Protein 2EX5 (pdb70)

Nearest PDB structures (foldseek):
  2ex5-assembly1_B  TM=1.005E+00  e=7.552E-39  Chlamydomonas moewusii
  4z20-assembly1_A  TM=9.192E-01  e=1.625E-08  Sordaria macrospora k-hell
  2vbl-assembly1_B  TM=8.463E-01  e=8.235E-08  Chlamydomonas reinhardtii
  2xe0-assembly3_A  TM=8.228E-01  e=8.235E-08  Chlamydomonas reinhardtii
  2vbo-assembly1_A  TM=8.283E-01  e=6.920E-08  Chlamydomonas reinhardtii

Structure (mmCIF, N/CA/C/O backbone):
data_2EX5
#
_entry.id   2EX5
#
_cell.length_a   50.234
_cell.length_b   69.176
_cell.length_c   169.414
_cell.angle_alpha   90.00
_cell.angle_beta   90.00
_cell.angle_gamma   90.00
#
_symmetry.space_group_name_H-M   'P 21 21 21'
#
loop_
_entity.id
_entity.type
_entity.pdbx_description
1 polymer 'I-CeuI DNA target site'
2 polymer 'I-CeuI DNA target site, complementary strand'
3 polymer 'DNA endonuclease I-CeuI'
4 non-polymer 'CALCIUM ION'
5 water water
#
loop_
_atom_site.group_PDB
_atom_site.id
_atom_site.type_symbol
_atom_site.label_atom_id
_atom_site.label_alt_id
_atom_site.label_comp_id
_atom_site.label_asym_id
_atom_site.label_entity_id
_atom_site.label_seq_id
_atom_site.pdbx_PDB_ins_code
_atom_site.Cartn_x
_atom_site.Cartn_y
_atom_site.Cartn_z
_atom_site.occupancy
_atom_site.B_iso_or_equiv
_atom_site.auth_seq_id
_atom_site.auth_comp_id
_atom_site.auth_asym_id
_atom_site.auth_atom_id
_atom_site.pdbx_PDB_model_num
ATOM 1061 N N . ILE C 3 1 ? 21.547 79.163 19.536 1.00 46.41 5 ILE A N 1
ATOM 1062 C CA . ILE C 3 1 ? 22.921 78.858 18.911 1.00 46.71 5 ILE A CA 1
ATOM 1063 C C . ILE C 3 1 ? 23.783 80.110 18.713 1.00 46.54 5 ILE A C 1
ATOM 1064 O O . ILE C 3 1 ? 23.625 80.861 17.757 1.00 47.34 5 ILE A O 1
ATOM 1069 N N . LEU C 3 2 ? 24.711 80.328 19.619 1.00 46.05 6 LEU A N 1
ATOM 1070 C CA . LEU C 3 2 ? 25.692 81.405 19.479 1.00 46.49 6 LEU A CA 1
ATOM 1071 C C . LEU C 3 2 ? 26.797 81.148 18.433 1.00 46.51 6 LEU A C 1
ATOM 1072 O O . LEU C 3 2 ? 27.354 80.028 18.373 1.00 47.14 6 LEU A O 1
ATOM 1077 N N . LYS C 3 3 ? 27.087 82.184 17.613 1.00 46.30 7 LYS A N 1
ATOM 1078 C CA . LYS C 3 3 ? 28.167 82.200 16.617 1.00 45.90 7 LYS A CA 1
ATOM 1079 C C . LYS C 3 3 ? 29.449 82.376 17.348 1.00 45.50 7 LYS A C 1
ATOM 1080 O O . LYS C 3 3 ? 29.444 82.912 18.440 1.00 44.30 7 LYS A O 1
ATOM 1086 N N . PRO C 3 4 ? 30.582 81.979 16.732 1.00 45.24 8 PRO A N 1
ATOM 1087 C CA . PRO C 3 4 ? 31.889 82.305 17.295 1.00 45.53 8 PRO A CA 1
ATOM 1088 C C . PRO C 3 4 ? 32.006 83.778 17.625 1.00 46.50 8 PRO A C 1
ATOM 1089 O O . PRO C 3 4 ? 31.777 84.597 16.759 1.00 47.95 8 PRO A O 1
ATOM 1093 N N . GLY C 3 5 ? 32.339 84.104 18.866 1.00 47.69 9 GLY A N 1
ATOM 1094 C CA . GLY C 3 5 ? 32.656 85.475 19.281 1.00 49.32 9 GLY A CA 1
ATOM 1095 C C . GLY C 3 5 ? 31.511 86.163 19.990 1.00 50.13 9 GLY A C 1
ATOM 1096 O O . GLY C 3 5 ? 31.690 87.227 20.582 1.00 50.97 9 GLY A O 1
ATOM 1097 N N . GLU C 3 6 ? 30.340 85.548 19.910 1.00 50.92 10 GLU A N 1
ATOM 1098 C CA . GLU C 3 6 ? 29.134 85.915 20.668 1.00 52.10 10 GLU A CA 1
ATOM 1099 C C . GLU C 3 6 ? 29.203 85.485 22.144 1.00 52.20 10 GLU A C 1
ATOM 1100 O O . GLU C 3 6 ? 29.245 84.285 22.428 1.00 51.83 10 GLU A O 1
ATOM 1106 N N . LYS C 3 7 ? 29.197 86.449 23.069 1.00 51.82 11 LYS A N 1
ATOM 1107 C CA . LYS C 3 7 ? 29.202 86.151 24.474 1.00 51.81 11 LYS A CA 1
ATOM 1108 C C . LYS C 3 7 ? 27.796 85.623 24.802 1.00 51.39 11 LYS A C 1
ATOM 1109 O O . LYS C 3 7 ? 26.874 85.978 24.130 1.00 51.09 11 LYS A O 1
ATOM 1115 N N . LEU C 3 8 ? 27.677 84.686 25.746 1.00 50.65 12 LEU A N 1
ATOM 1116 C CA . LEU C 3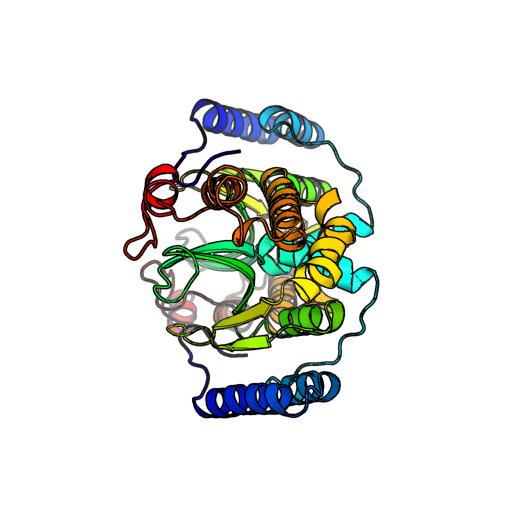 8 ? 26.396 84.271 26.305 1.00 50.11 12 LEU A CA 1
ATOM 1117 C C . LEU C 3 8 ? 25.742 85.519 26.958 1.00 49.77 12 LEU A C 1
ATOM 1118 O O . LEU C 3 8 ? 26.376 86.228 27.719 1.00 48.11 12 LEU A O 1
ATOM 1123 N N . PRO C 3 9 ? 24.482 85.813 26.637 1.00 50.84 13 PRO A N 1
ATOM 1124 C CA . PRO C 3 9 ? 24.039 87.167 27.056 1.00 51.87 13 PRO A CA 1
ATOM 1125 C C . PRO C 3 9 ? 23.834 87.267 28.570 1.00 51.18 13 PRO A C 1
ATOM 1126 O O . PRO C 3 9 ? 23.618 86.256 29.237 1.00 50.49 13 PRO A O 1
ATOM 1130 N N . GLN C 3 10 ? 23.919 88.481 29.084 1.00 51.93 14 GLN A N 1
ATOM 1131 C CA . GLN C 3 10 ? 24.052 88.712 30.519 1.00 53.37 14 GLN A CA 1
ATOM 1132 C C . GLN C 3 10 ? 22.807 88.378 31.285 1.00 52.36 14 GLN A C 1
ATOM 1133 O O . GLN C 3 10 ? 22.871 88.098 32.478 1.00 52.16 14 GLN A O 1
ATOM 1139 N N . ASP C 3 11 ? 21.680 88.337 30.585 1.00 53.18 15 ASP A N 1
ATOM 1140 C CA . ASP C 3 11 ? 20.419 87.919 31.205 1.00 54.45 15 ASP A CA 1
ATOM 1141 C C . ASP C 3 11 ? 20.443 86.434 31.575 1.00 54.01 15 ASP A C 1
ATOM 1142 O O . ASP C 3 11 ? 19.870 86.015 32.603 1.00 54.25 15 ASP A O 1
ATOM 1147 N N . LYS C 3 12 ? 21.091 85.642 30.691 1.00 52.64 16 LYS A N 1
ATOM 1148 C CA . LYS C 3 12 ? 21.293 84.194 30.907 1.00 49.28 16 LYS A CA 1
ATOM 1149 C C . LYS C 3 12 ? 22.304 83.948 32.010 1.00 46.80 16 LYS A C 1
ATOM 1150 O O . LYS C 3 12 ? 22.052 83.146 32.884 1.00 45.92 16 LYS A O 1
ATOM 1156 N N . LEU C 3 13 ? 23.429 84.665 31.983 1.00 45.13 17 LEU A N 1
ATOM 1157 C CA . LEU C 3 13 ? 24.399 84.571 33.066 1.00 44.71 17 LEU A CA 1
ATOM 1158 C C . LEU C 3 13 ? 23.771 84.791 34.432 1.00 45.22 17 LEU A C 1
ATOM 1159 O O . LEU C 3 13 ? 24.012 84.023 35.355 1.00 45.84 17 LEU A O 1
ATOM 1164 N N . GLU C 3 14 ? 22.949 85.849 34.546 1.00 46.24 18 GLU A N 1
ATOM 1165 C CA . GLU C 3 14 ? 22.299 86.217 35.821 1.00 46.23 18 GLU A CA 1
ATOM 1166 C C . GLU C 3 14 ? 21.299 85.229 36.274 1.00 44.46 18 GLU A C 1
ATOM 1167 O O . GLU C 3 14 ? 21.262 84.829 37.443 1.00 43.18 18 GLU A O 1
ATOM 1173 N N . GLU C 3 15 ? 20.530 84.761 35.296 1.00 43.61 19 GLU A N 1
ATOM 1174 C CA . GLU C 3 15 ? 19.574 83.683 35.503 1.00 42.25 19 GLU A CA 1
ATOM 1175 C C . GLU C 3 15 ? 20.206 82.350 35.939 1.00 40.21 19 GLU A C 1
ATOM 1176 O O . GLU C 3 15 ? 19.712 81.726 36.837 1.00 41.07 19 GLU A O 1
ATOM 1182 N N . LEU C 3 16 ? 21.313 81.936 35.328 1.00 38.44 20 LEU A N 1
ATOM 1183 C CA . LEU C 3 16 ? 22.171 80.819 35.849 1.00 35.62 20 LEU A CA 1
ATOM 1184 C C . LEU C 3 16 ? 22.658 81.023 37.289 1.00 35.19 20 LEU A C 1
ATOM 1185 O O . LEU C 3 16 ? 22.649 80.070 38.125 1.00 33.85 20 LEU A O 1
ATOM 1190 N N . LYS C 3 17 ? 23.108 82.248 37.636 1.00 36.64 21 LYS A N 1
ATOM 1191 C CA . LYS C 3 17 ? 23.450 82.461 39.070 1.00 36.67 21 LYS A CA 1
ATOM 1192 C C . LYS C 3 17 ? 22.244 82.292 39.950 1.00 35.04 21 LYS A C 1
ATOM 1193 O O . LYS C 3 17 ? 22.366 81.657 40.963 1.00 35.26 21 LYS A O 1
ATOM 1199 N N . LYS C 3 18 ? 21.090 82.897 39.621 1.00 35.14 22 LYS A N 1
ATOM 1200 C CA . LYS C 3 18 ? 19.911 82.809 40.575 1.00 34.64 22 LYS A CA 1
ATOM 1201 C C . LYS C 3 18 ? 19.621 81.318 40.711 1.00 34.09 22 LYS A C 1
ATOM 1202 O O . LYS C 3 18 ? 19.326 80.803 41.789 1.00 33.41 22 LYS A O 1
ATOM 1208 N N . ILE C 3 19 ? 19.721 80.608 39.576 1.00 33.64 23 ILE A N 1
ATOM 1209 C CA . ILE C 3 19 ? 19.344 79.176 39.554 1.00 32.63 23 ILE A CA 1
ATOM 1210 C C . ILE C 3 19 ? 20.294 78.425 40.472 1.00 31.46 23 ILE A C 1
ATOM 1211 O O . ILE C 3 19 ? 19.805 77.578 41.223 1.00 30.93 23 ILE A O 1
ATOM 1216 N N . ASN C 3 20 ? 21.654 78.663 40.381 1.00 31.32 24 ASN A N 1
ATOM 1217 C CA . ASN C 3 20 ? 22.629 77.998 41.341 1.00 30.84 24 ASN A CA 1
ATOM 1218 C C . ASN C 3 20 ? 22.430 78.425 42.775 1.00 30.63 24 ASN A C 1
ATOM 1219 O O . ASN C 3 20 ? 22.545 77.612 43.729 1.00 29.88 24 ASN A O 1
ATOM 1224 N N . ASP C 3 21 ? 22.132 79.699 42.941 1.00 32.13 25 ASP A N 1
ATOM 1225 C CA . ASP C 3 21 ? 21.785 80.268 44.320 1.00 34.83 25 ASP A CA 1
ATOM 1226 C C . ASP C 3 21 ? 20.541 79.597 44.902 1.00 34.06 25 ASP A C 1
ATOM 1227 O O . ASP C 3 21 ? 20.523 79.212 46.057 1.00 34.99 25 ASP A O 1
ATOM 1232 N N . ALA C 3 22 ? 19.509 79.397 44.068 1.00 33.53 26 ALA A N 1
ATOM 1233 C CA . ALA C 3 22 ? 18.293 78.552 44.492 1.00 34.01 26 ALA A CA 1
ATOM 1234 C C . ALA C 3 22 ? 18.548 77.071 44.931 1.00 34.10 26 ALA A C 1
ATOM 1235 O O . ALA C 3 22 ? 18.086 76.625 46.030 1.00 34.70 26 ALA A O 1
ATOM 1237 N N . VAL C 3 23 ? 19.275 76.255 44.121 1.00 33.73 27 VAL A N 1
ATOM 1238 C CA . VAL C 3 23 ? 19.546 74.854 44.576 1.00 33.02 27 VAL A CA 1
ATOM 1239 C C . VAL C 3 23 ? 20.433 74.684 45.859 1.00 34.78 27 VAL A C 1
ATOM 1240 O O . VAL C 3 23 ? 20.359 73.628 46.652 1.00 35.75 27 VAL A O 1
ATOM 1244 N N . LYS C 3 24 ? 21.303 75.689 46.064 1.00 38.02 28 LYS A N 1
ATOM 1245 C CA . LYS C 3 24 ? 22.171 75.721 47.266 1.00 37.46 28 LYS A CA 1
ATOM 1246 C C . LYS C 3 24 ? 21.243 76.053 48.496 1.00 38.20 28 LYS A C 1
ATOM 1247 O O . LYS C 3 24 ? 21.310 75.457 49.563 1.00 37.54 28 LYS A O 1
ATOM 1253 N N . LYS C 3 25 ? 20.341 76.997 48.334 1.00 40.64 29 LYS A N 1
ATOM 1254 C CA . LYS C 3 25 ? 19.390 77.243 49.457 1.00 41.95 29 LYS A CA 1
ATOM 1255 C C . LYS C 3 25 ? 18.432 76.070 49.718 1.00 42.81 29 LYS A C 1
ATOM 1256 O O . LYS C 3 25 ? 18.367 75.556 50.803 1.00 43.86 29 LYS A O 1
ATOM 1262 N N . THR C 3 26 ? 17.757 75.550 48.690 1.00 44.36 30 THR A N 1
ATOM 1263 C CA . THR C 3 26 ? 16.748 74.411 48.894 1.00 42.42 30 THR A CA 1
ATOM 1264 C C . THR C 3 26 ? 17.253 72.982 48.878 1.00 41.31 30 THR A C 1
ATOM 1265 O O . THR C 3 26 ? 16.712 72.155 49.617 1.00 40.63 30 THR A O 1
ATOM 1269 N N . LYS C 3 27 ? 18.251 72.669 48.019 1.00 41.58 31 LYS A N 1
ATOM 1270 C CA . LYS C 3 27 ? 18.759 71.268 47.905 1.00 39.85 31 LYS A CA 1
ATOM 1271 C C . LYS C 3 27 ? 17.828 70.389 47.074 1.00 37.18 31 LYS A C 1
ATOM 1272 O O . LYS C 3 27 ? 17.824 69.149 47.165 1.00 37.31 31 LYS A O 1
ATOM 1278 N N . ASN C 3 28 ? 17.079 71.076 46.224 1.00 35.17 32 ASN A N 1
ATOM 1279 C CA . ASN C 3 28 ? 16.042 70.495 45.355 1.00 33.19 32 ASN A CA 1
ATOM 1280 C C . ASN C 3 28 ? 16.623 70.343 43.990 1.00 31.53 32 ASN A C 1
ATOM 1281 O O . ASN C 3 28 ? 16.625 71.260 43.139 1.00 31.34 32 ASN A O 1
ATOM 1286 N N . PHE C 3 29 ? 17.205 69.174 43.780 1.00 32.08 33 PHE A N 1
ATOM 1287 C CA . PHE C 3 29 ? 18.004 68.923 42.550 1.00 32.14 33 PHE A CA 1
ATOM 1288 C C . PHE C 3 29 ? 17.116 68.765 41.287 1.00 30.86 33 PHE A C 1
ATOM 1289 O O . PHE C 3 29 ? 17.349 69.352 40.226 1.00 30.44 33 PHE A O 1
ATOM 1297 N N . SER C 3 30 ? 16.056 67.988 41.428 1.00 33.03 34 SER A N 1
ATOM 1298 C CA . SER C 3 30 ? 15.004 67.903 40.385 1.00 32.76 34 SER A CA 1
ATOM 1299 C C . SER C 3 30 ? 14.571 69.271 39.919 1.00 31.93 34 SER A C 1
ATOM 1300 O O . SER C 3 30 ? 14.275 69.494 38.742 1.00 31.95 34 SER A O 1
ATOM 1303 N N . LYS C 3 31 ? 14.450 70.198 40.841 1.00 32.47 35 LYS A N 1
ATOM 1304 C CA . LYS C 3 31 ? 14.103 71.540 40.460 1.00 32.57 35 LYS A CA 1
ATOM 1305 C C . LYS C 3 31 ? 15.228 72.325 39.754 1.00 32.20 35 LYS A C 1
ATOM 1306 O O . LYS C 3 31 ? 14.962 73.083 38.845 1.00 31.47 35 LYS A O 1
ATOM 1312 N N . TYR C 3 32 ? 16.499 72.144 40.193 1.00 31.54 36 TYR A N 1
ATOM 1313 C CA . TYR C 3 32 ? 17.707 72.639 39.459 1.00 29.55 36 TYR A CA 1
ATOM 1314 C C . TYR C 3 32 ? 17.610 72.129 38.041 1.00 28.93 36 TYR A C 1
ATOM 1315 O O . TYR C 3 32 ? 17.628 72.860 37.128 1.00 31.87 36 TYR A O 1
ATOM 1324 N N . LEU C 3 33 ? 17.442 70.844 37.822 1.00 27.62 37 LEU A N 1
ATOM 1325 C CA . LEU C 3 33 ? 17.248 70.358 36.462 1.00 26.87 37 LEU A CA 1
ATOM 1326 C C . LEU C 3 33 ? 16.135 71.078 35.612 1.00 27.12 37 LEU A C 1
ATOM 1327 O O . LEU C 3 33 ? 16.331 71.434 34.443 1.00 27.96 37 LEU A O 1
ATOM 1332 N N . ILE C 3 34 ? 14.973 71.308 36.216 1.00 27.20 38 ILE A N 1
ATOM 1333 C CA . ILE C 3 34 ? 13.846 71.987 35.608 1.00 28.19 38 ILE A CA 1
ATOM 1334 C C . ILE C 3 34 ? 14.199 73.385 35.238 1.00 29.45 38 ILE A C 1
ATOM 1335 O O . ILE C 3 34 ? 13.922 73.816 34.155 1.00 28.87 38 ILE A O 1
ATOM 1340 N N . ASP C 3 35 ? 14.845 74.098 36.137 1.00 32.18 39 ASP A N 1
ATOM 1341 C CA . ASP C 3 35 ? 15.313 75.463 35.831 1.00 34.34 39 ASP A CA 1
ATOM 1342 C C . ASP C 3 35 ? 16.322 75.524 34.669 1.00 34.84 39 ASP A C 1
ATOM 1343 O O . ASP C 3 35 ? 16.280 76.399 33.808 1.00 35.27 39 ASP A O 1
ATOM 1348 N N . LEU C 3 36 ? 17.237 74.568 34.639 1.00 35.77 40 LEU A N 1
ATOM 1349 C CA . LEU C 3 36 ? 18.235 74.533 33.542 1.00 35.06 40 LEU A CA 1
ATOM 1350 C C . LEU C 3 36 ? 17.547 74.143 32.269 1.00 35.12 40 LEU A C 1
ATOM 1351 O O . LEU C 3 36 ? 17.808 74.741 31.217 1.00 33.99 40 LEU A O 1
ATOM 1356 N N . ARG C 3 37 ? 16.671 73.131 32.344 1.00 35.61 41 ARG A N 1
ATOM 1357 C CA . ARG C 3 37 ? 15.927 72.777 31.139 1.00 36.33 41 ARG A CA 1
ATOM 1358 C C . ARG C 3 37 ? 15.274 73.998 30.583 1.00 36.36 41 ARG A C 1
ATOM 1359 O O . ARG C 3 37 ? 15.341 74.259 29.393 1.00 38.10 41 ARG A O 1
ATOM 1367 N N . LYS C 3 38 ? 14.606 74.768 31.427 1.00 37.12 42 LYS A N 1
ATOM 1368 C CA . LYS C 3 38 ? 13.852 75.911 30.873 1.00 37.91 42 LYS A CA 1
ATOM 1369 C C . LYS C 3 38 ? 14.786 77.089 30.457 1.00 36.72 42 LYS A C 1
ATOM 1370 O O . LYS C 3 38 ? 14.617 77.644 29.345 1.00 37.09 42 LYS A O 1
ATOM 1376 N N . LEU C 3 39 ? 15.739 77.474 31.322 1.00 36.54 43 LEU A N 1
ATOM 1377 C CA . LEU C 3 39 ? 16.780 78.487 30.915 1.00 37.17 43 LEU A CA 1
ATOM 1378 C C . LEU C 3 39 ? 17.433 78.239 29.514 1.00 37.03 43 LEU A C 1
ATOM 1379 O O . LEU C 3 39 ? 17.568 79.148 28.692 1.00 36.01 43 LEU A O 1
ATOM 1384 N N . PHE C 3 40 ? 17.794 76.982 29.250 1.00 38.57 44 PHE A N 1
ATOM 1385 C CA . PHE C 3 40 ? 18.431 76.616 27.970 1.00 39.56 44 PHE A CA 1
ATOM 1386 C C . PHE C 3 40 ? 17.522 75.931 26.914 1.00 40.98 44 PHE A C 1
ATOM 1387 O O . PHE C 3 40 ? 17.985 75.576 25.816 1.00 41.51 44 PHE A O 1
ATOM 1395 N N . GLN C 3 41 ? 16.234 75.736 27.217 1.00 42.31 45 GLN A N 1
ATOM 1396 C CA . GLN C 3 41 ? 15.312 75.068 26.257 1.00 44.13 45 GLN A CA 1
ATOM 1397 C C . GLN C 3 41 ? 15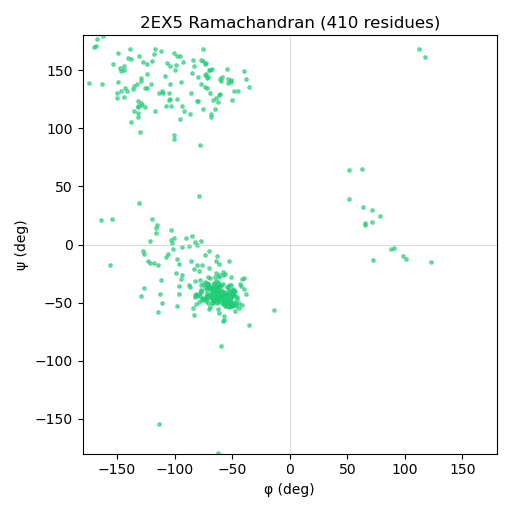.847 73.723 25.740 1.00 43.86 45 GLN A C 1
ATOM 1398 O O . GLN C 3 41 ? 16.057 73.527 24.536 1.00 42.57 45 GLN A O 1
ATOM 1404 N N . ILE C 3 42 ? 15.984 72.788 26.667 1.00 44.62 46 ILE A N 1
ATOM 1405 C CA . ILE C 3 42 ? 16.700 71.552 26.513 1.00 45.38 46 ILE A CA 1
ATOM 1406 C C . ILE C 3 42 ? 15.642 70.483 26.503 1.00 47.22 46 ILE A C 1
ATOM 1407 O O . ILE C 3 42 ? 14.849 70.473 27.390 1.00 46.42 46 ILE A O 1
ATOM 1412 N N . ASP C 3 43 ? 15.663 69.570 25.520 1.00 50.98 47 ASP A N 1
ATOM 1413 C CA . ASP C 3 43 ? 14.746 68.432 25.541 1.00 54.61 47 ASP A CA 1
ATOM 1414 C C . ASP C 3 43 ? 15.024 67.380 26.675 1.00 56.31 47 ASP A C 1
ATOM 1415 O O . ASP C 3 43 ? 16.059 66.669 26.653 1.00 56.36 47 ASP A O 1
ATOM 1420 N N . GLU C 3 44 ? 14.083 67.319 27.630 1.00 57.65 48 GLU A N 1
ATOM 1421 C CA . GLU C 3 44 ? 14.106 66.456 28.823 1.00 59.65 48 GLU A CA 1
ATOM 1422 C C . GLU C 3 44 ? 14.369 64.992 28.490 1.00 60.15 48 GLU A C 1
ATOM 1423 O O . GLU C 3 44 ? 13.889 64.507 27.464 1.00 61.73 48 GLU A O 1
ATOM 1429 N N . VAL C 3 45 ? 15.151 64.277 29.307 1.00 59.86 49 VAL A N 1
ATOM 1430 C CA . VAL C 3 45 ? 15.741 63.019 28.795 1.00 58.87 49 VAL A CA 1
ATOM 1431 C C . VAL C 3 45 ? 15.551 61.764 29.658 1.00 58.78 49 VAL A C 1
ATOM 1432 O O . VAL C 3 45 ? 15.586 61.822 30.897 1.00 58.71 49 VAL A O 1
ATOM 1436 N N . GLN C 3 46 ? 15.296 60.651 28.951 1.00 58.18 50 GLN A N 1
ATOM 1437 C CA . GLN C 3 46 ? 15.645 59.283 29.346 1.00 56.67 50 GLN A CA 1
ATOM 1438 C C . GLN C 3 46 ? 17.169 59.085 29.475 1.00 54.17 50 GLN A C 1
ATOM 1439 O O . GLN C 3 46 ? 17.976 59.285 28.514 1.00 54.01 50 GLN A O 1
ATOM 1445 N N . VAL C 3 47 ? 17.546 58.659 30.666 1.00 50.07 51 VAL A N 1
ATOM 1446 C CA . VAL C 3 47 ? 18.842 58.106 30.852 1.00 46.89 51 VAL A CA 1
ATOM 1447 C C . VAL C 3 47 ? 18.659 56.627 30.495 1.00 45.79 51 VAL A C 1
ATOM 1448 O O . VAL C 3 47 ? 17.941 55.882 31.222 1.00 45.41 51 VAL A O 1
ATOM 1452 N N . THR C 3 48 ? 19.282 56.201 29.380 1.00 44.11 52 THR A N 1
ATOM 1453 C CA . THR C 3 48 ? 19.290 54.781 28.984 1.00 42.37 52 THR A CA 1
ATOM 1454 C C . THR C 3 48 ? 20.691 54.296 28.989 1.00 42.19 52 THR A C 1
ATOM 1455 O O . THR C 3 48 ? 21.639 55.106 29.147 1.00 40.66 52 THR A O 1
ATOM 1459 N N . SER C 3 49 ? 20.807 52.962 28.890 1.00 40.92 53 SER A N 1
ATOM 1460 C CA . SER C 3 49 ? 22.071 52.263 28.762 1.00 40.73 53 SER A CA 1
ATOM 1461 C C . SER C 3 49 ? 22.867 52.904 27.611 1.00 39.37 53 SER A C 1
ATOM 1462 O O . SER C 3 49 ? 24.085 53.038 27.675 1.00 41.25 53 SER A O 1
ATOM 1465 N N . GLU C 3 50 ? 22.144 53.171 26.550 1.00 36.79 54 GLU A N 1
ATOM 1466 C CA . GLU C 3 50 ? 22.580 53.822 25.309 1.00 36.40 54 GLU A CA 1
ATOM 1467 C C . GLU C 3 50 ? 23.141 55.284 25.500 1.00 34.49 54 GLU A C 1
ATOM 1468 O O . GLU C 3 50 ? 24.188 55.635 24.909 1.00 32.02 54 GLU A O 1
ATOM 1474 N N . SER C 3 51 ? 22.425 56.095 26.283 1.00 30.18 55 SER A N 1
ATOM 1475 C CA . SER C 3 51 ? 22.800 57.468 26.429 1.00 28.96 55 SER A CA 1
ATOM 1476 C C . SER C 3 51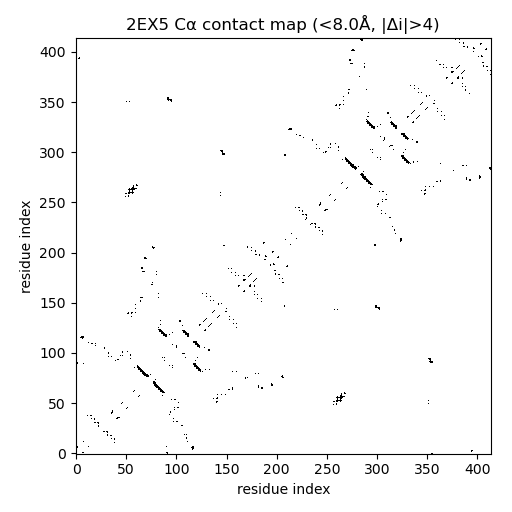 ? 23.987 57.646 27.406 1.00 28.15 55 SER A C 1
ATOM 1477 O O . SER C 3 51 ? 24.718 58.605 27.293 1.00 28.82 55 SER A O 1
ATOM 1480 N N . LYS C 3 52 ? 24.178 56.670 28.298 1.00 28.11 56 LYS A N 1
ATOM 1481 C CA . LYS C 3 52 ? 25.316 56.471 29.131 1.00 29.46 56 LYS A CA 1
ATOM 1482 C C . LYS C 3 52 ? 26.631 56.101 28.427 1.00 30.56 56 LYS A C 1
ATOM 1483 O O . LYS C 3 52 ? 27.754 56.582 28.817 1.00 29.37 56 LYS A O 1
ATOM 1489 N N . LEU C 3 53 ? 26.511 55.240 27.417 1.00 30.51 57 LEU A N 1
ATOM 1490 C CA . LEU C 3 53 ? 27.659 54.864 26.617 1.00 28.69 57 LEU A CA 1
ATOM 1491 C C . LEU C 3 53 ? 28.102 56.062 25.800 1.00 27.27 57 LEU A C 1
ATOM 1492 O O . LEU C 3 53 ? 29.243 56.175 25.541 1.00 26.21 57 LEU A O 1
ATOM 1497 N N . PHE C 3 54 ? 27.156 56.850 25.290 1.00 26.07 58 PHE A N 1
ATOM 1498 C CA . PHE C 3 54 ? 27.401 58.082 24.537 1.00 24.83 58 PHE A CA 1
ATOM 1499 C C . PHE C 3 54 ? 28.074 59.107 25.518 1.00 24.19 58 PHE A C 1
ATOM 1500 O O . PHE C 3 54 ? 29.052 59.723 25.171 1.00 26.78 58 PHE A O 1
ATOM 1508 N N . LEU C 3 55 ? 27.611 59.219 26.761 1.00 22.90 59 LEU A N 1
ATOM 1509 C CA . LEU C 3 55 ? 28.230 60.125 27.638 1.00 22.77 59 LEU A CA 1
ATOM 1510 C C . LEU C 3 55 ? 29.660 59.627 27.947 1.00 23.04 59 LEU A C 1
ATOM 1511 O O . LEU C 3 55 ? 30.537 60.450 28.084 1.00 20.58 59 LEU A O 1
ATOM 1516 N N . ALA C 3 56 ? 29.894 58.306 28.062 1.00 22.01 60 ALA A N 1
ATOM 1517 C CA . ALA C 3 56 ? 31.230 57.759 28.305 1.00 22.43 60 ALA A CA 1
ATOM 1518 C C . ALA C 3 56 ? 32.200 58.270 27.256 1.00 23.55 60 ALA A C 1
ATOM 1519 O O . ALA C 3 56 ? 33.242 58.788 27.617 1.00 25.86 60 ALA A O 1
ATOM 1521 N N . GLY C 3 57 ? 31.840 58.242 25.995 1.00 23.96 61 GLY A N 1
ATOM 1522 C CA . GLY C 3 57 ? 32.719 58.702 24.903 1.00 24.08 61 GLY A CA 1
ATOM 1523 C C . GLY C 3 57 ? 32.922 60.188 25.015 1.00 25.24 61 GLY A C 1
ATOM 1524 O O . GLY C 3 57 ? 34.019 60.749 24.807 1.00 25.31 61 GLY A O 1
ATOM 1525 N N . PHE C 3 58 ? 31.875 60.885 25.402 1.00 26.18 62 PHE A N 1
ATOM 1526 C CA . PHE C 3 58 ? 31.988 62.345 25.496 1.00 25.80 62 PHE A CA 1
ATOM 1527 C C . PHE C 3 58 ? 33.024 62.765 26.586 1.00 25.83 62 PHE A C 1
ATOM 1528 O O . PHE C 3 58 ? 33.730 63.726 26.422 1.00 24.60 62 PHE A O 1
ATOM 1536 N N . LEU C 3 59 ? 32.990 62.065 27.726 1.00 24.24 63 LEU A N 1
ATOM 1537 C CA . LEU C 3 59 ? 33.792 62.351 28.858 1.00 26.18 63 LEU A CA 1
ATOM 1538 C C . LEU C 3 59 ? 35.263 61.986 28.622 1.00 26.59 63 LEU A C 1
ATOM 1539 O O . LEU C 3 59 ? 36.169 62.670 29.180 1.00 25.06 63 LEU A O 1
ATOM 1544 N N . GLU C 3 60 ? 35.494 60.903 27.872 1.00 26.89 64 GLU A N 1
ATOM 1545 C CA . GLU C 3 60 ? 36.832 60.572 27.382 1.00 29.38 64 GLU A CA 1
ATOM 1546 C C . GLU C 3 60 ? 37.411 61.765 26.618 1.00 30.81 64 GLU A C 1
ATOM 1547 O O . GLU C 3 60 ? 38.559 62.039 26.730 1.00 30.16 64 GLU A O 1
ATOM 1553 N N . GLY C 3 61 ? 36.529 62.465 25.895 1.00 32.38 65 GLY A N 1
ATOM 1554 C CA . GLY C 3 61 ? 36.805 63.664 25.163 1.00 33.49 65 GLY A CA 1
ATOM 1555 C C . GLY C 3 61 ? 36.961 64.947 25.950 1.00 33.35 65 GLY A C 1
ATOM 1556 O O . GLY C 3 61 ? 37.881 65.670 25.645 1.00 35.56 65 GLY A O 1
ATOM 1557 N N . GLU C 3 62 ? 36.069 65.261 26.903 1.00 31.06 66 GLU A N 1
ATOM 1558 C CA . GLU C 3 62 ? 35.861 66.633 27.349 1.00 29.22 66 GLU A CA 1
ATOM 1559 C C . GLU C 3 62 ? 35.983 66.800 28.891 1.00 27.49 66 GLU A C 1
ATOM 1560 O O . GLU C 3 62 ? 35.860 67.908 29.420 1.00 28.76 66 GLU A O 1
ATOM 1566 N N . ALA C 3 63 ? 36.087 65.677 29.599 1.00 24.73 67 ALA A N 1
ATOM 1567 C CA . ALA C 3 63 ? 36.050 65.635 31.076 1.00 23.28 67 ALA A CA 1
ATOM 1568 C C . ALA C 3 63 ? 37.490 65.522 31.580 1.00 22.85 67 ALA A C 1
ATOM 1569 O O . ALA C 3 63 ? 38.408 65.187 30.834 1.00 22.51 67 ALA A O 1
ATOM 1571 N N . SER C 3 64 ? 37.686 65.785 32.862 1.00 23.28 68 SER A N 1
ATOM 1572 C CA . SER C 3 64 ? 38.980 65.856 33.400 1.00 22.46 68 SER A CA 1
ATOM 1573 C C . SER C 3 64 ? 38.795 65.428 34.788 1.00 22.20 68 SER A C 1
ATOM 1574 O O . SER C 3 64 ? 37.913 65.911 35.453 1.00 20.56 68 SER A O 1
ATOM 1577 N N . LEU C 3 65 ? 39.620 64.484 35.226 1.00 21.26 69 LEU A N 1
ATOM 1578 C CA . LEU C 3 65 ? 39.740 64.148 36.604 1.00 21.69 69 LEU A CA 1
ATOM 1579 C C . LEU C 3 65 ? 41.079 64.694 37.064 1.00 23.27 69 LEU A C 1
ATOM 1580 O O . LEU C 3 65 ? 42.167 64.246 36.562 1.00 21.07 69 LEU A O 1
ATOM 1585 N N . ASN C 3 66 ? 41.080 65.607 38.047 1.00 21.52 70 ASN A N 1
ATOM 1586 C CA . ASN C 3 66 ? 42.369 66.251 38.305 1.00 21.26 70 ASN A CA 1
ATOM 1587 C C . ASN C 3 66 ? 42.631 66.457 39.774 1.00 22.13 70 ASN A C 1
ATOM 1588 O O . ASN C 3 66 ? 41.710 66.351 40.596 1.00 23.89 70 ASN A O 1
ATOM 1593 N N . ILE C 3 67 ? 43.882 66.660 40.139 1.00 21.52 71 ILE A N 1
ATOM 1594 C CA . ILE C 3 67 ? 44.246 66.789 41.516 1.00 23.87 71 ILE A CA 1
ATOM 1595 C C . ILE C 3 67 ? 45.110 67.979 41.619 1.00 26.42 71 ILE A C 1
ATOM 1596 O O . ILE C 3 67 ? 46.203 68.085 40.968 1.00 26.61 71 ILE A O 1
ATOM 1601 N N . SER C 3 68 ? 44.690 68.887 42.470 1.00 27.99 72 SER A N 1
ATOM 1602 C CA . SER C 3 68 ? 45.444 70.073 42.710 1.00 28.95 72 SER A CA 1
ATOM 1603 C C . SER C 3 68 ? 46.135 70.108 44.092 1.00 29.21 72 SER A C 1
ATOM 1604 O O . SER C 3 68 ? 45.604 69.564 45.074 1.00 27.94 72 SER A O 1
ATOM 1607 N N . THR C 3 69 ? 47.346 70.703 44.180 1.00 30.31 73 THR A N 1
ATOM 1608 C CA . THR C 3 69 ? 48.046 70.756 45.431 1.00 32.65 73 THR A CA 1
ATOM 1609 C C . THR C 3 69 ? 48.438 72.168 45.684 1.00 35.49 73 THR A C 1
ATOM 1610 O O . THR C 3 69 ? 49.193 72.747 44.915 1.00 35.10 73 THR A O 1
ATOM 1614 N N . LYS C 3 70 ? 47.946 72.718 46.800 1.00 37.07 74 LYS A N 1
ATOM 1615 C CA . LYS C 3 70 ? 47.936 74.174 46.979 1.00 38.28 74 LYS A CA 1
ATOM 1616 C C . LYS C 3 70 ? 48.112 74.565 48.425 1.00 38.82 74 LYS A C 1
ATOM 1617 O O . LYS C 3 70 ? 47.776 73.827 49.335 1.00 38.26 74 LYS A O 1
ATOM 1623 N N . LYS C 3 71 ? 48.679 75.744 48.638 1.00 41.44 75 LYS A N 1
ATOM 1624 C CA . LYS C 3 71 ? 48.935 76.176 50.005 1.00 44.30 75 LYS A CA 1
ATOM 1625 C C . LYS C 3 71 ? 47.593 76.516 50.651 1.00 45.95 75 LYS A C 1
ATOM 1626 O O . LYS C 3 71 ? 46.755 77.219 50.033 1.00 45.15 75 LYS A O 1
ATOM 1632 N N . LEU C 3 72 ? 47.421 76.034 51.881 1.00 46.89 76 LEU A N 1
ATOM 1633 C CA . LEU C 3 72 ? 46.375 76.472 52.735 1.00 49.56 76 LEU A CA 1
ATOM 1634 C C . LEU C 3 72 ? 46.959 76.642 54.134 1.00 50.98 76 LEU A C 1
ATOM 1635 O O . LEU C 3 72 ? 47.167 75.642 54.822 1.00 50.89 76 LEU A O 1
ATOM 1640 N N . ALA C 3 73 ? 47.172 77.903 54.556 1.00 52.19 77 ALA A N 1
ATOM 1641 C CA . ALA C 3 73 ? 47.820 78.280 55.852 1.00 52.64 77 ALA A CA 1
ATOM 1642 C C . ALA C 3 73 ? 47.291 77.597 57.113 1.00 52.63 77 ALA A C 1
ATOM 1643 O O . ALA C 3 73 ? 48.079 77.207 58.005 1.00 53.64 77 ALA A O 1
ATOM 1645 N N . THR C 3 74 ? 45.974 77.431 57.154 1.00 52.68 78 THR A N 1
ATOM 1646 C CA . THR C 3 74 ? 45.256 76.857 58.267 1.00 52.64 78 THR A CA 1
ATOM 1647 C C . THR C 3 74 ? 45.212 75.290 58.348 1.00 53.78 78 THR A C 1
ATOM 1648 O O . THR C 3 74 ? 44.542 74.710 59.253 1.00 54.55 78 THR A O 1
ATOM 1652 N N . SER C 3 75 ? 45.874 74.590 57.415 1.00 52.65 79 SER A N 1
ATOM 1653 C CA . SER C 3 75 ? 45.691 73.156 57.359 1.00 52.42 79 SER A CA 1
ATOM 1654 C C . SER C 3 75 ? 46.762 72.499 58.194 1.00 51.60 79 SER A C 1
ATOM 1655 O O . SER C 3 75 ? 47.855 73.082 58.451 1.00 52.67 79 SER A O 1
ATOM 1658 N N . LYS C 3 76 ? 46.483 71.288 58.636 1.00 50.08 80 LYS A N 1
ATOM 1659 C CA . LYS C 3 76 ? 47.500 70.539 59.389 1.00 49.05 80 LYS A CA 1
ATOM 1660 C C . LYS C 3 76 ? 48.966 70.650 58.882 1.00 48.60 80 LYS A C 1
ATOM 1661 O O . LYS C 3 76 ? 49.913 70.652 59.718 1.00 48.64 80 LYS A O 1
ATOM 1667 N N . PHE C 3 77 ? 49.157 70.668 57.546 1.00 47.06 81 PHE A N 1
ATOM 1668 C CA . PHE C 3 77 ? 50.497 70.746 56.923 1.00 44.95 81 PHE A CA 1
ATOM 1669 C C . PHE C 3 77 ? 50.741 71.931 56.009 1.00 44.49 81 PHE A C 1
ATOM 1670 O O . PHE C 3 77 ? 51.841 72.049 55.420 1.00 46.02 81 PHE A O 1
ATOM 1678 N N . GLY C 3 78 ? 49.753 72.830 55.885 1.00 42.83 82 GLY A N 1
ATOM 1679 C CA . GLY C 3 78 ? 49.993 74.093 55.145 1.00 40.21 82 GLY A CA 1
ATOM 1680 C C . GLY C 3 78 ? 49.663 73.970 53.689 1.00 38.77 82 GLY A C 1
ATOM 1681 O O . GLY C 3 78 ? 49.715 74.924 52.938 1.00 37.64 82 GLY A O 1
ATOM 1682 N N . LEU C 3 79 ? 49.277 72.766 53.301 1.00 37.30 83 LEU A N 1
ATOM 1683 C CA . LEU C 3 79 ? 48.918 72.510 51.934 1.00 36.05 83 LEU A CA 1
ATOM 1684 C C . LEU C 3 79 ? 47.755 71.510 51.846 1.00 33.65 83 LEU A C 1
ATOM 1685 O O . LEU C 3 79 ? 47.540 70.714 52.733 1.00 34.22 83 LEU A O 1
ATOM 1690 N N . VAL C 3 80 ? 46.987 71.574 50.787 1.00 32.06 84 VAL A N 1
ATOM 1691 C CA . VAL C 3 80 ? 45.842 70.607 50.660 1.00 31.71 84 VAL A CA 1
ATOM 1692 C C . VAL C 3 80 ? 45.964 69.978 49.274 1.00 29.22 84 VAL A C 1
ATOM 1693 O O . VAL C 3 80 ? 46.381 70.656 48.352 1.00 28.24 84 VAL A O 1
ATOM 1697 N N . VAL C 3 81 ? 45.649 68.705 49.178 1.00 27.25 85 VAL A N 1
ATOM 1698 C CA . VAL C 3 81 ? 45.604 67.979 47.927 1.00 26.57 85 VAL A CA 1
ATOM 1699 C C . VAL C 3 81 ? 44.119 67.791 47.541 1.00 27.47 85 VAL A C 1
ATOM 1700 O O . VAL C 3 81 ? 43.300 67.274 48.282 1.00 29.02 85 VAL A O 1
ATOM 1704 N N . ASP C 3 82 ? 43.753 68.209 46.358 1.00 29.71 86 ASP A N 1
ATOM 1705 C CA . ASP C 3 82 ? 42.340 68.355 46.142 1.00 29.13 86 ASP A CA 1
ATOM 1706 C C . ASP C 3 82 ? 41.891 67.806 44.831 1.00 28.05 86 ASP A C 1
ATOM 1707 O O . ASP C 3 82 ? 42.186 68.429 43.844 1.00 28.65 86 ASP A O 1
ATOM 1712 N N . PRO C 3 83 ? 41.049 66.719 44.848 1.00 26.70 87 PRO A N 1
ATOM 1713 C CA . PRO C 3 83 ? 40.460 66.085 43.658 1.00 25.97 87 PRO A CA 1
ATOM 1714 C C . PRO C 3 83 ? 39.226 66.863 43.125 1.00 24.04 87 PRO A C 1
ATOM 1715 O O . PRO C 3 83 ? 38.379 67.402 43.915 1.00 24.35 87 PRO A O 1
ATOM 1719 N N . GLU C 3 84 ? 39.087 66.872 41.827 1.00 22.78 88 GLU A N 1
ATOM 1720 C CA . GLU C 3 84 ? 37.956 67.528 41.182 1.00 23.15 88 GLU A CA 1
ATOM 1721 C C . GLU C 3 84 ? 37.684 66.731 39.911 1.00 21.92 88 GLU A C 1
ATOM 1722 O O . GLU C 3 84 ? 38.599 66.325 39.251 1.00 23.21 88 GLU A O 1
ATOM 1728 N N . PHE C 3 85 ? 36.411 66.515 39.576 1.00 21.17 89 PHE A N 1
ATOM 1729 C CA . PHE C 3 85 ? 35.981 66.127 38.217 1.00 19.11 89 PHE A CA 1
ATOM 1730 C C . PHE C 3 85 ? 35.353 67.311 37.499 1.00 19.22 89 PHE A C 1
ATOM 1731 O O . PHE C 3 85 ? 34.556 67.967 38.101 1.00 19.75 89 PHE A O 1
ATOM 1739 N N . ASN C 3 86 ? 35.596 67.578 36.212 1.00 20.52 90 ASN A N 1
ATOM 1740 C CA . ASN C 3 86 ? 34.821 68.656 35.576 1.00 22.19 90 ASN A CA 1
ATOM 1741 C C . ASN C 3 86 ? 34.677 68.305 34.173 1.00 23.38 90 ASN A C 1
ATOM 1742 O O . ASN C 3 86 ? 35.467 67.479 33.690 1.00 23.68 90 ASN A O 1
ATOM 1747 N N . VAL C 3 87 ? 33.734 68.996 33.509 1.00 22.83 91 VAL A N 1
ATOM 1748 C CA . VAL C 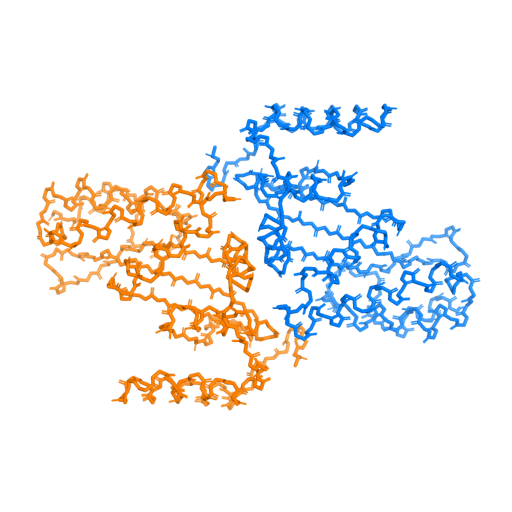3 87 ? 33.450 68.841 32.062 1.00 22.38 91 VAL A CA 1
ATOM 1749 C C . VAL C 3 87 ? 33.032 70.172 31.527 1.00 23.53 91 VAL A C 1
ATOM 1750 O O . VAL C 3 87 ? 32.062 70.720 31.999 1.00 24.41 91 VAL A O 1
ATOM 1754 N N . THR C 3 88 ? 33.622 70.556 30.403 1.00 23.03 92 THR A N 1
ATOM 1755 C CA . THR C 3 88 ? 33.593 71.857 29.829 1.00 23.98 92 THR A CA 1
ATOM 1756 C C . THR C 3 88 ? 32.994 71.721 28.462 1.00 25.43 92 THR A C 1
ATOM 1757 O O . THR C 3 88 ? 33.174 70.740 27.757 1.00 23.43 92 THR A O 1
ATOM 1761 N N . ARG C 3 89 ? 32.136 72.680 28.145 1.00 24.67 93 ARG A N 1
ATOM 1762 C CA . ARG C 3 89 ? 31.511 72.681 26.820 1.00 26.63 93 ARG A CA 1
ATOM 1763 C C . ARG C 3 89 ? 30.946 74.062 26.583 1.00 26.21 93 ARG A C 1
ATOM 1764 O O . ARG C 3 89 ? 30.371 74.636 27.456 1.00 25.28 93 ARG A O 1
ATOM 1772 N N . HIS C 3 90 ? 31.108 74.577 25.388 1.00 28.10 94 HIS A N 1
ATOM 1773 C CA . HIS C 3 90 ? 30.373 75.744 24.960 1.00 28.38 94 HIS A CA 1
ATOM 1774 C C . HIS C 3 90 ? 28.878 75.552 25.204 1.00 27.43 94 HIS A C 1
ATOM 1775 O O . HIS C 3 90 ? 28.316 74.443 24.996 1.00 26.06 94 HIS A O 1
ATOM 1782 N N . VAL C 3 91 ? 28.235 76.618 25.663 1.00 27.64 95 VAL A N 1
ATOM 1783 C CA . VAL C 3 91 ? 26.772 76.637 25.799 1.00 28.16 95 VAL A CA 1
ATOM 1784 C C . VAL C 3 91 ? 25.924 75.917 24.679 1.00 27.90 95 VAL A C 1
ATOM 1785 O O . VAL C 3 91 ? 24.996 75.202 24.994 1.00 27.46 95 VAL A O 1
ATOM 1789 N N . ASN C 3 92 ? 26.240 76.062 23.395 1.00 28.87 96 ASN A N 1
ATOM 1790 C CA . ASN C 3 92 ? 25.535 75.266 22.340 1.00 29.88 96 ASN A CA 1
ATOM 1791 C C . ASN C 3 92 ? 25.508 73.725 22.557 1.00 29.34 96 ASN A C 1
ATOM 1792 O O . ASN C 3 92 ? 24.710 73.009 21.929 1.00 30.66 96 ASN A O 1
ATOM 1797 N N . GLY C 3 93 ? 26.323 73.212 23.461 1.00 29.01 97 GLY A N 1
ATOM 1798 C CA . GLY C 3 93 ? 26.282 71.803 23.811 1.00 29.20 97 GLY A CA 1
ATOM 1799 C C . GLY C 3 93 ? 25.899 71.433 25.223 1.00 28.87 97 GLY A C 1
ATOM 1800 O O . GLY C 3 93 ? 26.108 70.276 25.641 1.00 29.79 97 GLY A O 1
ATOM 1801 N N . VAL C 3 94 ? 25.341 72.388 25.972 1.00 28.24 98 VAL A N 1
ATOM 1802 C CA . VAL C 3 94 ? 24.739 72.187 27.270 1.00 25.46 98 VAL A CA 1
ATOM 1803 C C . VAL C 3 94 ? 23.885 70.928 27.427 1.00 27.75 98 VAL A C 1
ATOM 1804 O O . VAL C 3 94 ? 23.830 70.254 28.500 1.00 29.30 98 VAL A O 1
ATOM 1808 N N . LYS C 3 95 ? 23.287 70.511 26.342 1.00 28.94 99 LYS A N 1
ATOM 1809 C CA . LYS C 3 95 ? 22.416 69.355 26.338 1.00 28.70 99 LYS A CA 1
ATOM 1810 C C . LYS C 3 95 ? 23.086 68.091 26.824 1.00 27.96 99 LYS A C 1
ATOM 1811 O O . LYS C 3 95 ? 22.566 67.395 27.685 1.00 27.50 99 LYS A O 1
ATOM 1817 N N . VAL C 3 96 ? 24.277 67.790 26.306 1.00 27.61 100 VAL A N 1
ATOM 1818 C CA . VAL C 3 96 ? 25.139 66.714 26.898 1.00 26.71 100 VAL A CA 1
ATOM 1819 C C . VAL C 3 96 ? 25.638 66.974 28.338 1.00 24.38 100 VAL A C 1
ATOM 1820 O O . VAL C 3 96 ? 25.786 66.051 29.122 1.00 26.54 100 VAL A O 1
ATOM 1824 N N . LEU C 3 97 ? 25.936 68.227 28.695 1.00 24.91 101 LEU A N 1
ATOM 1825 C CA . LEU C 3 97 ? 26.212 68.623 30.122 1.00 24.73 101 LEU A CA 1
ATOM 1826 C C . LEU C 3 97 ? 24.992 68.285 31.067 1.00 25.51 101 LEU A C 1
ATOM 1827 O O . LEU C 3 97 ? 25.121 67.767 32.191 1.00 23.14 101 LEU A O 1
ATOM 1832 N N . TYR C 3 98 ? 23.794 68.573 30.536 1.00 26.18 102 TYR A N 1
ATOM 1833 C CA . TYR C 3 98 ? 22.514 68.230 31.205 1.00 27.29 102 TYR A CA 1
ATOM 1834 C C . TYR C 3 98 ? 22.367 66.703 31.349 1.00 25.81 102 TYR A C 1
ATOM 1835 O O . TYR C 3 98 ? 22.111 66.166 32.431 1.00 26.01 102 TYR A O 1
ATOM 1844 N N . LEU C 3 99 ? 22.671 65.999 30.291 1.00 24.42 103 LEU A N 1
ATOM 1845 C CA . LEU C 3 99 ? 22.758 64.529 30.397 1.00 26.29 103 LEU A CA 1
ATOM 1846 C C . LEU C 3 99 ? 23.693 64.084 31.524 1.00 26.70 103 LEU A C 1
ATOM 1847 O O . LEU C 3 99 ? 23.263 63.296 32.380 1.00 26.60 103 LEU A O 1
ATOM 1852 N N . ALA C 3 100 ? 24.971 64.565 31.582 1.00 27.32 104 ALA A N 1
ATOM 1853 C CA . ALA C 3 100 ? 25.824 64.204 32.759 1.00 24.86 104 ALA A CA 1
ATOM 1854 C C . ALA C 3 100 ? 25.177 64.438 34.135 1.00 24.92 104 ALA A C 1
ATOM 1855 O O . ALA C 3 100 ? 25.213 63.573 35.023 1.00 22.74 104 ALA A O 1
ATOM 1857 N N . LEU C 3 101 ? 24.632 65.644 34.330 1.00 27.35 105 LEU A N 1
ATOM 1858 C CA . LEU C 3 101 ? 23.895 66.042 35.575 1.00 31.00 105 LEU A CA 1
ATOM 1859 C C . LEU C 3 101 ? 22.817 65.016 35.900 1.00 32.48 105 LEU A C 1
ATOM 1860 O O . LEU C 3 101 ? 22.707 64.436 37.006 1.00 34.28 105 LEU A O 1
ATOM 1865 N N . GLU C 3 102 ? 22.059 64.718 34.841 1.00 35.14 106 GLU A N 1
ATOM 1866 C CA . GLU C 3 102 ? 20.977 63.739 34.917 1.00 35.48 106 GLU A CA 1
ATOM 1867 C C . GLU C 3 102 ? 21.529 62.352 35.283 1.00 35.15 106 GLU A C 1
ATOM 1868 O O . GLU C 3 102 ? 20.995 61.740 36.192 1.00 35.58 106 GLU A O 1
ATOM 1874 N N . VAL C 3 103 ? 22.641 61.893 34.673 1.00 33.64 107 VAL A N 1
ATOM 1875 C CA . VAL C 3 103 ? 23.227 60.623 35.120 1.00 32.97 107 VAL A CA 1
ATOM 1876 C C . VAL C 3 103 ? 23.967 60.613 36.437 1.00 34.31 107 VAL A C 1
ATOM 1877 O O . VAL C 3 103 ? 23.913 59.589 37.155 1.00 34.75 107 VAL A O 1
ATOM 1881 N N . PHE C 3 104 ? 24.697 61.690 36.791 1.00 31.79 108 PHE A N 1
ATOM 1882 C CA . PHE C 3 104 ? 25.278 61.606 38.117 1.00 30.74 108 PHE A CA 1
ATOM 1883 C C . PHE C 3 104 ? 24.302 61.944 39.227 1.00 30.29 108 PHE A C 1
ATOM 1884 O O . PHE C 3 104 ? 24.616 61.678 40.350 1.00 30.86 108 PHE A O 1
ATOM 1892 N N . LYS C 3 105 ? 23.185 62.605 38.949 1.00 30.49 109 LYS A N 1
ATOM 1893 C CA . LYS C 3 105 ? 22.288 63.080 40.062 1.00 31.18 109 LYS A CA 1
ATOM 1894 C C . LYS C 3 105 ? 22.853 64.153 41.013 1.00 31.41 109 LYS A C 1
ATOM 1895 O O . LYS C 3 105 ? 22.322 64.340 42.111 1.00 31.91 109 LYS A O 1
ATOM 1901 N N . THR C 3 106 ? 23.924 64.863 40.585 1.00 30.12 110 THR A N 1
ATOM 1902 C CA . THR C 3 106 ? 24.649 65.842 41.407 1.00 29.26 110 THR A CA 1
ATOM 1903 C C . THR C 3 106 ? 25.584 66.596 40.389 1.00 28.65 110 THR A C 1
ATOM 1904 O O . THR C 3 106 ? 25.666 66.201 39.219 1.00 29.84 110 THR A O 1
ATOM 1908 N N . GLY C 3 107 ? 26.224 67.680 40.834 1.00 29.91 111 GLY A N 1
ATOM 1909 C CA . GLY C 3 107 ? 27.023 68.530 39.996 1.00 28.96 111 GLY A CA 1
ATOM 1910 C C . GLY C 3 107 ? 26.301 69.819 39.914 1.00 29.53 111 GLY A C 1
ATOM 1911 O O . GLY C 3 107 ? 25.152 69.962 40.376 1.00 30.70 111 GLY A O 1
ATOM 1912 N N . ARG C 3 108 ? 27.037 70.792 39.368 1.00 29.37 112 ARG A N 1
ATOM 1913 C CA . ARG C 3 108 ? 26.629 72.141 39.192 1.00 29.58 112 ARG A CA 1
ATOM 1914 C C . ARG C 3 108 ? 27.219 72.547 37.880 1.00 29.23 112 ARG A C 1
ATOM 1915 O O . ARG C 3 108 ? 28.370 72.268 37.656 1.00 28.68 112 ARG A O 1
ATOM 1923 N N . ILE C 3 109 ? 26.389 73.209 37.048 1.00 27.93 113 ILE A N 1
ATOM 1924 C CA . ILE C 3 109 ? 26.763 73.907 35.843 1.00 27.65 113 ILE A CA 1
ATOM 1925 C C . ILE C 3 109 ? 26.925 75.414 36.055 1.00 30.57 113 ILE A C 1
ATOM 1926 O O . ILE C 3 109 ? 26.024 76.129 36.555 1.00 29.72 113 ILE A O 1
ATOM 1931 N N . ARG C 3 110 ? 28.098 75.929 35.677 1.00 31.23 114 ARG A N 1
ATOM 1932 C CA . ARG C 3 110 ? 28.347 77.317 35.890 1.00 32.52 114 ARG A CA 1
ATOM 1933 C C . ARG C 3 110 ? 29.043 77.852 34.646 1.00 33.24 114 ARG A C 1
ATOM 1934 O O . ARG C 3 110 ? 29.582 77.068 33.878 1.00 33.74 114 ARG A O 1
ATOM 1942 N N . HIS C 3 111 ? 29.012 79.168 34.426 1.00 32.01 115 HIS A N 1
ATOM 1943 C CA . HIS C 3 111 ? 29.751 79.809 33.380 1.00 32.51 115 HIS A CA 1
ATOM 1944 C C . HIS C 3 111 ? 31.261 79.761 33.705 1.00 33.27 115 HIS A C 1
ATOM 1945 O O . HIS C 3 111 ? 31.695 80.065 34.830 1.00 33.53 115 HIS A O 1
ATOM 1952 N N . LYS C 3 112 ? 32.057 79.334 32.737 1.00 33.31 116 LYS A N 1
ATOM 1953 C CA . LYS C 3 112 ? 33.511 79.493 32.863 1.00 33.16 116 LYS A CA 1
ATOM 1954 C C . LYS C 3 112 ? 33.943 80.939 32.800 1.00 34.16 116 LYS A C 1
ATOM 1955 O O . LYS C 3 112 ? 33.912 81.605 31.723 1.00 32.20 116 LYS A O 1
ATOM 1961 N N . SER C 3 113 ? 34.374 81.415 33.956 1.00 35.32 117 SER A N 1
ATOM 1962 C CA . SER C 3 113 ? 34.895 82.735 34.087 1.00 37.24 117 SER A CA 1
ATOM 1963 C C . SER C 3 113 ? 35.857 83.058 32.950 1.00 37.52 117 SER A C 1
ATOM 1964 O O . SER C 3 113 ? 36.746 82.261 32.632 1.00 38.19 117 SER A O 1
ATOM 1967 N N . GLY C 3 114 ? 35.657 84.223 32.348 1.00 37.56 118 GLY A N 1
ATOM 1968 C CA . GLY C 3 114 ? 36.484 84.774 31.278 1.00 37.16 118 GLY A CA 1
ATOM 1969 C C . GLY C 3 114 ? 36.348 84.088 29.935 1.00 38.34 118 GLY A C 1
ATOM 1970 O O . GLY C 3 114 ? 37.304 84.020 29.136 1.00 37.23 118 GLY A O 1
ATOM 1971 N N . SER C 3 115 ? 35.173 83.535 29.647 1.00 37.37 119 SER A N 1
ATOM 1972 C CA . SER C 3 115 ? 35.039 82.900 28.343 1.00 36.70 119 SER A CA 1
ATOM 1973 C C . SER C 3 115 ? 33.855 83.591 27.722 1.00 35.05 119 SER A C 1
ATOM 1974 O O . SER C 3 115 ? 33.043 84.080 28.461 1.00 36.38 119 SER A O 1
ATOM 1977 N N . ASN C 3 116 ? 33.788 83.604 26.394 1.00 36.26 120 ASN A N 1
ATOM 1978 C CA . ASN C 3 116 ? 32.604 84.038 25.630 1.00 35.95 120 ASN A CA 1
ATOM 1979 C C . ASN C 3 116 ? 31.359 83.398 26.166 1.00 34.84 120 ASN A C 1
ATOM 1980 O O . ASN C 3 116 ? 30.499 84.092 26.643 1.00 33.38 120 ASN A O 1
ATOM 1985 N N . ALA C 3 117 ? 31.325 82.062 26.198 1.00 34.88 121 ALA A N 1
ATOM 1986 C CA . ALA C 3 117 ? 30.029 81.335 26.300 1.00 31.87 121 ALA A CA 1
ATOM 1987 C C . ALA C 3 117 ? 30.224 79.855 26.709 1.00 30.88 121 ALA A C 1
ATOM 1988 O O . ALA C 3 117 ? 29.291 78.968 26.585 1.00 28.34 121 ALA A O 1
ATOM 1990 N N . THR C 3 118 ? 31.398 79.602 27.322 1.00 29.97 122 THR A N 1
ATOM 1991 C CA . THR C 3 118 ? 31.558 78.271 27.872 1.00 30.05 122 THR A CA 1
ATOM 1992 C C . THR C 3 118 ? 31.040 77.928 29.253 1.00 29.05 122 THR A C 1
ATOM 1993 O O . THR C 3 118 ? 31.134 78.680 30.194 1.00 30.92 122 THR A O 1
ATOM 1997 N N . LEU C 3 119 ? 30.623 76.708 29.414 1.00 25.87 123 LEU A N 1
ATOM 1998 C CA . LEU C 3 119 ? 30.039 76.295 30.680 1.00 25.52 123 LEU A CA 1
ATOM 1999 C C . LEU C 3 119 ? 30.884 75.173 31.247 1.00 22.90 123 LEU A C 1
ATOM 2000 O O . LEU C 3 119 ? 31.498 74.531 30.484 1.00 24.31 123 LEU A O 1
ATOM 2005 N N . VAL C 3 120 ? 30.876 74.891 32.553 1.00 21.66 124 VAL A N 1
ATOM 2006 C CA . VAL C 3 120 ? 31.693 73.869 33.151 1.00 22.07 124 VAL A CA 1
ATOM 2007 C C . VAL C 3 120 ? 30.762 73.201 34.074 1.00 23.90 124 VAL A C 1
ATOM 2008 O O . VAL C 3 120 ? 30.054 73.873 34.798 1.00 28.07 124 VAL A O 1
ATOM 2012 N N . LEU C 3 121 ? 30.738 71.871 34.080 1.00 23.04 125 LEU A N 1
ATOM 2013 C CA . LEU C 3 121 ? 30.069 71.135 35.100 1.00 21.54 125 LEU A CA 1
ATOM 2014 C C . LEU C 3 121 ? 31.127 70.546 36.037 1.00 19.94 125 LEU A C 1
ATOM 2015 O O . LEU C 3 121 ? 32.093 69.929 35.587 1.00 20.63 125 LEU A O 1
ATOM 2020 N N . THR C 3 122 ? 30.959 70.741 37.329 1.00 20.96 126 THR A N 1
ATOM 2021 C CA . THR C 3 122 ? 31.940 70.316 38.403 1.00 21.97 126 THR A CA 1
ATOM 2022 C C . THR C 3 122 ? 31.343 69.424 39.453 1.00 22.47 126 THR A C 1
ATOM 2023 O O . THR C 3 122 ? 30.233 69.682 39.945 1.00 22.30 126 THR A O 1
ATOM 2027 N N . ILE C 3 123 ? 32.049 68.372 39.796 1.00 23.14 127 ILE A N 1
ATOM 2028 C CA . ILE C 3 123 ? 31.815 67.646 41.013 1.00 22.78 127 ILE A CA 1
ATOM 2029 C C . ILE C 3 123 ? 33.098 67.548 41.796 1.00 24.71 127 ILE A C 1
ATOM 2030 O O . ILE C 3 123 ? 34.086 66.911 41.319 1.00 24.76 127 ILE A O 1
ATOM 2035 N N . ASP C 3 124 ? 33.093 68.120 43.008 1.00 28.13 128 ASP A N 1
ATOM 2036 C CA . ASP C 3 124 ? 34.224 68.116 43.971 1.00 28.37 128 ASP A CA 1
ATOM 2037 C C . ASP C 3 124 ? 33.936 67.415 45.303 1.00 29.44 128 ASP A C 1
ATOM 2038 O O . ASP C 3 124 ? 34.858 67.060 46.046 1.00 28.52 128 ASP A O 1
ATOM 2043 N N . ASN C 3 125 ? 32.658 67.167 45.614 1.00 29.05 129 ASN A N 1
ATOM 2044 C CA . ASN C 3 125 ? 32.304 66.488 46.838 1.00 29.00 129 ASN A CA 1
ATOM 2045 C C . ASN C 3 125 ? 32.868 65.093 46.755 1.00 27.97 129 ASN A C 1
ATOM 2046 O O . ASN C 3 125 ? 32.660 64.384 45.797 1.00 26.06 129 ASN A O 1
ATOM 2051 N N . ARG C 3 126 ? 33.639 64.701 47.759 1.00 29.64 130 ARG A N 1
ATOM 2052 C CA . ARG C 3 126 ? 34.405 63.477 47.650 1.00 30.56 130 ARG A CA 1
ATOM 2053 C C . ARG C 3 126 ? 33.516 62.255 47.695 1.00 30.69 130 ARG A C 1
ATOM 2054 O O . ARG C 3 126 ? 33.891 61.280 47.055 1.00 31.18 130 ARG A O 1
ATOM 2062 N N . GLN C 3 127 ? 32.332 62.302 48.352 1.00 31.18 131 GLN A N 1
ATOM 2063 C CA . GLN C 3 127 ? 31.446 61.099 48.376 1.00 33.53 131 GLN A CA 1
ATOM 2064 C C . GLN C 3 127 ? 30.877 60.928 46.998 1.00 30.90 131 GLN A C 1
ATOM 2065 O O . GLN C 3 127 ? 30.883 59.834 46.468 1.00 32.38 131 GLN A O 1
ATOM 2071 N N . SER C 3 128 ? 30.321 61.981 46.429 1.00 29.61 132 SER A N 1
ATOM 2072 C CA . SER C 3 128 ? 29.876 61.963 45.016 1.00 29.94 132 SER A CA 1
ATOM 2073 C C . SER C 3 128 ? 30.908 61.385 44.016 1.00 30.62 132 SER A C 1
ATOM 2074 O O . SER C 3 128 ? 30.582 60.707 43.084 1.00 31.31 132 SER A O 1
ATOM 2077 N N . LEU C 3 129 ? 32.150 61.789 44.162 1.00 30.64 133 LEU A N 1
ATOM 2078 C CA . LEU C 3 129 ? 33.235 61.415 43.275 1.00 31.11 133 LEU A CA 1
ATOM 2079 C C . LEU C 3 129 ? 33.436 59.905 43.402 1.00 32.39 133 LEU A C 1
ATOM 2080 O O . LEU C 3 129 ? 33.530 59.158 42.431 1.00 34.32 133 LEU A O 1
ATOM 2085 N N . GLU C 3 130 ? 33.487 59.435 44.630 1.00 33.55 134 GLU A N 1
ATOM 2086 C CA . GLU C 3 130 ? 33.462 58.003 44.913 1.00 35.94 134 GLU A CA 1
ATOM 2087 C C . GLU C 3 130 ? 32.233 57.145 44.605 1.00 35.33 134 GLU A C 1
ATOM 2088 O O . GLU C 3 130 ? 32.341 55.959 44.221 1.00 33.71 134 GLU A O 1
ATOM 2094 N N . GLU C 3 131 ? 31.056 57.700 44.853 1.00 35.87 135 GLU A N 1
ATOM 2095 C CA . GLU C 3 131 ? 29.803 56.880 44.753 1.00 37.44 135 GLU A CA 1
ATOM 2096 C C . GLU C 3 131 ? 29.195 57.008 43.374 1.00 37.42 135 GLU A C 1
ATOM 2097 O O . GLU C 3 131 ? 28.485 56.124 42.847 1.00 39.04 135 GLU A O 1
ATOM 2103 N N . LYS C 3 132 ? 29.492 58.124 42.746 1.00 36.22 136 LYS A N 1
ATOM 2104 C CA . LYS C 3 132 ? 28.876 58.430 41.437 1.00 33.65 136 LYS A CA 1
ATOM 2105 C C . LYS C 3 132 ? 29.870 58.474 40.308 1.00 31.50 136 LYS A C 1
ATOM 2106 O O . LYS C 3 132 ? 29.711 57.746 39.340 1.00 27.75 136 LYS A O 1
ATOM 2112 N N . VAL C 3 133 ? 30.901 59.341 40.404 1.00 28.73 137 VAL A N 1
ATOM 2113 C CA . VAL C 3 133 ? 31.754 59.533 39.251 1.00 27.32 137 VAL A CA 1
ATOM 2114 C C . VAL C 3 133 ? 32.661 58.315 38.891 1.00 26.63 137 VAL A C 1
ATOM 2115 O O . VAL C 3 133 ? 32.680 57.799 37.804 1.00 27.73 137 VAL A O 1
ATOM 2119 N N . ILE C 3 134 ? 33.430 57.826 39.814 1.00 26.37 138 ILE A N 1
ATOM 2120 C CA . ILE C 3 134 ? 34.319 56.708 39.498 1.00 27.80 138 ILE A CA 1
ATOM 2121 C C . ILE C 3 134 ? 33.500 55.440 39.136 1.00 28.79 138 ILE A C 1
ATOM 2122 O O . ILE C 3 134 ? 33.742 54.827 38.126 1.00 30.81 138 ILE A O 1
ATOM 2127 N N . PRO C 3 135 ? 32.511 55.055 39.928 1.00 29.98 139 PRO A N 1
ATOM 2128 C CA . PRO C 3 135 ? 31.719 53.934 39.434 1.00 30.90 139 PRO A CA 1
ATOM 2129 C C . PRO C 3 135 ? 31.236 54.047 37.995 1.00 30.97 139 PRO A C 1
ATOM 2130 O O . PRO C 3 135 ? 31.309 53.061 37.258 1.00 31.81 139 PRO A O 1
ATOM 2134 N N . PHE C 3 136 ? 30.755 55.223 37.581 1.00 30.01 140 PHE A N 1
ATOM 2135 C CA . PHE C 3 136 ? 30.446 55.442 36.177 1.00 28.20 140 PHE A CA 1
ATOM 2136 C C . PHE C 3 136 ? 31.615 55.187 35.227 1.00 28.68 140 PHE A C 1
ATOM 2137 O O . PHE C 3 136 ? 31.427 54.612 34.155 1.00 28.91 140 PHE A O 1
ATOM 2145 N N . TYR C 3 137 ? 32.818 55.662 35.602 1.00 29.06 141 TYR A N 1
ATOM 2146 C CA . TYR C 3 137 ? 33.994 55.514 34.744 1.00 28.05 141 TYR A CA 1
ATOM 2147 C C . TYR C 3 137 ? 34.303 54.043 34.614 1.00 29.12 141 TYR A C 1
ATOM 2148 O O . TYR C 3 137 ? 34.707 53.587 33.539 1.00 30.35 141 TYR A O 1
ATOM 2157 N N . GLU C 3 138 ? 34.136 53.317 35.727 1.00 32.21 142 GLU A N 1
ATOM 2158 C CA . GLU C 3 138 ? 34.382 51.872 35.803 1.00 35.56 142 GLU A CA 1
ATOM 2159 C C . GLU C 3 138 ? 33.368 51.053 34.963 1.00 37.65 142 GLU A C 1
ATOM 2160 O O . GLU C 3 138 ? 33.731 50.123 34.233 1.00 38.38 142 GLU A O 1
ATOM 2166 N N . GLN C 3 139 ? 32.109 51.441 35.003 1.00 40.30 143 GLN A N 1
ATOM 2167 C CA . GLN C 3 139 ? 31.072 50.643 34.360 1.00 41.14 143 GLN A CA 1
ATOM 2168 C C . GLN C 3 139 ? 31.052 50.964 32.878 1.00 40.29 143 GLN A C 1
ATOM 2169 O O . GLN C 3 139 ? 30.907 50.042 32.085 1.00 40.14 143 GLN A O 1
ATOM 2175 N N . TYR C 3 140 ? 31.161 52.262 32.507 1.00 37.47 144 TYR A N 1
ATOM 2176 C CA . TYR C 3 140 ? 31.047 52.661 31.080 1.00 34.20 144 TYR A CA 1
ATOM 2177 C C . TYR C 3 140 ? 32.233 53.173 30.350 1.00 31.84 144 TYR A C 1
ATOM 2178 O O . TYR C 3 140 ? 32.214 53.124 29.167 1.00 29.68 144 TYR A O 1
ATOM 2187 N N . VAL C 3 141 ? 33.172 53.839 31.021 1.00 29.62 145 VAL A N 1
ATOM 2188 C CA . VAL C 3 141 ? 34.331 54.461 30.306 1.00 28.02 145 VAL A CA 1
ATOM 2189 C C . VAL C 3 141 ? 35.474 53.536 30.039 1.00 27.98 145 VAL A C 1
ATOM 2190 O O . VAL C 3 141 ? 35.927 53.450 28.936 1.00 27.66 145 VAL A O 1
ATOM 2194 N N . VAL C 3 142 ? 36.002 52.892 31.079 1.00 29.87 146 VAL A N 1
ATOM 2195 C CA . VAL C 3 142 ? 37.368 52.414 31.041 1.00 30.78 146 VAL A CA 1
ATOM 2196 C C . VAL C 3 142 ? 37.663 51.323 29.978 1.00 33.97 146 VAL A C 1
ATOM 2197 O O . VAL C 3 142 ? 38.827 51.190 29.519 1.00 35.52 146 VAL A O 1
ATOM 2201 N N . ALA C 3 143 ? 36.629 50.580 29.570 1.00 34.60 147 ALA A N 1
ATOM 2202 C CA . ALA C 3 143 ? 36.741 49.507 28.574 1.00 35.76 147 ALA A CA 1
ATOM 2203 C C . ALA C 3 143 ? 37.177 50.055 27.229 1.00 35.58 147 ALA A C 1
ATOM 2204 O O . ALA C 3 143 ? 37.971 49.451 26.486 1.00 37.24 147 ALA A O 1
ATOM 2206 N N . PHE C 3 144 ? 36.696 51.236 26.907 1.00 35.12 148 PHE A N 1
ATOM 2207 C CA . PHE C 3 144 ? 37.060 51.850 25.630 1.00 35.00 148 PHE A CA 1
ATOM 2208 C C . PHE C 3 144 ? 38.110 52.944 25.796 1.00 34.24 148 PHE A C 1
ATOM 2209 O O . PHE C 3 144 ? 38.476 53.620 24.850 1.00 36.62 148 PHE A O 1
ATOM 2217 N N . SER C 3 145 ? 38.606 53.149 26.993 1.00 33.15 149 SER A N 1
ATOM 2218 C CA . SER C 3 145 ? 39.478 54.237 27.241 1.00 33.47 149 SER A CA 1
ATOM 2219 C C . SER C 3 145 ? 40.955 53.948 26.896 1.00 33.30 149 SER A C 1
ATOM 2220 O O . SER C 3 145 ? 41.387 52.801 26.812 1.00 30.77 149 SER A O 1
ATOM 2223 N N . SER C 3 146 ? 41.715 55.019 26.692 1.00 32.43 150 SER A N 1
ATOM 2224 C CA . SER C 3 146 ? 43.185 54.938 26.435 1.00 33.16 150 SER A CA 1
ATOM 2225 C C . SER C 3 146 ? 43.884 54.502 27.692 1.00 32.23 150 SER A C 1
ATOM 2226 O O . SER C 3 146 ? 43.384 54.730 28.784 1.00 33.29 150 SER A O 1
ATOM 2229 N N . PRO C 3 147 ? 45.025 53.793 27.558 1.00 32.88 151 PRO A N 1
ATOM 2230 C CA . PRO C 3 147 ? 45.810 53.515 28.740 1.00 32.83 151 PRO A CA 1
ATOM 2231 C C . PRO C 3 147 ? 46.031 54.641 29.742 1.00 32.18 151 PRO A C 1
ATOM 2232 O O . PRO C 3 147 ? 45.911 54.395 30.927 1.00 34.38 151 PRO A O 1
ATOM 2236 N N . GLU C 3 148 ? 46.467 55.828 29.310 1.00 32.35 152 GLU A N 1
ATOM 2237 C CA . GLU C 3 148 ? 46.624 56.961 30.226 1.00 30.40 152 GLU A CA 1
ATOM 2238 C C . GLU C 3 148 ? 45.378 57.257 31.029 1.00 29.65 152 GLU A C 1
ATOM 2239 O O . GLU C 3 148 ? 45.480 57.566 32.172 1.00 28.73 152 GLU A O 1
ATOM 2245 N N . LYS C 3 149 ? 44.212 57.224 30.405 1.00 29.15 153 LYS A N 1
ATOM 2246 C CA . LYS C 3 149 ? 43.014 57.795 31.079 1.00 31.74 153 LYS A CA 1
ATOM 2247 C C . LYS C 3 149 ? 42.578 56.774 32.103 1.00 30.12 153 LYS A C 1
ATOM 2248 O O . LYS C 3 149 ? 42.234 57.155 33.174 1.00 30.45 153 LYS A O 1
ATOM 2254 N N . VAL C 3 150 ? 42.654 55.478 31.757 1.00 30.51 154 VAL A N 1
ATOM 2255 C CA . VAL C 3 150 ? 42.420 54.322 32.664 1.00 31.70 154 VAL A CA 1
ATOM 2256 C C . VAL C 3 150 ? 43.282 54.424 33.879 1.00 30.80 154 VAL A C 1
ATOM 2257 O O . VAL C 3 150 ? 42.805 54.288 35.001 1.00 31.60 154 VAL A O 1
ATOM 2261 N N . LYS C 3 151 ? 44.554 54.684 33.692 1.00 31.24 155 LYS A N 1
ATOM 2262 C CA . LYS C 3 151 ? 45.435 54.856 34.867 1.00 30.92 155 LYS A CA 1
ATOM 2263 C C . LYS C 3 151 ? 45.063 56.107 35.706 1.00 28.80 155 LYS A C 1
ATOM 2264 O O . LYS C 3 151 ? 45.214 56.094 36.912 1.00 26.80 155 LYS A O 1
ATOM 2270 N N . ARG C 3 152 ? 44.587 57.190 35.083 1.00 28.65 156 ARG A N 1
ATOM 2271 C CA . ARG C 3 152 ? 44.174 58.398 35.880 1.00 28.80 156 ARG A CA 1
ATOM 2272 C C . ARG C 3 152 ? 42.979 58.032 36.731 1.00 27.64 156 ARG A C 1
ATOM 2273 O O . ARG C 3 152 ? 42.884 58.352 37.890 1.00 25.65 156 ARG A O 1
ATOM 2281 N N . VAL C 3 153 ? 42.061 57.288 36.158 1.00 28.46 157 VAL A N 1
ATOM 2282 C CA . VAL C 3 153 ? 40.938 56.743 36.965 1.00 29.09 157 VAL A CA 1
ATOM 2283 C C . VAL C 3 153 ? 41.427 55.921 38.171 1.00 29.50 157 VAL A C 1
ATOM 2284 O O . VAL C 3 153 ? 40.860 56.060 39.304 1.00 30.75 157 VAL A O 1
ATOM 2288 N N . ALA C 3 154 ? 42.459 55.063 37.985 1.00 28.32 158 ALA A N 1
ATOM 2289 C CA . ALA C 3 154 ? 42.815 54.172 39.093 1.00 26.87 158 ALA A CA 1
ATOM 2290 C C . ALA C 3 154 ? 43.474 55.034 40.162 1.00 26.46 158 ALA A C 1
ATOM 2291 O O . ALA C 3 154 ? 43.293 54.897 41.366 1.00 27.69 158 ALA A O 1
ATOM 2293 N N . ASN C 3 155 ? 44.302 55.924 39.716 1.00 26.68 159 ASN A N 1
ATOM 2294 C CA . ASN C 3 155 ? 45.007 56.818 40.657 1.00 28.13 159 ASN A CA 1
ATOM 2295 C C . ASN C 3 155 ? 44.107 57.827 41.384 1.00 28.40 159 ASN A C 1
ATOM 2296 O O . ASN C 3 155 ? 44.332 58.079 42.567 1.00 27.94 159 ASN A O 1
ATOM 2301 N N . PHE C 3 156 ? 43.141 58.436 40.677 1.00 26.28 160 PHE A N 1
ATOM 2302 C CA . PHE C 3 156 ? 42.083 59.197 41.343 1.00 26.58 160 PHE A CA 1
ATOM 2303 C C . PHE C 3 156 ? 41.429 58.411 42.434 1.00 26.59 160 PHE A C 1
ATOM 2304 O O . PHE C 3 156 ? 41.267 58.844 43.610 1.00 27.18 160 PHE A O 1
ATOM 2312 N N . LYS C 3 157 ? 41.004 57.220 42.071 1.00 29.24 161 LYS A N 1
ATOM 2313 C CA . LYS C 3 157 ? 40.325 56.318 43.035 1.00 29.11 161 LYS A CA 1
ATOM 2314 C C . LYS C 3 157 ? 41.246 55.969 44.216 1.00 29.89 161 LYS A C 1
ATOM 2315 O O . LYS C 3 157 ? 40.770 55.845 45.380 1.00 31.94 161 LYS A O 1
ATOM 2321 N N . ALA C 3 158 ? 42.554 55.810 43.945 1.00 29.48 162 ALA A N 1
ATOM 2322 C CA . ALA C 3 158 ? 43.539 55.449 45.033 1.00 28.59 162 ALA A CA 1
ATOM 2323 C C . ALA C 3 158 ? 43.617 56.582 46.027 1.00 29.04 162 ALA A C 1
ATOM 2324 O O . ALA C 3 158 ? 43.643 56.359 47.209 1.00 28.77 162 ALA A O 1
ATOM 2326 N N . LEU C 3 159 ? 43.565 57.809 45.547 1.00 29.75 163 LEU A N 1
ATOM 2327 C CA . LEU C 3 159 ? 43.594 59.027 46.404 1.00 31.86 163 LEU A CA 1
ATOM 2328 C C . LEU C 3 159 ? 42.399 59.149 47.233 1.00 32.15 163 LEU A C 1
ATOM 2329 O O . LEU C 3 159 ? 42.494 59.474 48.388 1.00 34.52 163 LEU A O 1
ATOM 2334 N N . LEU C 3 160 ? 41.248 58.916 46.619 1.00 33.37 164 LEU A N 1
ATOM 2335 C CA . LEU C 3 160 ? 39.982 59.031 47.339 1.00 34.62 164 LEU A CA 1
ATOM 2336 C C . LEU C 3 160 ? 39.983 58.048 48.530 1.00 35.99 164 LEU A C 1
ATOM 2337 O O . LEU C 3 160 ? 39.452 58.391 49.604 1.00 37.24 164 LEU A O 1
ATOM 2342 N N . GLU C 3 161 ? 40.609 56.864 48.370 1.00 36.21 165 GLU A N 1
ATOM 2343 C CA . GLU C 3 161 ? 40.578 55.813 49.442 1.00 37.95 165 GLU A CA 1
ATOM 2344 C C . GLU C 3 161 ? 41.533 56.176 50.518 1.00 36.93 165 GLU A C 1
ATOM 2345 O O . GLU C 3 161 ? 41.234 55.981 51.658 1.00 37.22 165 GLU A O 1
ATOM 2351 N N . LEU C 3 162 ? 42.714 56.681 50.162 1.00 37.80 166 LEU A N 1
ATOM 2352 C CA . LEU C 3 162 ? 43.644 57.319 51.107 1.00 38.85 166 LEU A CA 1
ATOM 2353 C C . LEU C 3 162 ? 42.972 58.399 51.977 1.00 38.61 166 LEU A C 1
ATOM 2354 O O . LEU C 3 162 ? 43.127 58.402 53.179 1.00 39.52 166 LEU A O 1
ATOM 2359 N N . PHE C 3 163 ? 42.238 59.334 51.354 1.00 38.90 167 PHE A N 1
ATOM 2360 C CA . PHE C 3 163 ? 41.558 60.408 52.092 1.00 40.00 167 PHE A CA 1
ATOM 2361 C C . PHE C 3 163 ? 40.537 59.878 53.045 1.00 40.45 167 PHE A C 1
ATOM 2362 O O . PHE C 3 163 ? 40.447 60.384 54.140 1.00 39.01 167 PHE A O 1
ATOM 2370 N N . ASN C 3 164 ? 39.763 58.874 52.608 1.00 40.99 168 ASN A N 1
ATOM 2371 C CA . ASN C 3 164 ? 38.862 58.125 53.485 1.00 43.02 168 ASN A CA 1
ATOM 2372 C C . ASN C 3 164 ? 39.467 57.501 54.746 1.00 44.99 168 ASN A C 1
ATOM 2373 O O . ASN C 3 164 ? 38.830 57.489 55.810 1.00 44.44 168 ASN A O 1
ATOM 2378 N N . ASN C 3 165 ? 40.708 57.014 54.604 1.00 46.69 169 ASN A N 1
ATOM 2379 C CA . ASN C 3 165 ? 41.531 56.518 55.717 1.00 48.59 169 ASN A CA 1
ATOM 2380 C C . ASN C 3 165 ? 42.407 57.571 56.382 1.00 48.78 169 ASN A C 1
ATOM 2381 O O . ASN C 3 165 ? 43.221 57.261 57.262 1.00 49.70 169 ASN A O 1
ATOM 2386 N N . ASP C 3 166 ? 42.236 58.820 55.967 1.00 48.70 170 ASP A N 1
ATOM 2387 C CA . ASP C 3 166 ? 42.929 59.947 56.621 1.00 47.65 170 ASP A CA 1
ATOM 2388 C C . ASP C 3 166 ? 44.472 60.027 56.354 1.00 47.14 170 ASP A C 1
ATOM 2389 O O . ASP C 3 166 ? 45.186 60.725 57.063 1.00 45.91 170 ASP A O 1
ATOM 2394 N N . ALA C 3 167 ? 44.993 59.373 55.308 1.00 46.74 171 ALA A N 1
ATOM 2395 C CA . ALA C 3 167 ? 46.414 59.466 55.034 1.00 46.02 171 ALA A CA 1
ATOM 2396 C C . ALA C 3 167 ? 46.852 60.918 54.995 1.00 46.22 171 ALA A C 1
ATOM 2397 O O . ALA C 3 167 ? 47.994 61.179 55.282 1.00 46.69 171 ALA A O 1
ATOM 2399 N N . HIS C 3 168 ? 45.973 61.872 54.632 1.00 47.26 172 HIS A N 1
ATOM 2400 C CA . HIS C 3 168 ? 46.405 63.300 54.455 1.00 48.14 172 HIS A CA 1
ATOM 2401 C C . HIS C 3 168 ? 46.696 64.073 55.726 1.00 48.59 172 HIS A C 1
ATOM 2402 O O . HIS C 3 168 ? 47.189 65.180 55.665 1.00 48.53 172 HIS A O 1
ATOM 2409 N N . GLN C 3 169 ? 46.373 63.514 56.865 1.00 49.88 173 GLN A N 1
ATOM 2410 C CA . GLN C 3 169 ? 46.653 64.211 58.119 1.00 52.45 173 GLN A CA 1
ATOM 2411 C C . GLN C 3 169 ? 47.720 63.444 59.002 1.00 51.83 173 GLN A C 1
ATOM 2412 O O . GLN C 3 169 ? 47.868 63.650 60.188 1.00 51.91 173 GLN A O 1
ATOM 2418 N N . ASP C 3 170 ? 48.421 62.531 58.328 1.00 51.31 174 ASP A N 1
ATOM 2419 C CA . ASP C 3 170 ? 49.536 61.765 58.768 1.00 50.44 174 ASP A CA 1
ATOM 2420 C C . ASP C 3 170 ? 50.652 62.246 57.830 1.00 49.04 174 ASP A C 1
ATOM 2421 O O . ASP C 3 170 ? 50.618 62.020 56.598 1.00 47.66 174 ASP A O 1
ATOM 2426 N N . LEU C 3 171 ? 51.659 62.903 58.393 1.00 48.22 175 LEU A N 1
ATOM 2427 C CA . LEU C 3 171 ? 52.788 63.448 57.581 1.00 48.30 175 LEU A CA 1
ATOM 2428 C C . LEU C 3 171 ? 53.449 62.432 56.626 1.00 47.83 175 LEU A C 1
ATOM 2429 O O . LEU C 3 171 ? 53.714 62.741 55.473 1.00 47.76 175 LEU A O 1
ATOM 2434 N N . GLU C 3 172 ? 53.645 61.210 57.084 1.00 46.63 176 GLU A N 1
ATOM 2435 C CA . GLU C 3 172 ? 54.368 60.209 56.309 1.00 47.02 176 GLU A CA 1
ATOM 2436 C C . GLU C 3 172 ? 53.646 59.744 55.038 1.00 46.58 176 GLU A C 1
ATOM 2437 O O . GLU C 3 172 ? 54.231 59.669 53.945 1.00 47.21 176 GLU A O 1
ATOM 2443 N N . GLN C 3 173 ? 52.384 59.380 55.194 1.00 45.70 177 GLN A N 1
ATOM 2444 C CA . GLN C 3 173 ? 51.569 58.995 54.080 1.00 44.53 177 GLN A CA 1
ATOM 2445 C C . GLN C 3 173 ? 51.342 60.183 53.163 1.00 43.37 177 GLN A C 1
ATOM 2446 O O . GLN C 3 173 ? 51.315 59.970 51.981 1.00 44.19 177 GLN A O 1
ATOM 2452 N N . LEU C 3 174 ? 51.163 61.401 53.694 1.00 41.86 178 LEU A N 1
ATOM 2453 C CA . LEU C 3 174 ? 51.016 62.571 52.862 1.00 40.90 178 LEU A CA 1
ATOM 2454 C C . LEU C 3 174 ? 52.217 62.688 51.972 1.00 41.85 178 LEU A C 1
ATOM 2455 O O . LEU C 3 174 ? 52.072 62.877 50.737 1.00 41.29 178 LEU A O 1
ATOM 2460 N N . VAL C 3 175 ? 53.405 62.604 52.604 1.00 41.29 179 VAL A N 1
ATOM 2461 C CA . VAL C 3 175 ? 54.686 62.728 51.857 1.00 40.52 179 VAL A CA 1
ATOM 2462 C C . VAL C 3 175 ? 54.884 61.532 50.974 1.00 40.74 179 VAL A C 1
ATOM 2463 O O . VAL C 3 175 ? 55.179 61.668 49.792 1.00 43.29 179 VAL A O 1
ATOM 2467 N N . ASN C 3 176 ? 54.625 60.353 51.480 1.00 41.68 180 ASN A N 1
ATOM 2468 C CA . ASN C 3 176 ? 55.083 59.158 50.751 1.00 42.85 180 ASN A CA 1
ATOM 2469 C C . ASN C 3 176 ? 54.142 58.425 49.811 1.00 42.46 180 ASN A C 1
ATOM 2470 O O . ASN C 3 176 ? 54.629 57.889 48.850 1.00 43.28 180 ASN A O 1
ATOM 2475 N N . LYS C 3 177 ? 52.851 58.341 50.133 1.00 41.49 181 LYS A N 1
ATOM 2476 C CA . LYS C 3 177 ? 51.795 57.851 49.248 1.00 40.23 181 LYS A CA 1
ATOM 2477 C C . LYS C 3 177 ? 50.973 58.984 48.506 1.00 37.59 181 LYS A C 1
ATOM 2478 O O . LYS C 3 177 ? 50.936 58.999 47.300 1.00 37.59 181 LYS A O 1
ATOM 2484 N N . ILE C 3 178 ? 50.408 59.970 49.198 1.00 33.70 182 ILE A N 1
ATOM 2485 C CA . ILE C 3 178 ? 49.570 60.990 48.546 1.00 31.43 182 ILE A CA 1
ATOM 2486 C C . ILE C 3 178 ? 50.238 61.881 47.494 1.00 29.75 182 ILE A C 1
ATOM 2487 O O . ILE C 3 178 ? 49.818 61.917 46.313 1.00 29.54 182 ILE A O 1
ATOM 2492 N N . LEU C 3 179 ? 51.314 62.545 47.894 1.00 27.81 183 LEU A N 1
ATOM 2493 C CA . LEU C 3 179 ? 51.975 63.508 47.029 1.00 28.96 183 LEU A CA 1
ATOM 2494 C C . LEU C 3 179 ? 52.545 62.876 45.752 1.00 29.82 183 LEU A C 1
ATOM 2495 O O . LEU C 3 179 ? 52.424 63.458 44.633 1.00 30.28 183 LEU A O 1
ATOM 2500 N N . PRO C 3 180 ? 53.132 61.660 45.874 1.00 30.80 184 PRO A N 1
ATOM 2501 C CA . PRO C 3 180 ? 53.612 60.990 44.655 1.00 30.88 184 PRO A CA 1
ATOM 2502 C C . PRO C 3 180 ? 52.526 60.654 43.666 1.00 31.51 184 PRO A C 1
ATOM 2503 O O . PRO C 3 180 ? 52.778 60.682 42.506 1.00 32.87 184 PRO A O 1
ATOM 2507 N N . ILE C 3 181 ? 51.332 60.282 44.092 1.00 32.29 185 ILE A N 1
ATOM 2508 C CA . ILE C 3 181 ? 50.236 60.125 43.086 1.00 31.83 185 ILE A CA 1
ATOM 2509 C C . ILE C 3 181 ? 49.881 61.463 42.447 1.00 31.06 185 ILE A C 1
ATOM 2510 O O . ILE C 3 181 ? 49.726 61.539 41.220 1.00 32.72 185 ILE A O 1
ATOM 2515 N N . TRP C 3 182 ? 49.700 62.506 43.261 1.00 28.71 186 TRP A N 1
ATOM 2516 C CA . TRP C 3 182 ? 49.509 63.863 42.696 1.00 27.11 186 TRP A CA 1
ATOM 2517 C C . TRP C 3 182 ? 50.496 64.236 41.617 1.00 26.30 186 TRP A C 1
ATOM 2518 O O . TRP C 3 182 ? 50.143 64.709 40.546 1.00 23.61 186 TRP A O 1
ATOM 2529 N N . ASP C 3 183 ? 51.786 64.044 41.951 1.00 28.77 187 ASP A N 1
ATOM 2530 C CA . ASP C 3 183 ? 52.924 64.358 41.074 1.00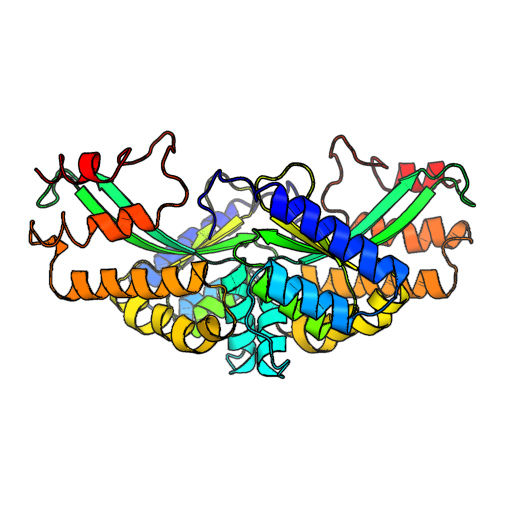 28.12 187 ASP A CA 1
ATOM 2531 C C . ASP C 3 183 ? 52.831 63.608 39.738 1.00 28.19 187 ASP A C 1
ATOM 2532 O O . ASP C 3 183 ? 53.024 64.187 38.713 1.00 28.47 187 ASP A O 1
ATOM 2537 N N . GLN C 3 184 ? 52.574 62.297 39.772 1.00 29.56 188 GLN A N 1
ATOM 2538 C CA . GLN C 3 184 ? 52.430 61.425 38.531 1.00 30.95 188 GLN A CA 1
ATOM 2539 C C . GLN C 3 184 ? 51.220 61.859 37.677 1.00 30.50 188 GLN A C 1
ATOM 2540 O O . GLN C 3 184 ? 51.235 61.775 36.431 1.00 29.48 188 GLN A O 1
ATOM 2546 N N . MET C 3 185 ? 50.167 62.370 38.309 1.00 30.03 189 MET A N 1
ATOM 2547 C CA . MET C 3 185 ? 48.990 62.823 37.492 1.00 31.26 189 MET A CA 1
ATOM 2548 C C . MET C 3 185 ? 49.050 64.243 36.987 1.00 31.14 189 MET A C 1
ATOM 2549 O O . MET C 3 185 ? 48.108 64.709 36.229 1.00 29.56 189 MET A O 1
ATOM 2554 N N . ARG C 3 186 ? 50.139 64.963 37.342 1.00 28.08 190 ARG A N 1
ATOM 2555 C CA . ARG C 3 186 ? 50.203 66.354 36.860 1.00 26.74 190 ARG A CA 1
ATOM 2556 C C . ARG C 3 186 ? 50.209 66.535 35.379 1.00 24.48 190 ARG A C 1
ATOM 2557 O O . ARG C 3 186 ? 50.836 65.796 34.652 1.00 26.02 190 ARG A O 1
ATOM 2565 N N . LYS C 3 187 ? 49.547 67.555 34.873 1.00 23.59 191 LYS A N 1
ATOM 2566 C CA . LYS C 3 187 ? 49.568 67.797 33.426 1.00 24.76 191 LYS A CA 1
ATOM 2567 C C . LYS C 3 187 ? 50.090 69.204 33.120 1.00 25.32 191 LYS A C 1
ATOM 2568 O O . LYS C 3 187 ? 50.431 69.520 31.947 1.00 24.12 191 LYS A O 1
ATOM 2574 N N . GLN C 3 188 ? 50.148 70.045 34.148 1.00 25.77 192 GLN A N 1
ATOM 2575 C CA . GLN C 3 188 ? 50.615 71.475 33.991 1.00 28.74 192 GLN A CA 1
ATOM 2576 C C . GLN C 3 188 ? 51.879 71.855 34.823 1.00 28.69 192 GLN A C 1
ATOM 2577 O O . GLN C 3 188 ? 52.043 73.009 35.153 1.00 27.80 192 GLN A O 1
ATOM 2583 N N . GLN C 3 189 ? 52.697 70.898 35.228 1.00 30.00 193 GLN A N 1
ATOM 2584 C CA . GLN C 3 189 ? 54.013 71.197 35.842 1.00 31.43 193 GLN A CA 1
ATOM 2585 C C . GLN C 3 189 ? 54.793 72.213 35.016 1.00 31.27 193 GLN A C 1
ATOM 2586 O O . GLN C 3 189 ? 54.864 72.087 33.761 1.00 32.00 193 GLN A O 1
ATOM 2592 N N . GLY C 3 190 ? 55.336 73.248 35.695 1.00 32.81 194 GLY A N 1
ATOM 2593 C CA . GLY C 3 190 ? 56.010 74.370 34.983 1.00 32.73 194 GLY A CA 1
ATOM 2594 C C . GLY C 3 190 ? 55.138 75.543 34.524 1.00 34.90 194 GLY A C 1
ATOM 2595 O O . GLY C 3 190 ? 55.650 76.581 34.005 1.00 32.76 194 GLY A O 1
ATOM 2596 N N . GLN C 3 191 ? 53.807 75.436 34.720 1.00 36.86 195 GLN A N 1
ATOM 2597 C CA . GLN C 3 191 ? 52.906 76.575 34.439 1.00 36.38 195 GLN A CA 1
ATOM 2598 C C . GLN C 3 191 ? 53.189 77.612 35.492 1.00 35.09 195 GLN A C 1
ATOM 2599 O O . GLN C 3 191 ? 53.512 77.299 36.587 1.00 33.05 195 GLN A O 1
ATOM 2605 N N . SER C 3 192 ? 52.993 78.864 35.139 1.00 36.35 196 SER A N 1
ATOM 2606 C CA . SER C 3 192 ? 53.379 79.998 35.952 1.00 36.04 196 SER A CA 1
ATOM 2607 C C . SER C 3 192 ? 52.608 80.073 37.221 1.00 36.43 196 SER A C 1
ATOM 2608 O O . SER C 3 192 ? 53.154 80.494 38.257 1.00 34.29 196 SER A O 1
ATOM 2611 N N . ASN C 3 193 ? 51.332 79.642 37.161 1.00 37.83 197 ASN A N 1
ATOM 2612 C CA . ASN C 3 193 ? 50.454 79.570 38.381 1.00 37.57 197 ASN A CA 1
ATOM 2613 C C . ASN C 3 193 ? 50.603 78.348 39.349 1.00 37.74 197 ASN A C 1
ATOM 2614 O O . ASN C 3 193 ? 49.915 78.279 40.392 1.00 37.93 197 ASN A O 1
ATOM 2619 N N . GLU C 3 194 ? 51.509 77.419 39.039 1.00 35.65 198 GLU A N 1
ATOM 2620 C CA . GLU C 3 194 ? 51.588 76.152 39.739 1.00 34.39 198 GLU A CA 1
ATOM 2621 C C . GLU C 3 194 ? 51.823 76.410 41.210 1.00 34.55 198 GLU A C 1
ATOM 2622 O O . GLU C 3 194 ? 52.449 77.404 41.564 1.00 34.07 198 GLU A O 1
ATOM 2628 N N . GLY C 3 195 ? 51.230 75.569 42.078 1.00 33.34 199 GLY A N 1
ATOM 2629 C CA . GLY C 3 195 ? 51.356 75.780 43.490 1.00 31.61 199 GLY A CA 1
ATOM 2630 C C . GLY C 3 195 ? 52.757 75.260 43.939 1.00 31.27 199 GLY A C 1
ATOM 2631 O O . GLY C 3 195 ? 53.360 75.902 44.800 1.00 31.68 199 GLY A O 1
ATOM 2632 N N . PHE C 3 196 ? 53.200 74.080 43.424 1.00 29.39 200 PHE A N 1
ATOM 2633 C CA . PHE C 3 196 ? 54.590 73.529 43.629 1.00 30.40 200 PHE A CA 1
ATOM 2634 C C . PHE C 3 196 ? 55.340 73.174 42.341 1.00 31.49 200 PHE A C 1
ATOM 2635 O O . PHE C 3 196 ? 54.776 72.516 41.400 1.00 32.01 200 PHE A O 1
ATOM 2643 N N . PRO C 3 197 ? 56.640 73.603 42.276 1.00 31.24 201 PRO A N 1
ATOM 2644 C CA . PRO C 3 197 ? 57.519 73.360 41.124 1.00 30.55 201 PRO A CA 1
ATOM 2645 C C . PRO C 3 197 ? 57.589 71.904 40.769 1.00 29.25 201 PRO A C 1
ATOM 2646 O O . PRO C 3 197 ? 57.734 71.603 39.595 1.00 29.16 201 PRO A O 1
ATOM 2650 N N . ASN C 3 198 ? 57.635 71.059 41.801 1.00 28.15 202 ASN A N 1
ATOM 2651 C CA . ASN C 3 198 ? 57.931 69.679 41.625 1.00 29.79 202 ASN A CA 1
ATOM 2652 C C . ASN C 3 198 ? 57.619 68.928 42.852 1.00 30.09 202 ASN A C 1
ATOM 2653 O O . ASN C 3 198 ? 57.220 69.508 43.816 1.00 27.79 202 ASN A O 1
ATOM 2658 N N . LEU C 3 199 ? 57.783 67.610 42.819 1.00 30.02 203 LEU A N 1
ATOM 2659 C CA . LEU C 3 199 ? 57.483 66.772 43.976 1.00 30.52 203 LEU A CA 1
ATOM 2660 C C . LEU C 3 199 ? 58.275 67.067 45.300 1.00 33.62 203 LEU A C 1
ATOM 2661 O O . LEU C 3 199 ? 57.698 67.078 46.452 1.00 35.41 203 LEU A O 1
ATOM 2666 N N . GLU C 3 200 ? 59.592 67.317 45.163 1.00 36.17 204 GLU A N 1
ATOM 2667 C CA . GLU C 3 200 ? 60.487 67.514 46.281 1.00 36.50 204 GLU A CA 1
ATOM 2668 C C . GLU C 3 200 ? 60.112 68.732 47.090 1.00 35.69 204 GLU A C 1
ATOM 2669 O O . GLU C 3 200 ? 60.113 68.685 48.315 1.00 35.90 204 GLU A O 1
ATOM 2675 N N . ALA C 3 201 ? 59.925 69.856 46.397 1.00 33.88 205 ALA A N 1
ATOM 2676 C CA . ALA C 3 201 ? 59.482 71.062 46.959 1.00 33.62 205 ALA A CA 1
ATOM 2677 C C . ALA C 3 201 ? 58.195 70.905 47.809 1.00 34.90 205 ALA A C 1
ATOM 2678 O O . ALA C 3 201 ? 58.052 71.600 48.833 1.00 35.92 205 ALA A O 1
ATOM 2680 N N . ALA C 3 202 ? 57.293 70.002 47.411 1.00 34.06 206 ALA A N 1
ATOM 2681 C CA . ALA C 3 202 ? 55.990 69.808 48.101 1.00 34.41 206 ALA A CA 1
ATOM 2682 C C . ALA C 3 202 ? 56.156 68.948 49.343 1.00 36.33 206 ALA A C 1
ATOM 2683 O O . ALA C 3 202 ? 55.583 69.254 50.438 1.00 38.08 206 ALA A O 1
ATOM 2685 N N . GLN C 3 203 ? 56.919 67.859 49.199 1.00 37.12 207 GLN A N 1
ATOM 2686 C CA . GLN C 3 203 ? 57.357 67.134 50.367 1.00 38.66 207 GLN A CA 1
ATOM 2687 C C . GLN C 3 203 ? 58.167 68.004 51.378 1.00 40.70 207 GLN A C 1
ATOM 2688 O O . GLN C 3 203 ? 58.012 67.775 52.561 1.00 43.12 207 GLN A O 1
ATOM 2694 N N . ASP C 3 204 ? 58.979 68.988 50.931 1.00 40.52 208 ASP A N 1
ATOM 2695 C CA . ASP C 3 204 ? 59.837 69.786 51.823 1.00 41.97 208 ASP A CA 1
ATOM 2696 C C . ASP C 3 204 ? 58.937 70.734 52.596 1.00 42.76 208 ASP A C 1
ATOM 2697 O O . ASP C 3 204 ? 59.137 71.001 53.768 1.00 43.01 208 ASP A O 1
ATOM 2702 N N . PHE C 3 205 ? 58.019 71.358 51.881 1.00 43.36 209 PHE A N 1
ATOM 2703 C CA . PHE C 3 205 ? 57.090 72.313 52.492 1.00 43.54 209 PHE A CA 1
ATOM 2704 C C . PHE C 3 205 ? 56.225 71.651 53.582 1.00 43.42 209 PHE A C 1
ATOM 2705 O O . PHE C 3 205 ? 55.999 72.197 54.662 1.00 41.91 209 PHE A O 1
ATOM 2713 N N . ALA C 3 206 ? 55.776 70.441 53.296 1.00 43.99 210 ALA A N 1
ATOM 2714 C CA . ALA C 3 206 ? 54.956 69.715 54.231 1.00 43.50 210 ALA A CA 1
ATOM 2715 C C . ALA C 3 206 ? 55.818 69.411 55.449 1.00 44.18 210 ALA A C 1
ATOM 2716 O O . ALA C 3 206 ? 55.358 69.538 56.613 1.00 44.16 210 ALA A O 1
ATOM 2718 N N . ARG C 3 207 ? 57.078 69.030 55.221 1.00 44.23 211 ARG A N 1
ATOM 2719 C CA . ARG C 3 207 ? 57.941 68.819 56.424 1.00 44.28 211 ARG A CA 1
ATOM 2720 C C . ARG C 3 207 ? 58.367 70.120 57.127 1.00 44.89 211 ARG A C 1
ATOM 2721 O O . ARG C 3 207 ? 58.310 70.048 58.310 1.00 45.52 211 ARG A O 1
ATOM 2730 N N . ILE D 3 1 ? 53.168 56.038 26.453 1.00 48.78 5 ILE B N 1
ATOM 2731 C CA . ILE D 3 1 ? 52.491 57.186 27.193 1.00 49.15 5 ILE B CA 1
ATOM 2732 C C . ILE D 3 1 ? 53.466 58.347 27.447 1.00 50.13 5 ILE B C 1
ATOM 2733 O O . ILE D 3 1 ? 54.175 58.409 28.473 1.00 50.56 5 ILE B O 1
ATOM 2738 N N . LEU D 3 2 ? 53.477 59.290 26.528 1.00 49.74 6 LEU B N 1
ATOM 2739 C CA . LEU D 3 2 ? 54.408 60.381 26.635 1.00 49.59 6 LEU B CA 1
ATOM 2740 C C . LEU D 3 2 ? 53.849 61.664 27.331 1.00 49.80 6 LEU B C 1
ATOM 2741 O O . LEU D 3 2 ? 52.671 62.078 27.164 1.00 50.07 6 LEU B O 1
ATOM 2746 N N . LYS D 3 3 ? 54.704 62.263 28.152 1.00 48.88 7 LYS B N 1
ATOM 2747 C CA . LYS D 3 3 ? 54.328 63.351 28.994 1.00 48.30 7 LYS B CA 1
ATOM 2748 C C . LYS D 3 3 ? 54.175 64.671 28.222 1.00 47.26 7 LYS B C 1
ATOM 2749 O O . LYS D 3 3 ? 54.556 64.755 27.051 1.00 47.39 7 LYS B O 1
ATOM 2755 N N . PRO D 3 4 ? 53.579 65.710 28.867 1.00 45.87 8 PRO B N 1
ATOM 2756 C CA . PRO D 3 4 ? 53.471 67.040 28.262 1.00 45.73 8 PRO B CA 1
ATOM 2757 C C . PRO D 3 4 ? 54.834 67.628 27.769 1.00 45.51 8 PRO B C 1
ATOM 2758 O O . PRO D 3 4 ? 55.865 67.424 28.409 1.00 45.27 8 PRO B O 1
ATOM 2762 N N . GLY D 3 5 ? 54.823 68.335 26.643 1.00 46.51 9 GLY B N 1
ATOM 2763 C CA . GLY D 3 5 ? 56.042 68.916 26.067 1.00 48.16 9 GLY B CA 1
ATOM 2764 C C . GLY D 3 5 ? 56.979 67.902 25.437 1.00 49.42 9 GLY B C 1
ATOM 2765 O O . GLY D 3 5 ? 57.897 68.271 24.701 1.00 50.13 9 GLY B O 1
ATOM 2766 N N . GLU D 3 6 ? 56.741 66.620 25.709 1.00 50.00 10 GLU B N 1
ATOM 2767 C CA . GLU D 3 6 ? 57.540 65.522 25.166 1.00 50.34 10 GLU B CA 1
ATOM 2768 C C . GLU D 3 6 ? 57.149 65.133 23.690 1.00 50.65 10 GLU B C 1
ATOM 2769 O O . GLU D 3 6 ? 55.987 64.864 23.372 1.00 50.28 10 GLU B O 1
ATOM 2775 N N . LYS D 3 7 ? 58.116 65.161 22.772 1.00 49.71 11 LYS B N 1
ATOM 2776 C CA . LYS D 3 7 ? 57.819 64.976 21.323 1.00 48.82 11 LYS B CA 1
ATOM 2777 C C . LYS D 3 7 ? 57.700 63.511 20.842 1.00 48.04 11 LYS B C 1
ATOM 2778 O O . LYS D 3 7 ? 58.228 62.560 21.466 1.00 46.19 11 LYS B O 1
ATOM 2784 N N . LEU D 3 8 ? 56.935 63.330 19.767 1.00 48.60 12 LEU B N 1
ATOM 2785 C CA . LEU D 3 8 ? 56.939 62.044 19.027 1.00 49.97 12 LEU B CA 1
ATOM 2786 C C . LEU D 3 8 ? 58.306 61.883 18.389 1.00 50.11 12 LEU B C 1
ATOM 2787 O O . LEU D 3 8 ? 58.735 62.779 17.645 1.00 50.87 12 LEU B O 1
ATOM 2792 N N . PRO D 3 9 ? 58.996 60.762 18.685 1.00 50.69 13 PRO B N 1
ATOM 2793 C CA . PRO D 3 9 ? 60.332 60.519 18.155 1.00 51.58 13 PRO B CA 1
ATOM 2794 C C . PRO D 3 9 ? 60.259 60.509 16.631 1.00 53.21 13 PRO B C 1
ATOM 2795 O O . PRO D 3 9 ? 59.277 60.018 16.074 1.00 53.06 13 PRO B O 1
ATOM 2799 N N . GLN D 3 10 ? 61.268 61.084 15.970 1.00 55.14 14 GLN B N 1
ATOM 2800 C CA . GLN D 3 10 ? 61.284 61.268 14.511 1.00 57.23 14 GLN B CA 1
ATOM 2801 C C . GLN D 3 10 ? 61.137 59.929 13.777 1.00 56.58 14 GLN B C 1
ATOM 2802 O O . GLN D 3 10 ? 60.633 59.904 12.654 1.00 55.74 14 GLN B O 1
ATOM 2808 N N . ASP D 3 11 ? 61.488 58.827 14.433 1.00 54.93 15 ASP B N 1
ATOM 2809 C CA . ASP D 3 11 ? 61.450 57.559 13.747 1.00 54.79 15 ASP B CA 1
ATOM 2810 C C . ASP D 3 11 ? 60.060 57.046 13.607 1.00 53.82 15 ASP B C 1
ATOM 2811 O O . ASP D 3 11 ? 59.688 56.614 12.532 1.00 53.79 15 ASP B O 1
ATOM 2816 N N . LYS D 3 12 ? 59.288 57.103 14.689 1.00 53.03 16 LYS B N 1
ATOM 2817 C CA . LYS D 3 12 ? 57.885 56.692 14.684 1.00 52.25 16 LYS B CA 1
ATOM 2818 C C . LYS D 3 12 ? 57.179 57.552 13.645 1.00 50.65 16 LYS B C 1
ATOM 2819 O O . LYS D 3 12 ? 56.346 57.091 12.901 1.00 50.52 16 LYS B O 1
ATOM 2825 N N . LEU D 3 13 ? 57.547 58.812 13.610 1.00 49.22 17 LEU B N 1
ATOM 2826 C CA . LEU D 3 13 ? 57.132 59.708 12.560 1.00 49.74 17 LEU B CA 1
ATOM 2827 C C . LEU D 3 13 ? 57.439 59.211 11.126 1.00 50.39 17 LEU B C 1
ATOM 2828 O O . LEU D 3 13 ? 56.556 59.239 10.245 1.00 51.24 17 LEU B O 1
ATOM 2833 N N . GLU D 3 14 ? 58.696 58.819 10.895 1.00 50.42 18 GLU B N 1
ATOM 2834 C CA . GLU D 3 14 ? 59.092 58.124 9.678 1.00 51.15 18 GLU B CA 1
ATOM 2835 C C . GLU D 3 14 ? 58.216 56.928 9.378 1.00 50.00 18 GLU B C 1
ATOM 2836 O O . GLU D 3 14 ? 57.758 56.789 8.248 1.00 47.09 18 GLU B O 1
ATOM 2842 N N . GLU D 3 15 ? 58.060 56.030 10.351 1.00 49.95 19 GLU B N 1
ATOM 2843 C CA . GLU D 3 15 ? 57.296 54.829 10.068 1.00 51.41 19 GLU B CA 1
ATOM 2844 C C . GLU D 3 15 ? 55.821 55.115 9.707 1.00 50.77 19 GLU B C 1
ATOM 2845 O O . GLU D 3 15 ? 55.265 54.538 8.775 1.00 49.34 19 GLU B O 1
ATOM 2851 N N . LEU D 3 16 ? 55.203 56.047 10.407 1.00 50.12 20 LEU B N 1
ATOM 2852 C CA . LEU D 3 16 ? 53.849 56.491 10.045 1.00 49.58 20 LEU B CA 1
ATOM 2853 C C . LEU D 3 16 ? 53.727 56.978 8.597 1.00 49.00 20 LEU B C 1
ATOM 2854 O O . LEU D 3 16 ? 52.748 56.634 7.915 1.00 48.07 20 LEU B O 1
ATOM 2859 N N . LYS D 3 17 ? 54.681 57.791 8.142 1.00 48.54 21 LYS B N 1
ATOM 2860 C CA . LYS D 3 17 ? 54.609 58.289 6.793 1.00 49.04 21 LYS B CA 1
ATOM 2861 C C . LYS D 3 17 ? 54.668 57.070 5.860 1.00 49.87 21 LYS B C 1
ATOM 2862 O O . LYS D 3 17 ? 53.965 57.000 4.842 1.00 49.27 21 LYS B O 1
ATOM 2868 N N . LYS D 3 18 ? 55.475 56.094 6.266 1.00 50.29 22 LYS B N 1
ATOM 2869 C CA . LYS D 3 18 ? 55.694 5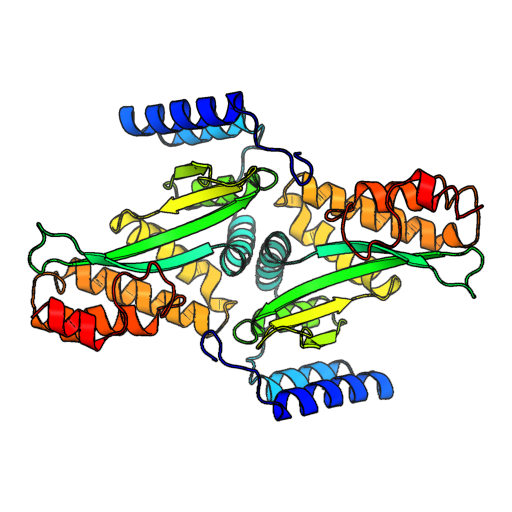4.906 5.500 1.00 51.67 22 LYS B CA 1
ATOM 2870 C C . LYS D 3 18 ? 54.436 54.014 5.413 1.00 50.84 22 LYS B C 1
ATOM 2871 O O . LYS D 3 18 ? 54.094 53.505 4.347 1.00 50.40 22 LYS B O 1
ATOM 2877 N N . ILE D 3 19 ? 53.741 53.800 6.515 1.00 49.59 23 ILE B N 1
ATOM 2878 C CA . ILE D 3 19 ? 52.642 52.858 6.452 1.00 48.51 23 ILE B CA 1
ATOM 2879 C C . ILE D 3 19 ? 51.386 53.396 5.767 1.00 47.16 23 ILE B C 1
ATOM 2880 O O . ILE D 3 19 ? 50.507 52.616 5.333 1.00 46.53 23 ILE B O 1
ATOM 2885 N N . ASN D 3 20 ? 51.343 54.726 5.670 1.00 45.46 24 ASN B N 1
ATOM 2886 C CA . ASN D 3 20 ? 50.341 55.465 4.976 1.00 44.60 24 ASN B CA 1
ATOM 2887 C C . ASN D 3 20 ? 50.670 55.385 3.512 1.00 44.87 24 ASN B C 1
ATOM 2888 O O . ASN D 3 20 ? 49.778 55.506 2.672 1.00 44.48 24 ASN B O 1
ATOM 2893 N N . ASP D 3 21 ? 51.963 55.273 3.201 1.00 44.61 25 ASP B N 1
ATOM 2894 C CA . ASP D 3 21 ? 52.403 55.192 1.799 1.00 44.61 25 ASP B CA 1
ATOM 2895 C C . ASP D 3 21 ? 52.123 53.829 1.216 1.00 43.32 25 ASP B C 1
ATOM 2896 O O . ASP D 3 21 ? 51.772 53.681 0.058 1.00 43.60 25 ASP B O 1
ATOM 2901 N N . ALA D 3 22 ? 52.240 52.839 2.079 1.00 42.64 26 ALA B N 1
ATOM 2902 C CA . ALA D 3 22 ? 51.915 51.477 1.803 1.00 42.01 26 ALA B CA 1
ATOM 2903 C C . ALA D 3 22 ? 50.453 51.239 1.481 1.00 42.27 26 ALA B C 1
ATOM 2904 O O . ALA D 3 22 ? 50.160 50.498 0.567 1.00 42.21 26 ALA B O 1
ATOM 2906 N N . VAL D 3 23 ? 49.519 51.806 2.236 1.00 41.32 27 VAL B N 1
ATOM 2907 C CA . VAL D 3 23 ? 48.122 51.513 1.951 1.00 40.24 27 VAL B CA 1
ATOM 2908 C C . VAL D 3 23 ? 47.720 52.211 0.732 1.00 39.30 27 VAL B C 1
ATOM 2909 O O . VAL D 3 23 ? 46.790 51.765 0.076 1.00 40.69 27 VAL B O 1
ATOM 2913 N N . LYS D 3 24 ? 48.309 53.375 0.496 1.00 38.34 28 LYS B N 1
ATOM 2914 C CA . LYS D 3 24 ? 48.051 54.128 -0.749 1.00 37.87 28 LYS B CA 1
ATOM 2915 C C . LYS D 3 24 ? 48.261 53.189 -1.983 1.00 37.30 28 LYS B C 1
ATOM 2916 O O . LYS D 3 24 ? 47.396 53.067 -2.875 1.00 35.72 28 LYS B O 1
ATOM 2922 N N . LYS D 3 25 ? 49.378 52.443 -1.954 1.00 37.79 29 LYS B N 1
ATOM 2923 C CA . LYS D 3 25 ? 49.802 51.523 -3.050 1.00 38.16 29 LYS B CA 1
ATOM 2924 C C . LYS D 3 25 ? 48.998 50.199 -3.227 1.00 39.41 29 LYS B C 1
ATOM 2925 O O . LYS D 3 25 ? 48.575 49.812 -4.324 1.00 40.63 29 LYS B O 1
ATOM 2931 N N . THR D 3 26 ? 48.774 49.534 -2.123 1.00 40.06 30 THR B N 1
ATOM 2932 C CA . THR D 3 26 ? 48.155 48.258 -2.106 1.00 42.25 30 THR B CA 1
ATOM 2933 C C . THR D 3 26 ? 46.697 48.319 -1.785 1.00 41.54 30 THR B C 1
ATOM 2934 O O . THR D 3 26 ? 45.998 47.390 -2.105 1.00 41.88 30 THR B O 1
ATOM 2938 N N . LYS D 3 27 ? 46.246 49.381 -1.090 1.00 41.92 31 LYS B N 1
ATOM 2939 C CA . LYS D 3 27 ? 44.838 49.573 -0.666 1.00 41.32 31 LYS B CA 1
ATOM 2940 C C . LYS D 3 27 ? 44.443 48.518 0.325 1.00 39.75 31 LYS B C 1
ATOM 2941 O O . LYS D 3 27 ? 43.277 48.306 0.599 1.00 39.31 31 LYS B O 1
ATOM 2947 N N . ASN D 3 28 ? 45.446 47.868 0.892 1.00 38.95 32 ASN B N 1
ATOM 2948 C CA . ASN D 3 28 ? 45.202 46.844 1.905 1.00 39.00 32 ASN B CA 1
ATOM 2949 C C . ASN D 3 28 ? 44.887 47.480 3.283 1.00 38.97 32 ASN B C 1
ATOM 2950 O O . ASN D 3 28 ? 45.809 47.696 4.149 1.00 38.76 32 ASN B O 1
ATOM 2955 N N . PHE D 3 29 ? 43.604 47.809 3.487 1.00 38.27 33 PHE B N 1
ATOM 2956 C CA . PHE D 3 29 ? 43.186 48.475 4.753 1.00 38.52 33 PHE B CA 1
ATOM 2957 C C . PHE D 3 29 ? 43.453 47.586 5.939 1.00 39.10 33 PHE B C 1
ATOM 2958 O O . PHE D 3 29 ? 44.021 47.980 6.976 1.00 38.32 33 PHE B O 1
ATOM 2966 N N . SER D 3 30 ? 43.020 46.346 5.777 1.00 40.13 34 SER B N 1
ATOM 2967 C CA . SER D 3 30 ? 43.357 45.278 6.726 1.00 42.38 34 SER B CA 1
ATOM 2968 C C . SER D 3 30 ? 44.830 45.316 7.152 1.00 42.01 34 SER B C 1
ATOM 2969 O O . SER D 3 30 ? 45.163 44.991 8.277 1.00 43.79 34 SER B O 1
ATOM 2972 N N . LYS D 3 31 ? 45.720 45.710 6.268 1.00 40.37 35 LYS B N 1
ATOM 2973 C CA . LYS D 3 31 ? 47.149 45.727 6.630 1.00 41.31 35 LYS B CA 1
ATOM 2974 C C . LYS D 3 31 ? 47.530 47.104 7.295 1.00 41.08 35 LYS B C 1
ATOM 2975 O O . LYS D 3 31 ? 48.385 47.164 8.192 1.00 40.28 35 LYS B O 1
ATOM 2981 N N . TYR D 3 32 ? 46.888 48.174 6.801 1.00 40.33 36 TYR B N 1
ATOM 2982 C CA . TYR D 3 32 ? 46.870 49.490 7.485 1.00 39.51 36 TYR B CA 1
ATOM 2983 C C . TYR D 3 32 ? 46.616 49.407 9.004 1.00 38.60 36 TYR B C 1
ATOM 2984 O O . TYR D 3 32 ? 47.440 49.912 9.794 1.00 37.83 36 TYR B O 1
ATOM 2993 N N . LEU D 3 33 ? 45.515 48.754 9.390 1.00 38.09 37 LEU B N 1
ATOM 2994 C CA . LEU D 3 33 ? 45.158 48.481 10.770 1.00 39.32 37 LEU B CA 1
ATOM 2995 C C . LEU D 3 33 ? 46.215 47.735 11.521 1.00 41.31 37 LEU B C 1
ATOM 2996 O O . LEU D 3 33 ? 46.585 48.107 12.659 1.00 41.67 37 LEU B O 1
ATOM 3001 N N . ILE D 3 34 ? 46.689 46.659 10.915 1.00 42.25 38 ILE B N 1
ATOM 3002 C CA . ILE D 3 34 ? 47.733 45.866 11.499 1.00 43.16 38 ILE B CA 1
ATOM 3003 C C . ILE D 3 34 ? 48.948 46.693 11.756 1.00 42.06 38 ILE B C 1
ATOM 3004 O O . ILE D 3 34 ? 49.528 46.577 12.822 1.00 42.15 38 ILE B O 1
ATOM 3009 N N . ASP D 3 35 ? 49.357 47.482 10.762 1.00 41.98 39 ASP B N 1
ATOM 3010 C CA . ASP D 3 35 ? 50.552 48.346 10.828 1.00 41.34 39 ASP B CA 1
ATOM 3011 C C . ASP D 3 35 ? 50.509 49.345 12.028 1.00 40.58 39 ASP B C 1
ATOM 3012 O O . ASP D 3 35 ? 51.478 49.424 12.870 1.00 41.23 39 ASP B O 1
ATOM 3017 N N . LEU D 3 36 ? 49.396 50.090 12.087 1.00 38.81 40 LEU B N 1
ATOM 3018 C CA . LEU D 3 36 ? 49.024 50.986 13.199 1.00 37.23 40 LEU B CA 1
ATOM 3019 C C . LEU D 3 36 ? 49.112 50.330 14.583 1.00 39.10 40 LEU B C 1
ATOM 3020 O O . LEU D 3 36 ? 49.815 50.848 15.500 1.00 40.35 40 LEU B O 1
ATOM 3025 N N . ARG D 3 37 ? 48.486 49.178 14.767 1.00 41.12 41 ARG B N 1
ATOM 3026 C CA . ARG D 3 37 ? 48.474 48.582 16.085 1.00 43.43 41 ARG B CA 1
ATOM 3027 C C . ARG D 3 37 ? 49.837 48.264 16.529 1.00 44.87 41 ARG B C 1
ATOM 3028 O O . ARG D 3 37 ? 50.119 48.331 17.719 1.00 45.25 41 ARG B O 1
ATOM 3036 N N . LYS D 3 38 ? 50.710 47.921 15.582 1.00 45.47 42 LYS B N 1
ATOM 3037 C CA . LYS D 3 38 ? 52.061 47.485 15.961 1.00 47.26 42 LYS B CA 1
ATOM 3038 C C . LYS D 3 38 ? 52.867 48.721 16.178 1.00 45.83 42 LYS B C 1
ATOM 3039 O O . LYS D 3 38 ? 53.505 48.814 17.218 1.00 45.71 42 LYS B O 1
ATOM 3045 N N . LEU D 3 39 ? 52.765 49.708 15.272 1.00 44.99 43 LEU B N 1
ATOM 3046 C CA . LEU D 3 39 ? 53.436 50.986 15.512 1.00 44.30 43 LEU B CA 1
ATOM 3047 C C . LEU D 3 39 ? 53.121 51.663 16.897 1.00 44.20 43 LEU B C 1
ATOM 3048 O O . LEU D 3 39 ? 54.037 52.068 17.581 1.00 44.39 43 LEU B O 1
ATOM 3053 N N . PHE D 3 40 ? 51.842 51.765 17.274 1.00 42.38 44 PHE B N 1
ATOM 3054 C CA . PHE D 3 40 ? 51.388 52.514 18.453 1.00 41.25 44 PHE B CA 1
ATOM 3055 C C . PHE D 3 40 ? 51.104 51.568 19.577 1.00 42.27 44 PHE B C 1
ATOM 3056 O O . PHE D 3 40 ? 50.814 51.989 20.685 1.00 41.73 44 PHE B O 1
ATOM 3064 N N . GLN D 3 41 ? 51.236 50.274 19.283 1.00 44.52 45 GLN B N 1
ATOM 3065 C CA . GLN D 3 41 ? 51.222 49.235 20.288 1.00 46.10 45 GLN B CA 1
ATOM 3066 C C . GLN D 3 41 ? 49.840 49.326 20.892 1.00 45.74 45 GLN B C 1
ATOM 3067 O O . GLN D 3 41 ? 49.714 49.633 22.052 1.00 45.33 45 GLN B O 1
ATOM 3073 N N . ILE D 3 42 ? 48.806 49.046 20.087 1.00 46.00 46 ILE B N 1
ATOM 3074 C CA . ILE D 3 42 ? 47.408 49.320 20.434 1.00 47.16 46 ILE B CA 1
ATOM 3075 C C . ILE D 3 42 ? 46.652 48.028 20.600 1.00 50.55 46 ILE B C 1
ATOM 3076 O O . ILE D 3 42 ? 46.680 47.150 19.719 1.00 51.72 46 ILE B O 1
ATOM 3081 N N . ASP D 3 43 ? 45.929 47.888 21.694 1.00 53.20 47 ASP B N 1
ATOM 3082 C CA . ASP D 3 43 ? 45.181 46.664 21.807 1.00 55.98 47 ASP B CA 1
ATOM 3083 C C . ASP D 3 43 ? 43.982 46.589 20.845 1.00 57.02 47 ASP B C 1
ATOM 3084 O O . ASP D 3 43 ? 43.401 47.652 20.489 1.00 57.72 47 ASP B O 1
ATOM 3089 N N . GLU D 3 44 ? 43.723 45.373 20.318 1.00 57.85 48 GLU B N 1
ATOM 3090 C CA . GLU D 3 44 ? 42.492 45.052 19.561 1.00 58.92 48 GLU B CA 1
ATOM 3091 C C . GLU D 3 44 ? 41.252 45.737 20.144 1.00 58.86 48 GLU B C 1
ATOM 3092 O O . GLU D 3 44 ? 41.088 45.883 21.387 1.00 58.14 48 GLU B O 1
ATOM 3098 N N . VAL D 3 45 ? 40.373 46.175 19.250 1.00 58.82 49 VAL B N 1
ATOM 3099 C CA . VAL D 3 45 ? 39.036 46.575 19.719 1.00 58.90 49 VAL B CA 1
ATOM 3100 C C . VAL D 3 45 ? 37.925 45.951 18.878 1.00 59.34 49 VAL B C 1
ATOM 3101 O O . VAL D 3 45 ? 37.840 46.184 17.646 1.00 60.08 49 VAL B O 1
ATOM 3105 N N . GLN D 3 46 ? 37.066 45.157 19.514 1.00 58.56 50 GLN B N 1
ATOM 3106 C CA . GLN D 3 46 ? 35.929 44.627 18.786 1.00 57.12 50 GLN B CA 1
ATOM 3107 C C . GLN D 3 46 ? 34.956 45.756 18.605 1.00 54.94 50 GLN B C 1
ATOM 3108 O O . GLN D 3 46 ? 34.855 46.647 19.490 1.00 55.65 50 GLN B O 1
ATOM 3114 N N . VAL D 3 47 ? 34.271 45.726 17.459 1.00 52.20 51 VAL B N 1
ATOM 3115 C CA . VAL D 3 47 ? 33.352 46.765 17.037 1.00 51.12 51 VAL B CA 1
ATOM 3116 C C . VAL D 3 47 ? 31.912 46.302 17.330 1.00 51.73 51 VAL B C 1
ATOM 3117 O O . VAL D 3 47 ? 31.294 45.591 16.502 1.00 53.18 51 VAL B O 1
ATOM 3121 N N . THR D 3 48 ? 31.383 46.701 18.504 1.00 50.13 52 THR B N 1
ATOM 3122 C CA . THR D 3 48 ? 30.063 46.261 19.010 1.00 48.24 52 THR B CA 1
ATOM 3123 C C . THR D 3 48 ? 29.165 47.469 18.975 1.00 47.66 52 THR B C 1
ATOM 3124 O O . THR D 3 48 ? 29.655 48.577 18.807 1.00 47.62 52 THR B O 1
ATOM 3128 N N . SER D 3 49 ? 27.858 47.298 19.117 1.00 45.81 53 SER B N 1
ATOM 3129 C CA . SER D 3 49 ? 26.977 48.445 19.244 1.00 44.35 53 SER B CA 1
ATOM 3130 C C . SER D 3 49 ? 27.349 49.400 20.429 1.00 43.69 53 SER B C 1
ATOM 3131 O O . SER D 3 49 ? 26.969 50.576 20.432 1.00 44.29 53 SER B O 1
ATOM 3134 N N . GLU D 3 50 ? 28.015 48.881 21.444 1.00 40.93 54 GLU B N 1
ATOM 3135 C CA . GLU D 3 50 ? 28.408 49.651 22.566 1.00 41.32 54 GLU B CA 1
ATOM 3136 C C . GLU D 3 50 ? 29.629 50.580 22.302 1.00 39.39 54 GLU B C 1
ATOM 3137 O O . GLU D 3 50 ? 29.610 51.739 22.686 1.00 35.87 54 GLU B O 1
ATOM 3143 N N . SER D 3 51 ? 30.676 50.013 21.688 1.00 36.98 55 SER B N 1
ATOM 3144 C CA . SER D 3 51 ? 31.899 50.721 21.312 1.00 34.44 55 SER B CA 1
ATOM 3145 C C . SER D 3 51 ? 31.537 51.801 20.324 1.00 33.15 55 SER B C 1
ATOM 3146 O O . SER D 3 51 ? 32.150 52.829 20.289 1.00 31.95 55 SER B O 1
ATOM 3149 N N . LYS D 3 52 ? 30.463 51.592 19.567 1.00 32.49 56 LYS B N 1
ATOM 3150 C CA . LYS D 3 52 ? 30.012 52.580 18.618 1.00 32.68 56 LYS B CA 1
ATOM 3151 C C . LYS D 3 52 ? 29.272 53.764 19.241 1.00 32.32 56 LYS B C 1
ATOM 3152 O O . LYS D 3 52 ? 29.395 54.877 18.772 1.00 33.54 56 LYS B O 1
ATOM 3158 N N . LEU D 3 53 ? 28.437 53.524 20.213 1.00 31.88 57 LEU B N 1
ATOM 3159 C CA . LEU D 3 53 ? 27.908 54.605 21.061 1.00 32.09 57 LEU B CA 1
ATOM 3160 C C . LEU D 3 53 ? 29.049 55.408 21.801 1.00 29.82 57 LEU B C 1
ATOM 3161 O O . LEU D 3 53 ? 29.056 56.559 21.765 1.00 30.27 57 LEU B O 1
ATOM 3166 N N . PHE D 3 54 ? 30.022 54.751 22.376 1.00 27.52 58 PHE B N 1
ATOM 3167 C CA . PHE D 3 54 ? 31.216 55.354 22.863 1.00 26.99 58 PHE B CA 1
ATOM 3168 C C . PHE D 3 54 ? 31.924 56.251 21.855 1.00 26.35 58 PHE B C 1
ATOM 3169 O O . PHE D 3 54 ? 32.201 57.446 22.116 1.00 27.24 58 PHE B O 1
ATOM 3177 N N . LEU D 3 55 ? 32.165 55.731 20.672 1.00 25.12 59 LEU B N 1
ATOM 3178 C CA . LEU D 3 55 ? 32.634 56.541 19.609 1.00 25.60 59 LEU B CA 1
ATOM 3179 C C . LEU D 3 55 ? 31.781 57.736 19.303 1.00 25.73 59 LEU B C 1
ATOM 3180 O O . LEU D 3 55 ? 32.289 58.810 19.137 1.00 25.80 59 LEU B O 1
ATOM 3185 N N . ALA D 3 56 ? 30.479 57.518 19.136 1.00 26.02 60 ALA B N 1
ATOM 3186 C CA . ALA D 3 56 ? 29.551 58.577 18.835 1.00 24.48 60 ALA B CA 1
ATOM 3187 C C . ALA D 3 56 ? 29.671 59.770 19.805 1.00 22.81 60 ALA B C 1
ATOM 3188 O O . ALA D 3 56 ? 29.717 60.944 19.305 1.00 20.26 60 ALA B O 1
ATOM 3190 N N . GLY D 3 57 ? 29.747 59.484 21.133 1.00 21.24 61 GLY B N 1
ATOM 3191 C CA . GLY D 3 57 ? 29.873 60.592 22.146 1.00 20.40 61 GLY B CA 1
ATOM 3192 C C . GLY D 3 57 ? 31.271 61.243 22.061 1.00 21.04 61 GLY B C 1
ATOM 3193 O O . GLY D 3 57 ? 31.457 62.405 22.314 1.00 17.38 61 GLY B O 1
ATOM 3194 N N . PHE D 3 58 ? 32.295 60.432 21.752 1.00 21.66 62 PHE B N 1
ATOM 3195 C CA . PHE D 3 58 ? 33.616 60.949 21.465 1.00 23.05 62 PHE B CA 1
ATOM 3196 C C . PHE D 3 58 ? 33.639 61.894 20.280 1.00 25.49 62 PHE B C 1
ATOM 3197 O O . PHE D 3 58 ? 34.343 62.890 20.322 1.00 26.52 62 PHE B O 1
ATOM 3205 N N . LEU D 3 59 ? 32.910 61.616 19.193 1.00 26.08 63 LEU B N 1
ATOM 3206 C CA . LEU D 3 59 ? 32.881 62.492 18.070 1.00 26.73 63 LEU B CA 1
ATOM 3207 C C . LEU D 3 59 ? 32.150 63.780 18.398 1.00 28.54 63 LEU B C 1
ATOM 3208 O O . LEU D 3 59 ? 32.457 64.844 17.850 1.00 28.71 63 LEU B O 1
ATOM 3213 N N . GLU D 3 60 ? 31.086 63.681 19.195 1.00 29.69 64 GLU B N 1
ATOM 3214 C CA . GLU D 3 60 ? 30.373 64.854 19.647 1.00 30.17 64 GLU B CA 1
ATOM 3215 C C . GLU D 3 60 ? 31.368 65.835 20.293 1.00 31.51 64 GLU B C 1
ATOM 3216 O O . GLU D 3 60 ? 31.333 67.023 20.004 1.00 31.71 64 GLU B O 1
ATOM 3222 N N . GLY D 3 61 ? 32.242 65.351 21.193 1.00 29.35 65 GLY B N 1
ATOM 3223 C CA . GLY D 3 61 ? 33.319 66.140 21.780 1.00 29.64 65 GLY B CA 1
ATOM 3224 C C . GLY D 3 61 ? 34.396 66.544 20.802 1.00 32.09 65 GLY B C 1
ATOM 3225 O O . GLY D 3 61 ? 34.844 67.753 20.750 1.00 32.69 65 GLY B O 1
ATOM 3226 N N . GLU D 3 62 ? 34.874 65.569 20.006 1.00 31.48 66 GLU B N 1
ATOM 3227 C CA . GLU D 3 62 ? 36.204 65.718 19.389 1.00 31.68 66 GLU B CA 1
ATOM 3228 C C . GLU D 3 62 ? 36.327 65.838 17.884 1.00 32.47 66 GLU B C 1
ATOM 3229 O O . GLU D 3 62 ? 37.428 66.224 17.403 1.00 34.75 66 GLU B O 1
ATOM 3235 N N . ALA D 3 63 ? 35.287 65.455 17.160 1.00 31.42 67 ALA B N 1
ATOM 3236 C CA . ALA D 3 63 ? 35.283 65.418 15.702 1.00 31.03 67 ALA B CA 1
ATOM 3237 C C . ALA D 3 63 ? 34.698 66.657 15.083 1.00 30.46 67 ALA B C 1
ATOM 3238 O O . ALA D 3 63 ? 33.921 67.360 15.732 1.00 30.50 67 ALA B O 1
ATOM 3240 N N . SER D 3 64 ? 34.996 66.859 13.795 1.00 30.57 68 SER B N 1
ATOM 3241 C CA . SER D 3 64 ? 34.510 68.019 13.028 1.00 29.93 68 SER B CA 1
ATOM 3242 C C . SER D 3 64 ? 34.192 67.653 11.563 1.00 30.06 68 SER B C 1
ATOM 3243 O O . SER D 3 64 ? 34.961 66.972 10.903 1.00 28.65 68 SER B O 1
ATOM 3246 N N . LEU D 3 65 ? 32.978 67.993 11.138 1.00 29.75 69 LEU B N 1
ATOM 3247 C CA . LEU D 3 65 ? 32.604 68.025 9.767 1.00 31.62 69 LEU B CA 1
ATOM 3248 C C . LEU D 3 65 ? 32.769 69.504 9.231 1.00 32.73 69 LEU B C 1
ATOM 3249 O O . LEU D 3 65 ? 32.022 70.351 9.608 1.00 30.73 69 LEU B O 1
ATOM 3254 N N . ASN D 3 66 ? 33.776 69.782 8.398 1.00 34.44 70 ASN B N 1
ATOM 3255 C CA . ASN D 3 66 ? 33.992 71.097 7.874 1.00 37.31 70 ASN B CA 1
ATOM 3256 C C . ASN D 3 66 ? 34.184 71.152 6.397 1.00 39.76 70 ASN B C 1
ATOM 3257 O O . ASN D 3 66 ? 34.530 70.160 5.782 1.00 40.48 70 ASN B O 1
ATOM 3262 N N . ILE D 3 67 ? 34.013 72.365 5.872 1.00 41.68 71 ILE B N 1
ATOM 3263 C CA . ILE D 3 67 ? 34.048 72.700 4.455 1.00 43.54 71 ILE B CA 1
ATOM 3264 C C . ILE D 3 67 ? 34.993 73.878 4.231 1.00 44.95 71 ILE B C 1
ATOM 3265 O O . ILE D 3 67 ? 34.797 74.921 4.813 1.00 45.75 71 ILE B O 1
ATOM 3270 N N . SER D 3 68 ? 36.007 73.691 3.399 1.00 46.63 72 SER B N 1
ATOM 3271 C CA . SER D 3 68 ? 36.893 74.778 2.939 1.00 48.00 72 SER B CA 1
ATOM 3272 C C . SER D 3 68 ? 36.563 75.311 1.542 1.00 50.11 72 SER B C 1
ATOM 3273 O O . SER D 3 68 ? 36.058 74.597 0.675 1.00 50.55 72 SER B O 1
ATOM 3276 N N . THR D 3 69 ? 36.838 76.583 1.288 1.00 51.57 73 THR B N 1
ATOM 3277 C CA . THR D 3 69 ? 36.811 77.054 -0.130 1.00 51.99 73 THR B CA 1
ATOM 3278 C C . THR D 3 69 ? 38.080 77.842 -0.361 1.00 53.09 73 THR B C 1
ATOM 3279 O O . THR D 3 69 ? 38.376 78.846 0.309 1.00 53.46 73 THR B O 1
ATOM 3283 N N . LYS D 3 70 ? 38.846 77.309 -1.292 1.00 54.41 74 LYS B N 1
ATOM 3284 C CA . LYS D 3 70 ? 40.196 77.736 -1.625 1.00 55.44 74 LYS B CA 1
ATOM 3285 C C . LYS D 3 70 ? 40.335 78.019 -3.153 1.00 56.66 74 LYS B C 1
ATOM 3286 O O . LYS D 3 70 ? 39.546 77.529 -3.981 1.00 56.31 74 LYS B O 1
ATOM 3292 N N . LYS D 3 71 ? 41.311 78.839 -3.514 1.00 58.21 75 LYS B N 1
ATOM 3293 C CA . LYS D 3 71 ? 41.484 79.191 -4.915 1.00 59.79 75 LYS B CA 1
ATOM 3294 C C . LYS D 3 71 ? 42.216 78.093 -5.720 1.00 60.00 75 LYS B C 1
ATOM 3295 O O . LYS D 3 71 ? 43.310 77.682 -5.354 1.00 60.91 75 LYS B O 1
ATOM 3301 N N . LEU D 3 72 ? 41.624 77.587 -6.789 1.00 60.28 76 LEU B N 1
ATOM 3302 C CA . LEU D 3 72 ? 42.416 76.686 -7.667 1.00 60.94 76 LEU B CA 1
ATOM 3303 C C . LEU D 3 72 ? 42.260 77.101 -9.122 1.00 60.81 76 LEU B C 1
ATOM 3304 O O . LEU D 3 72 ? 41.188 76.952 -9.698 1.00 59.98 76 LEU B O 1
ATOM 3309 N N . ALA D 3 73 ? 43.352 77.641 -9.667 1.00 61.80 77 ALA B N 1
ATOM 3310 C CA . ALA D 3 73 ? 43.355 78.386 -10.931 1.00 62.53 77 ALA B CA 1
ATOM 3311 C C . ALA D 3 73 ? 42.814 77.522 -12.058 1.00 63.06 77 ALA B C 1
ATOM 3312 O O . ALA D 3 73 ? 41.910 77.947 -12.805 1.00 62.57 77 ALA B O 1
ATOM 3314 N N . THR D 3 74 ? 43.363 76.304 -12.119 1.00 63.38 78 THR B N 1
ATOM 3315 C CA . THR D 3 74 ? 42.984 75.243 -13.057 1.00 64.30 78 THR B CA 1
ATOM 3316 C C . THR D 3 74 ? 41.513 74.728 -12.980 1.00 65.08 78 THR B C 1
ATOM 3317 O O . THR D 3 74 ? 40.964 74.220 -13.970 1.00 65.44 78 THR B O 1
ATOM 3321 N N . SER D 3 75 ? 40.896 74.858 -11.804 1.00 65.35 79 SER B N 1
ATOM 3322 C CA . SER D 3 75 ? 39.464 74.629 -11.589 1.00 65.62 79 SER B CA 1
ATOM 3323 C C . SER D 3 75 ? 38.540 75.431 -12.513 1.00 65.73 79 SER B C 1
ATOM 3324 O O . SER D 3 75 ? 38.870 76.553 -12.904 1.00 66.52 79 SER B O 1
ATOM 3327 N N . LYS D 3 76 ? 37.361 74.866 -12.798 1.00 64.77 80 LYS B N 1
ATOM 3328 C CA . LYS D 3 76 ? 36.425 75.427 -13.752 1.00 64.78 80 LYS B CA 1
ATOM 3329 C C . LYS D 3 76 ? 36.094 76.887 -13.469 1.00 64.20 80 LYS B C 1
ATOM 3330 O O . LYS D 3 76 ? 35.836 77.671 -14.390 1.00 63.97 80 LYS B O 1
ATOM 3336 N N . PHE D 3 77 ? 36.048 77.223 -12.183 1.00 63.77 81 PHE B N 1
ATOM 3337 C CA . PHE D 3 77 ? 35.888 78.594 -11.722 1.00 62.95 81 PHE B CA 1
ATOM 3338 C C . PHE D 3 77 ? 37.210 78.917 -11.042 1.00 62.33 81 PHE B C 1
ATOM 3339 O O . PHE D 3 77 ? 38.254 78.335 -11.404 1.00 62.78 81 PHE B O 1
ATOM 3347 N N . GLY D 3 78 ? 37.257 79.838 -10.106 1.00 61.18 82 GLY B N 1
ATOM 3348 C CA . GLY D 3 78 ? 38.594 80.096 -9.541 1.00 59.82 82 GLY B CA 1
ATOM 3349 C C . GLY D 3 78 ? 38.814 79.262 -8.304 1.00 58.92 82 GLY B C 1
ATOM 3350 O O . GLY D 3 78 ? 39.881 79.300 -7.705 1.00 58.81 82 GLY B O 1
ATOM 3351 N N . LEU D 3 79 ? 37.793 78.503 -7.925 1.00 58.05 83 LEU B N 1
ATOM 3352 C CA . LEU D 3 79 ? 37.712 78.025 -6.567 1.00 58.16 83 LEU B CA 1
ATOM 3353 C C . LEU D 3 79 ? 37.253 76.564 -6.387 1.00 57.33 83 LEU B C 1
ATOM 3354 O O . LEU D 3 79 ? 36.803 75.921 -7.327 1.00 58.42 83 LEU B O 1
ATOM 3359 N N . VAL D 3 80 ? 37.393 76.036 -5.183 1.00 55.31 84 VAL B N 1
ATOM 3360 C CA . VAL D 3 80 ? 37.047 74.629 -4.960 1.00 53.59 84 VAL B CA 1
ATOM 3361 C C . VAL D 3 80 ? 36.581 74.466 -3.544 1.00 52.02 84 VAL B C 1
ATOM 3362 O O . VAL D 3 80 ? 37.253 74.911 -2.615 1.00 50.88 84 VAL B O 1
ATOM 3366 N N . VAL D 3 81 ? 35.390 73.887 -3.413 1.00 50.40 85 VAL B N 1
ATOM 3367 C CA . VAL D 3 81 ? 34.767 73.570 -2.141 1.00 49.05 85 VAL B CA 1
ATOM 3368 C C . VAL D 3 81 ? 35.094 72.103 -1.733 1.00 48.12 85 VAL B C 1
ATOM 3369 O O . VAL D 3 81 ? 34.740 71.131 -2.401 1.00 48.63 85 VAL B O 1
ATOM 3373 N N . ASP D 3 82 ? 35.750 71.987 -0.605 1.00 44.75 86 ASP B N 1
ATOM 3374 C CA . ASP D 3 82 ? 36.426 70.835 -0.225 1.00 43.28 86 ASP B CA 1
ATOM 3375 C C . ASP D 3 82 ? 35.972 70.480 1.232 1.00 43.07 86 ASP B C 1
ATOM 3376 O O . ASP D 3 82 ? 36.505 71.051 2.195 1.00 44.38 86 ASP B O 1
ATOM 3381 N N . PRO D 3 83 ? 34.985 69.562 1.396 1.00 41.15 87 PRO B N 1
ATOM 3382 C CA . PRO D 3 83 ? 34.603 68.997 2.739 1.00 38.68 87 PRO B CA 1
ATOM 3383 C C . PRO D 3 83 ? 35.574 67.999 3.353 1.00 36.89 87 PRO B C 1
ATOM 3384 O O . PRO D 3 83 ? 36.322 67.340 2.665 1.00 38.36 87 PRO B O 1
ATOM 3388 N N . GLU D 3 84 ? 35.571 67.860 4.661 1.00 34.45 88 GLU B N 1
ATOM 3389 C CA . GLU D 3 84 ? 36.404 66.843 5.262 1.00 31.49 88 GLU B CA 1
ATOM 3390 C C . GLU D 3 84 ? 35.746 66.464 6.579 1.00 30.97 88 GLU B C 1
ATOM 3391 O O . GLU D 3 84 ? 34.882 67.221 7.051 1.00 30.97 88 GLU B O 1
ATOM 3397 N N . PHE D 3 85 ? 36.022 65.234 7.055 1.00 28.07 89 PHE B N 1
ATOM 3398 C CA . PHE D 3 85 ? 35.736 64.796 8.388 1.00 27.58 89 PHE B CA 1
ATOM 3399 C C . PHE D 3 85 ? 37.073 64.659 9.015 1.00 28.11 89 PHE B C 1
ATOM 3400 O O . PHE D 3 85 ? 37.964 64.167 8.368 1.00 30.71 89 PHE B O 1
ATOM 3408 N N . ASN D 3 86 ? 37.281 65.187 10.224 1.00 28.73 90 ASN B N 1
ATOM 3409 C CA . ASN D 3 86 ? 38.578 65.034 10.919 1.00 28.49 90 ASN B CA 1
ATOM 3410 C C . ASN D 3 86 ? 38.385 64.941 12.402 1.00 29.50 90 ASN B C 1
ATOM 3411 O O . ASN D 3 86 ? 37.445 65.572 13.018 1.00 28.66 90 ASN B O 1
ATOM 3416 N N . VAL D 3 87 ? 39.294 64.211 13.015 1.00 29.42 91 VAL B N 1
ATOM 3417 C CA . VAL D 3 87 ? 39.233 64.044 14.459 1.00 30.25 91 VAL B CA 1
ATOM 3418 C C . VAL D 3 87 ? 40.629 64.091 14.918 1.00 30.17 91 VAL B C 1
ATOM 3419 O O . VAL D 3 87 ? 41.439 63.350 14.388 1.00 28.89 91 VAL B O 1
ATOM 3423 N N . THR D 3 88 ? 40.900 64.889 15.958 1.00 31.03 92 THR B N 1
ATOM 3424 C CA . THR D 3 88 ? 42.244 65.089 16.489 1.00 33.26 92 THR B CA 1
ATOM 3425 C C . THR D 3 88 ? 42.417 64.359 17.838 1.00 34.82 92 THR B C 1
ATOM 3426 O O . THR D 3 88 ? 41.431 64.085 18.565 1.00 35.55 92 THR B O 1
ATOM 3430 N N . ARG D 3 89 ? 43.651 64.030 18.205 1.00 33.12 93 ARG B N 1
ATOM 3431 C CA . ARG D 3 89 ? 43.856 63.466 19.509 1.00 31.89 93 ARG B CA 1
ATOM 3432 C C . ARG D 3 89 ? 45.374 63.331 19.664 1.00 31.51 93 ARG B C 1
ATOM 3433 O O . ARG D 3 89 ? 46.014 62.993 18.732 1.00 29.02 93 ARG B O 1
ATOM 3441 N N . HIS D 3 90 ? 45.883 63.652 20.842 1.00 32.60 94 HIS B N 1
ATOM 3442 C CA . HIS D 3 90 ? 47.202 63.270 21.329 1.00 33.71 94 HIS B CA 1
ATOM 3443 C C . HIS D 3 90 ? 47.469 61.727 21.262 1.00 34.51 94 HIS B C 1
ATOM 3444 O O . HIS D 3 90 ? 46.605 60.943 21.647 1.00 33.73 94 HIS B O 1
ATOM 3451 N N . VAL D 3 91 ? 48.699 61.351 20.856 1.00 34.17 95 VAL B N 1
ATOM 3452 C CA . VAL D 3 91 ? 49.126 59.955 20.696 1.00 34.04 95 VAL B CA 1
ATOM 3453 C C . VAL D 3 91 ? 48.643 59.092 21.800 1.00 33.00 95 VAL B C 1
ATOM 3454 O O . VAL D 3 91 ? 48.169 58.018 21.523 1.00 32.48 95 VAL B O 1
ATOM 3458 N N . ASN D 3 92 ? 48.882 59.477 23.067 1.00 32.09 96 ASN B N 1
ATOM 3459 C CA . ASN D 3 92 ? 48.312 58.747 24.230 1.00 31.18 96 ASN B CA 1
ATOM 3460 C C . ASN D 3 92 ? 46.902 58.268 24.053 1.00 30.46 96 ASN B C 1
ATOM 3461 O O . ASN D 3 92 ? 46.558 57.192 24.660 1.00 29.34 96 ASN B O 1
ATOM 3466 N N . GLY D 3 93 ? 46.128 58.998 23.217 1.00 26.18 97 GLY B N 1
ATOM 3467 C CA . GLY D 3 93 ? 44.688 58.644 22.962 1.00 26.41 97 GLY B CA 1
ATOM 3468 C C . GLY D 3 93 ? 44.378 57.946 21.641 1.00 27.97 97 GLY B C 1
ATOM 3469 O O . GLY D 3 93 ? 43.218 57.860 21.258 1.00 27.10 97 GLY B O 1
ATOM 3470 N N . VAL D 3 94 ? 45.404 57.454 20.910 1.00 27.84 98 VAL B N 1
ATOM 3471 C CA . VAL D 3 94 ? 45.180 56.837 19.583 1.00 28.63 98 VAL B CA 1
ATOM 3472 C C . VAL D 3 94 ? 44.220 55.650 19.581 1.00 29.62 98 VAL B C 1
ATOM 3473 O O . VAL D 3 94 ? 43.658 55.323 18.550 1.00 29.95 98 VAL B O 1
ATOM 3477 N N . LYS D 3 95 ? 44.100 54.952 20.687 1.00 30.46 99 LYS B N 1
ATOM 3478 C CA . LYS D 3 95 ? 43.211 53.828 20.763 1.00 32.56 99 LYS B CA 1
ATOM 3479 C C . LYS D 3 95 ? 41.866 54.203 20.232 1.00 32.86 99 LYS B C 1
ATOM 3480 O O . LYS D 3 95 ? 41.260 53.389 19.585 1.00 33.65 99 LYS B O 1
ATOM 3486 N N . VAL D 3 96 ? 41.394 55.432 20.495 1.00 32.12 100 VAL B N 1
ATOM 3487 C CA . VAL D 3 96 ? 40.013 55.836 20.168 1.00 31.03 100 VAL B CA 1
ATOM 3488 C C . VAL D 3 96 ? 39.918 56.246 18.692 1.00 31.69 100 VAL B C 1
ATOM 3489 O O . VAL D 3 96 ? 38.857 56.089 18.030 1.00 30.99 100 VAL B O 1
ATOM 3493 N N . LEU D 3 97 ? 41.030 56.796 18.176 1.00 28.84 101 LEU B N 1
ATOM 3494 C CA . LEU D 3 97 ? 41.174 57.092 16.764 1.00 29.44 101 LEU B CA 1
ATOM 3495 C C . LEU D 3 97 ? 41.183 55.792 15.897 1.00 30.60 101 LEU B C 1
ATOM 3496 O O . LEU D 3 97 ? 40.661 55.717 14.731 1.00 30.16 101 LEU B O 1
ATOM 3501 N N . TYR D 3 98 ? 41.883 54.833 16.447 1.00 31.01 102 TYR B N 1
ATOM 3502 C CA . TYR D 3 98 ? 41.977 53.516 15.897 1.00 32.78 102 TYR B CA 1
ATOM 3503 C C . TYR D 3 98 ? 40.600 52.773 15.876 1.00 31.68 102 TYR B C 1
ATOM 3504 O O . TYR D 3 98 ? 40.283 52.097 14.915 1.00 34.00 102 TYR B O 1
ATOM 3513 N N . LEU D 3 99 ? 39.780 52.976 16.905 1.00 30.35 103 LEU B N 1
ATOM 3514 C CA . LEU D 3 99 ? 38.389 52.538 16.948 1.00 29.92 103 LEU B CA 1
ATOM 3515 C C . LEU D 3 99 ? 37.624 53.144 15.791 1.00 28.95 103 LEU B C 1
ATOM 3516 O O . LEU D 3 99 ? 36.937 52.452 15.055 1.00 30.14 103 LEU B O 1
ATOM 3521 N N . ALA D 3 100 ? 37.738 54.454 15.609 1.00 28.05 104 ALA B N 1
ATOM 3522 C CA . ALA D 3 100 ? 37.061 55.139 14.474 1.00 27.04 104 ALA B CA 1
ATOM 3523 C C . ALA D 3 100 ? 37.380 54.567 13.105 1.00 27.86 104 ALA B C 1
ATOM 3524 O O . ALA D 3 100 ? 36.496 54.333 12.279 1.00 27.72 104 ALA B O 1
ATOM 3526 N N . LEU D 3 101 ? 38.669 54.374 12.838 1.00 29.48 105 LEU B N 1
ATOM 3527 C CA . LEU D 3 101 ? 39.127 53.670 11.650 1.00 31.10 105 LEU B CA 1
ATOM 3528 C C . LEU D 3 101 ? 38.459 52.287 11.358 1.00 31.60 105 LEU B C 1
ATOM 3529 O O . LEU D 3 101 ? 38.189 51.980 10.249 1.00 33.22 105 LEU B O 1
ATOM 3534 N N . GLU D 3 102 ? 38.245 51.457 12.382 1.00 33.22 106 GLU B N 1
ATOM 3535 C CA . GLU D 3 102 ? 37.613 50.170 12.285 1.00 34.47 106 GLU B CA 1
ATOM 3536 C C . GLU D 3 102 ? 36.103 50.216 12.016 1.00 34.67 106 GLU B C 1
ATOM 3537 O O . GLU D 3 102 ? 35.512 49.347 11.355 1.00 36.96 106 GLU B O 1
ATOM 3543 N N . VAL D 3 103 ? 35.468 51.224 12.577 1.00 34.31 107 VAL B N 1
ATOM 3544 C CA . VAL D 3 103 ? 34.038 51.458 12.454 1.00 32.05 107 VAL B CA 1
ATOM 3545 C C . VAL D 3 103 ? 33.808 51.958 11.027 1.00 33.57 107 VAL B C 1
ATOM 3546 O O . VAL D 3 103 ? 32.944 51.443 10.294 1.00 33.22 107 VAL B O 1
ATOM 3550 N N . PHE D 3 104 ? 34.617 52.938 10.604 1.00 33.92 108 PHE B N 1
ATOM 3551 C CA . PHE D 3 104 ? 34.406 53.544 9.277 1.00 34.28 108 PHE B CA 1
ATOM 3552 C C . PHE D 3 104 ? 35.048 52.726 8.186 1.00 36.18 108 PHE B C 1
ATOM 3553 O O . PHE D 3 104 ? 34.654 52.880 7.019 1.00 36.86 108 PHE B O 1
ATOM 3561 N N . LYS D 3 105 ? 36.027 51.901 8.579 1.00 36.04 109 LYS B N 1
ATOM 3562 C CA . LYS D 3 105 ? 36.835 51.035 7.713 1.00 37.66 109 LYS B CA 1
ATOM 3563 C C . LYS D 3 105 ? 37.426 51.848 6.573 1.00 37.38 109 LYS B C 1
ATOM 3564 O O . LYS D 3 105 ? 37.448 51.379 5.428 1.00 38.39 109 LYS B O 1
ATOM 3570 N N . THR D 3 106 ? 37.854 53.077 6.890 1.00 36.01 110 THR B N 1
ATOM 3571 C CA . THR D 3 106 ? 38.552 54.010 5.960 1.00 35.32 110 THR B CA 1
ATOM 3572 C C . THR D 3 106 ? 39.057 55.161 6.800 1.00 34.13 110 THR B C 1
ATOM 3573 O O . THR D 3 106 ? 38.760 55.216 7.967 1.00 36.33 110 THR B O 1
ATOM 3577 N N . GLY D 3 107 ? 39.882 56.028 6.239 1.00 34.38 111 GLY B N 1
ATOM 3578 C CA . GLY D 3 107 ? 40.454 57.120 6.986 1.00 33.91 111 GLY B CA 1
ATOM 3579 C C . GLY D 3 107 ? 41.949 56.933 7.009 1.00 35.41 111 GLY B C 1
ATOM 3580 O O . GLY D 3 107 ? 42.472 55.834 6.785 1.00 37.10 111 GLY B O 1
ATOM 3581 N N . ARG D 3 108 ? 42.651 58.013 7.315 1.00 35.41 112 ARG B N 1
ATOM 3582 C CA . ARG D 3 108 ? 44.093 57.962 7.545 1.00 34.34 112 ARG B CA 1
ATOM 3583 C C . ARG D 3 108 ? 44.451 58.718 8.816 1.00 34.70 112 ARG B C 1
ATOM 3584 O O . ARG D 3 108 ? 43.906 59.749 9.099 1.00 31.98 112 ARG B O 1
ATOM 3592 N N . ILE D 3 109 ? 45.334 58.166 9.602 1.00 35.51 113 ILE B N 1
ATOM 3593 C CA . ILE D 3 109 ? 45.804 58.814 10.815 1.00 35.22 113 ILE B CA 1
ATOM 3594 C C . ILE D 3 109 ? 47.181 59.354 10.458 1.00 37.86 113 ILE B C 1
ATOM 3595 O O . ILE D 3 109 ? 48.056 58.541 10.053 1.00 40.16 113 ILE B O 1
ATOM 3600 N N . ARG D 3 110 ? 47.362 60.684 10.549 1.00 37.17 114 ARG B N 1
ATOM 3601 C CA . ARG D 3 110 ? 48.670 61.380 10.407 1.00 38.13 114 ARG B CA 1
ATOM 3602 C C . ARG D 3 110 ? 49.109 62.142 11.681 1.00 38.44 114 ARG B C 1
ATOM 3603 O O . ARG D 3 110 ? 48.319 62.407 12.547 1.00 39.00 114 ARG B O 1
ATOM 3611 N N . HIS D 3 111 ? 50.384 62.505 11.767 1.00 39.93 115 HIS B N 1
ATOM 3612 C CA . HIS D 3 111 ? 50.842 63.480 12.708 1.00 40.82 115 HIS B CA 1
ATOM 3613 C C . HIS D 3 111 ? 50.357 64.905 12.318 1.00 41.41 115 HIS B C 1
ATOM 3614 O O . HIS D 3 111 ? 50.102 65.237 11.114 1.00 40.33 115 HIS B O 1
ATOM 3621 N N . LYS D 3 112 ? 50.053 65.690 13.346 1.00 41.17 116 LYS B N 1
ATOM 3622 C CA . LYS D 3 112 ? 49.530 67.001 13.107 1.00 42.87 116 LYS B CA 1
ATOM 3623 C C . LYS D 3 112 ? 50.748 67.882 13.093 1.00 44.37 116 LYS B C 1
ATOM 3624 O O . LYS D 3 112 ? 51.424 68.028 14.127 1.00 43.55 116 LYS B O 1
ATOM 3630 N N . SER D 3 113 ? 51.020 68.457 11.931 1.00 46.19 117 SER B N 1
ATOM 3631 C CA . SER D 3 113 ? 52.202 69.302 11.752 1.00 48.78 117 SER B CA 1
ATOM 3632 C C . SER D 3 113 ? 52.238 70.565 12.656 1.00 48.96 117 SER B C 1
ATOM 3633 O O . SER D 3 113 ? 51.290 71.341 12.664 1.00 48.66 117 SER B O 1
ATOM 3636 N N . GLY D 3 114 ? 53.340 70.776 13.377 1.00 48.90 118 GLY B N 1
ATOM 3637 C CA . GLY D 3 114 ? 53.486 71.920 14.326 1.00 48.48 118 GLY B CA 1
ATOM 3638 C C . GLY D 3 114 ? 53.216 71.499 15.759 1.00 48.66 118 GLY B C 1
ATOM 3639 O O . GLY D 3 114 ? 53.468 72.240 16.731 1.00 50.13 118 GLY B O 1
ATOM 3640 N N . SER D 3 115 ? 52.700 70.283 15.900 1.00 46.75 119 SER B N 1
ATOM 3641 C CA . SER D 3 115 ? 52.251 69.810 17.188 1.00 45.20 119 SER B CA 1
ATOM 3642 C C . SER D 3 115 ? 53.376 68.941 17.728 1.00 43.19 119 SER B C 1
ATOM 3643 O O . SER D 3 115 ? 54.119 68.434 16.953 1.00 41.66 119 SER B O 1
ATOM 3646 N N . ASN D 3 116 ? 53.501 68.792 19.044 1.00 42.86 120 ASN B N 1
ATOM 3647 C CA . ASN D 3 116 ? 54.489 67.882 19.628 1.00 42.94 120 ASN B CA 1
ATOM 3648 C C . ASN D 3 116 ? 54.222 66.395 19.325 1.00 42.37 120 ASN B C 1
ATOM 3649 O O . ASN D 3 116 ? 55.142 65.643 18.933 1.00 43.43 120 ASN B O 1
ATOM 3654 N N . ALA D 3 117 ? 52.965 65.961 19.539 1.00 40.04 121 ALA B N 1
ATOM 3655 C CA . ALA D 3 117 ? 52.591 64.530 19.511 1.00 38.37 121 ALA B CA 1
ATOM 3656 C C . ALA D 3 117 ? 51.105 64.400 19.163 1.00 37.43 121 ALA B C 1
ATOM 3657 O O . ALA D 3 117 ? 50.499 63.389 19.455 1.00 37.79 121 ALA B O 1
ATOM 3659 N N . THR D 3 118 ? 50.534 65.422 18.529 1.00 36.36 122 THR B N 1
ATOM 3660 C CA . THR D 3 118 ? 49.149 65.292 18.152 1.00 35.78 122 THR B CA 1
ATOM 3661 C C . THR D 3 118 ? 48.856 64.594 16.794 1.00 36.20 122 THR B C 1
ATOM 3662 O O . THR D 3 118 ? 49.522 64.878 15.750 1.00 38.02 122 THR B O 1
ATOM 3666 N N . LEU D 3 119 ? 47.946 63.626 16.857 1.00 31.95 123 LEU B N 1
ATOM 3667 C CA . LEU D 3 119 ? 47.491 62.913 15.655 1.00 32.10 123 LEU B CA 1
ATOM 3668 C C . LEU D 3 119 ? 46.112 63.358 15.196 1.00 31.02 123 LEU B C 1
ATOM 3669 O O . LEU D 3 119 ? 45.300 63.844 15.979 1.00 29.36 123 LEU B O 1
ATOM 3674 N N . VAL D 3 120 ? 45.881 63.199 13.912 1.00 30.38 124 VAL B N 1
ATOM 3675 C CA . VAL D 3 120 ? 44.635 63.518 13.301 1.00 33.23 124 VAL B CA 1
ATOM 3676 C C . VAL D 3 120 ? 44.170 62.401 12.320 1.00 34.57 124 VAL B C 1
ATOM 3677 O O . VAL D 3 120 ? 44.955 61.869 11.549 1.00 34.78 124 VAL B O 1
ATOM 3681 N N . LEU D 3 121 ? 42.897 62.065 12.385 1.00 33.17 125 LEU B N 1
ATOM 3682 C CA . LEU D 3 121 ? 42.224 61.182 11.465 1.00 31.98 125 LEU B CA 1
ATOM 3683 C C . LEU D 3 121 ? 41.345 61.972 10.509 1.00 31.17 125 LEU B C 1
ATOM 3684 O O . LEU D 3 121 ? 40.463 62.671 10.964 1.00 30.46 125 LEU B O 1
ATOM 3689 N N . THR D 3 122 ? 41.525 61.823 9.194 1.00 30.69 126 THR B N 1
ATOM 3690 C CA . THR D 3 122 ? 40.755 62.525 8.221 1.00 31.28 126 THR B CA 1
ATOM 3691 C C . THR D 3 122 ? 40.097 61.508 7.278 1.00 31.86 126 THR B C 1
ATOM 3692 O O . THR D 3 122 ? 40.670 60.417 7.002 1.00 29.20 126 THR B O 1
ATOM 3696 N N . ILE D 3 123 ? 38.887 61.857 6.809 1.00 31.17 127 ILE B N 1
ATOM 3697 C CA . ILE D 3 123 ? 38.250 61.153 5.720 1.00 30.25 127 ILE B CA 1
ATOM 3698 C C . ILE D 3 123 ? 37.789 62.283 4.800 1.00 31.77 127 ILE B C 1
ATOM 3699 O O . ILE D 3 123 ? 36.894 63.079 5.156 1.00 30.68 127 ILE B O 1
ATOM 3704 N N . ASP D 3 124 ? 38.418 62.332 3.624 1.00 34.17 128 ASP B N 1
ATOM 3705 C CA . ASP D 3 124 ? 38.073 63.295 2.608 1.00 38.46 128 ASP B CA 1
ATOM 3706 C C . ASP D 3 124 ? 37.325 62.825 1.340 1.00 37.23 128 ASP B C 1
ATOM 3707 O O . ASP D 3 124 ? 36.849 63.627 0.537 1.00 37.66 128 ASP B O 1
ATOM 3712 N N . ASN D 3 125 ? 37.224 61.536 1.129 1.00 36.89 129 ASN B N 1
ATOM 3713 C CA . ASN D 3 125 ? 36.565 61.092 -0.081 1.00 36.24 129 ASN B CA 1
ATOM 3714 C C . ASN D 3 125 ? 35.030 61.241 0.111 1.00 33.67 129 ASN B C 1
ATOM 3715 O O . ASN D 3 125 ? 34.531 60.939 1.156 1.00 35.23 129 ASN B O 1
ATOM 3720 N N . ARG D 3 126 ? 34.317 61.712 -0.901 1.00 34.19 130 ARG B N 1
ATOM 3721 C CA . ARG D 3 126 ? 32.890 62.045 -0.797 1.00 33.87 130 ARG B CA 1
ATOM 3722 C C . ARG D 3 126 ? 32.021 60.827 -0.657 1.00 33.33 130 ARG B C 1
ATOM 3723 O O . ARG D 3 126 ? 31.099 60.833 0.131 1.00 32.97 130 ARG B O 1
ATOM 3731 N N . GLN D 3 127 ? 32.383 59.763 -1.373 1.00 33.40 131 GLN B N 1
ATOM 3732 C CA . GLN D 3 127 ? 31.736 58.442 -1.214 1.00 33.97 131 GLN B CA 1
ATOM 3733 C C . GLN D 3 127 ? 31.887 57.847 0.186 1.00 33.45 131 GLN B C 1
ATOM 3734 O O . GLN D 3 127 ? 30.893 57.429 0.744 1.00 31.60 131 GLN B O 1
ATOM 3740 N N . SER D 3 128 ? 33.111 57.821 0.732 1.00 32.86 132 SER B N 1
ATOM 3741 C CA . SER D 3 128 ? 33.315 57.385 2.104 1.00 33.25 132 SER B CA 1
ATOM 3742 C C . SER D 3 128 ? 32.462 58.257 3.091 1.00 34.36 132 SER B C 1
ATOM 3743 O O . SER D 3 128 ? 31.856 57.725 4.028 1.00 34.29 132 SER B O 1
ATOM 3746 N N . LEU D 3 129 ? 32.477 59.564 2.889 1.00 33.97 133 LEU B N 1
ATOM 3747 C CA . LEU D 3 129 ? 31.720 60.580 3.745 1.00 33.51 133 LEU B CA 1
ATOM 3748 C C . LEU D 3 129 ? 30.184 60.418 3.692 1.00 34.31 133 LEU B C 1
ATOM 3749 O O . LEU D 3 129 ? 29.510 60.444 4.749 1.00 34.14 133 LEU B O 1
ATOM 3754 N N . GLU D 3 130 ? 29.625 60.182 2.491 1.00 35.39 134 GLU B N 1
ATOM 3755 C CA . GLU D 3 130 ? 28.176 59.745 2.385 1.00 36.79 134 GLU B CA 1
ATOM 3756 C C . GLU D 3 130 ? 27.803 58.333 2.874 1.00 37.12 134 GLU B C 1
ATOM 3757 O O . GLU D 3 130 ? 26.703 58.125 3.403 1.00 35.45 134 GLU B O 1
ATOM 3763 N N . GLU D 3 131 ? 28.680 57.352 2.693 1.00 35.95 135 GLU B N 1
ATOM 3764 C CA . GLU D 3 131 ? 28.292 55.947 2.922 1.00 36.04 135 GLU B CA 1
ATOM 3765 C C . GLU D 3 131 ? 28.647 55.499 4.337 1.00 37.17 135 GLU B C 1
ATOM 3766 O O . GLU D 3 131 ? 27.997 54.576 4.958 1.00 36.34 135 GLU B O 1
ATOM 3772 N N . LYS D 3 132 ? 29.713 56.121 4.836 1.00 36.21 136 LYS B N 1
ATOM 3773 C CA . LYS D 3 132 ? 30.292 55.684 6.092 1.00 37.06 136 LYS B CA 1
ATOM 3774 C C . LYS D 3 132 ? 30.088 56.682 7.215 1.00 36.65 136 LYS B C 1
ATOM 3775 O O . LYS D 3 132 ? 29.580 56.293 8.263 1.00 36.31 136 LYS B O 1
ATOM 3781 N N . VAL D 3 133 ? 30.427 57.962 6.975 1.00 34.30 137 VAL B N 1
ATOM 3782 C CA . VAL D 3 133 ? 30.498 58.951 8.061 1.00 32.02 137 VAL B CA 1
ATOM 3783 C C . VAL D 3 133 ? 29.137 59.523 8.367 1.00 30.79 137 VAL B C 1
ATOM 3784 O O . VAL D 3 133 ? 28.686 59.407 9.467 1.00 29.62 137 VAL B O 1
ATOM 3788 N N . ILE D 3 134 ? 28.488 60.165 7.413 1.00 31.52 138 ILE B N 1
ATOM 3789 C CA . ILE D 3 134 ? 27.116 60.628 7.606 1.00 32.81 138 ILE B CA 1
ATOM 3790 C C . ILE D 3 134 ? 26.161 59.567 8.148 1.00 34.16 138 ILE B C 1
ATOM 3791 O O . ILE D 3 134 ? 25.464 59.821 9.079 1.00 34.98 138 ILE B O 1
ATOM 3796 N N . PRO D 3 135 ? 26.064 58.371 7.536 1.00 34.92 139 PRO B N 1
ATOM 3797 C CA . PRO D 3 135 ? 25.136 57.382 8.195 1.00 35.35 139 PRO B CA 1
ATOM 3798 C C . PRO D 3 135 ? 25.502 56.949 9.648 1.00 34.50 139 PRO B C 1
ATOM 3799 O O . PRO D 3 135 ? 24.617 56.622 10.416 1.00 31.59 139 PRO B O 1
ATOM 3803 N N . PHE D 3 136 ? 26.814 56.856 9.982 1.00 32.53 140 PHE B N 1
ATOM 3804 C CA . PHE D 3 136 ? 27.180 56.843 11.389 1.00 31.12 140 PHE B CA 1
ATOM 3805 C C . PHE D 3 136 ? 26.534 57.907 12.317 1.00 31.20 140 PHE B C 1
ATOM 3806 O O . PHE D 3 136 ? 25.996 57.548 13.389 1.00 31.08 140 PHE B O 1
ATOM 3814 N N . TYR D 3 137 ? 26.623 59.184 11.947 1.00 29.82 141 TYR B N 1
ATOM 3815 C CA . TYR D 3 137 ? 26.097 60.259 12.776 1.00 31.00 141 TYR B CA 1
ATOM 3816 C C . TYR D 3 137 ? 24.580 60.121 12.950 1.00 32.01 141 TYR B C 1
ATOM 3817 O O . TYR D 3 137 ? 24.033 60.417 14.027 1.00 30.28 141 TYR B O 1
ATOM 3826 N N . GLU D 3 138 ? 23.891 59.749 11.857 1.00 34.10 142 GLU B N 1
ATOM 3827 C CA . GLU D 3 138 ? 22.427 59.734 11.822 1.00 36.01 142 GLU B CA 1
ATOM 3828 C C . GLU D 3 138 ? 22.007 58.586 12.697 1.00 37.00 142 GLU B C 1
ATOM 3829 O O . GLU D 3 138 ? 20.990 58.652 13.394 1.00 38.51 142 GLU B O 1
ATOM 3835 N N . GLN D 3 139 ? 22.812 57.543 12.688 1.00 38.22 143 GLN B N 1
ATOM 3836 C CA . GLN D 3 139 ? 22.491 56.339 13.439 1.00 39.07 143 GLN B CA 1
ATOM 3837 C C . GLN D 3 139 ? 22.879 56.470 14.921 1.00 40.14 143 GLN B C 1
ATOM 3838 O O . GLN D 3 139 ? 22.077 56.092 15.799 1.00 40.97 143 GLN B O 1
ATOM 3844 N N . TYR D 3 140 ? 24.068 57.010 15.227 1.00 36.88 144 TYR B N 1
ATOM 3845 C CA . TYR D 3 140 ? 24.497 56.931 16.620 1.00 36.48 144 TYR B CA 1
ATOM 3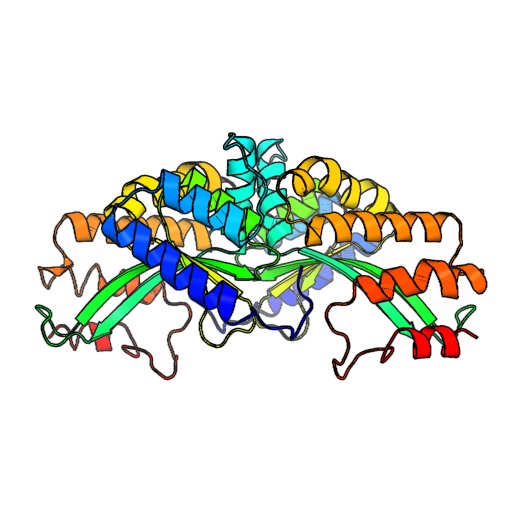846 C C . TYR D 3 140 ? 24.759 58.229 17.289 1.00 34.20 144 TYR B C 1
ATOM 3847 O O . TYR D 3 140 ? 24.851 58.232 18.491 1.00 33.27 144 TYR B O 1
ATOM 3856 N N . VAL D 3 141 ? 24.908 59.304 16.523 1.00 32.43 145 VAL B N 1
ATOM 3857 C CA . VAL D 3 141 ? 25.152 60.597 17.136 1.00 33.38 145 VAL B CA 1
ATOM 3858 C C . VAL D 3 141 ? 23.896 61.465 17.336 1.00 34.51 145 VAL B C 1
ATOM 3859 O O . VAL D 3 141 ? 23.739 62.078 18.347 1.00 35.17 145 VAL B O 1
ATOM 3863 N N . VAL D 3 142 ? 23.021 61.519 16.373 1.00 36.04 146 VAL B N 1
ATOM 3864 C CA . VAL D 3 142 ? 22.063 62.650 16.273 1.00 37.91 146 VAL B CA 1
ATOM 3865 C C . VAL D 3 142 ? 21.060 62.755 17.444 1.00 38.16 146 VAL B C 1
ATOM 3866 O O . VAL D 3 142 ? 20.743 63.841 17.921 1.00 37.62 146 VAL B O 1
ATOM 3870 N N . ALA D 3 143 ? 20.595 61.587 17.890 1.00 38.44 147 ALA B N 1
ATOM 3871 C CA . ALA D 3 143 ? 19.686 61.471 19.011 1.00 38.34 147 ALA B CA 1
ATOM 3872 C C . ALA D 3 143 ? 20.194 62.185 20.273 1.00 38.53 147 ALA B C 1
ATOM 3873 O O . ALA D 3 143 ? 19.396 62.864 20.987 1.00 38.35 147 ALA B O 1
ATOM 3875 N N . PHE D 3 144 ? 21.500 62.041 20.554 1.00 37.57 148 PHE B N 1
ATOM 3876 C CA . PHE D 3 144 ? 22.071 62.624 21.776 1.00 36.77 148 PHE B CA 1
ATOM 3877 C C . PHE D 3 144 ? 22.835 63.941 21.602 1.00 36.06 148 PHE B C 1
ATOM 3878 O O . PHE D 3 144 ? 23.415 64.445 22.554 1.00 34.92 148 PHE B O 1
ATOM 3886 N N . SER D 3 145 ? 22.811 64.494 20.401 1.00 35.11 149 SER B N 1
ATOM 3887 C CA . SER D 3 145 ? 23.763 65.514 19.994 1.00 35.25 149 SER B CA 1
ATOM 3888 C C . SER D 3 145 ? 23.099 66.898 20.159 1.00 36.38 149 SER B C 1
ATOM 3889 O O . SER D 3 145 ? 21.850 67.014 20.283 1.00 37.35 149 SER B O 1
ATOM 3892 N N . SER D 3 146 ? 23.899 67.951 20.181 1.00 35.54 150 SER B N 1
ATOM 3893 C CA . SER D 3 146 ? 23.288 69.251 20.338 1.00 35.95 150 SER B CA 1
ATOM 3894 C C . SER D 3 146 ? 22.654 69.751 19.034 1.00 35.84 150 SER B C 1
ATOM 3895 O O . SER D 3 146 ? 23.011 69.305 17.986 1.00 35.31 150 SER B O 1
ATOM 3898 N N . PRO D 3 147 ? 21.694 70.699 19.112 1.00 35.85 151 PRO B N 1
ATOM 3899 C CA . PRO D 3 147 ? 21.230 71.391 17.869 1.00 35.45 151 PRO B CA 1
ATOM 3900 C C . PRO D 3 147 ? 22.339 71.928 16.945 1.00 35.26 151 PRO B C 1
ATOM 3901 O O . PRO D 3 147 ? 22.318 71.614 15.799 1.00 33.80 151 PRO B O 1
ATOM 3905 N N . GLU D 3 148 ? 23.315 72.686 17.416 1.00 35.49 152 GLU B N 1
ATOM 3906 C CA . GLU D 3 148 ? 24.340 73.075 16.512 1.00 37.09 152 GLU B CA 1
ATOM 3907 C C . GLU D 3 148 ? 24.940 71.866 15.684 1.00 38.21 152 GLU B C 1
ATOM 3908 O O . GLU D 3 148 ? 25.120 72.000 14.513 1.00 37.55 152 GLU B O 1
ATOM 3914 N N . LYS D 3 149 ? 25.214 70.711 16.292 1.00 38.60 153 LYS B N 1
ATOM 3915 C CA . LYS D 3 149 ? 25.895 69.573 15.606 1.00 38.76 153 LYS B CA 1
ATOM 3916 C C . LYS D 3 149 ? 25.041 68.770 14.692 1.00 39.26 153 LYS B C 1
ATOM 3917 O O . LYS D 3 149 ? 25.532 68.251 13.683 1.00 39.61 153 LYS B O 1
ATOM 3923 N N . VAL D 3 150 ? 23.770 68.622 15.079 1.00 39.36 154 VAL B N 1
ATOM 3924 C CA . VAL D 3 150 ? 22.728 68.049 14.224 1.00 39.24 154 VAL B CA 1
ATOM 3925 C C . VAL D 3 150 ? 22.585 68.868 12.913 1.00 40.78 154 VAL B C 1
ATOM 3926 O O . VAL D 3 150 ? 22.575 68.301 11.827 1.00 42.60 154 VAL B O 1
ATOM 3930 N N . LYS D 3 151 ? 22.576 70.185 13.003 1.00 40.63 155 LYS B N 1
ATOM 3931 C CA . LYS D 3 151 ? 22.461 71.026 11.818 1.00 41.17 155 LYS B CA 1
ATOM 3932 C C . LYS D 3 151 ? 23.714 70.852 10.959 1.00 41.32 155 LYS B C 1
ATOM 3933 O O . LYS D 3 151 ? 23.654 70.810 9.719 1.00 42.99 155 LYS B O 1
ATOM 3939 N N . ARG D 3 152 ? 24.843 70.750 11.634 1.00 41.35 156 ARG B N 1
ATOM 3940 C CA . ARG D 3 152 ? 26.133 70.565 11.007 1.00 40.83 156 ARG B CA 1
ATOM 3941 C C . ARG D 3 152 ? 26.050 69.357 10.066 1.00 40.02 156 ARG B C 1
ATOM 3942 O O . ARG D 3 152 ? 26.419 69.428 8.921 1.00 38.99 156 ARG B O 1
ATOM 3950 N N . VAL D 3 153 ? 25.523 68.275 10.585 1.00 39.16 157 VAL B N 1
ATOM 3951 C CA . VAL D 3 153 ? 25.314 67.041 9.891 1.00 41.26 157 VAL B CA 1
ATOM 3952 C C . VAL D 3 153 ? 24.342 67.205 8.681 1.00 41.48 157 VAL B C 1
ATOM 3953 O O . VAL D 3 153 ? 24.752 66.937 7.515 1.00 42.90 157 VAL B O 1
ATOM 3957 N N . ALA D 3 154 ? 23.109 67.662 8.895 1.00 41.94 158 ALA B N 1
ATOM 3958 C CA . ALA D 3 154 ? 22.159 67.854 7.749 1.00 42.54 158 ALA B CA 1
ATOM 3959 C C . ALA D 3 154 ? 22.784 68.700 6.640 1.00 43.38 158 ALA B C 1
ATOM 3960 O O . ALA D 3 154 ? 22.628 68.429 5.450 1.00 42.77 158 ALA B O 1
ATOM 3962 N N . ASN D 3 155 ? 23.527 69.716 7.027 1.00 43.61 159 ASN B N 1
ATOM 3963 C CA . ASN D 3 155 ? 24.195 70.561 6.054 1.00 44.47 159 ASN B CA 1
ATOM 3964 C C . ASN D 3 155 ? 25.384 69.993 5.222 1.00 43.32 159 ASN B C 1
ATOM 3965 O O . ASN D 3 155 ? 25.734 70.461 4.108 1.00 43.12 159 ASN B O 1
ATOM 3970 N N . PHE D 3 156 ? 26.062 69.059 5.836 1.00 40.42 160 PHE B N 1
ATOM 3971 C CA . PHE D 3 156 ? 27.200 68.452 5.251 1.00 39.13 160 PHE B CA 1
ATOM 3972 C C . PHE D 3 156 ? 26.601 67.492 4.269 1.00 39.58 160 PHE B C 1
ATOM 3973 O O . PHE D 3 156 ? 26.997 67.442 3.155 1.00 40.16 160 PHE B O 1
ATOM 3981 N N . LYS D 3 157 ? 25.586 66.785 4.717 1.00 41.19 161 LYS B N 1
ATOM 3982 C CA . LYS D 3 157 ? 24.800 65.907 3.898 1.00 42.37 161 LYS B CA 1
ATOM 3983 C C . LYS D 3 157 ? 24.212 66.675 2.675 1.00 43.01 161 LYS B C 1
ATOM 3984 O O . LYS D 3 157 ? 24.401 66.234 1.518 1.00 45.62 161 LYS B O 1
ATOM 3990 N N . ALA D 3 158 ? 23.528 67.800 2.885 1.00 42.22 162 ALA B N 1
ATOM 3991 C CA . ALA D 3 158 ? 23.021 68.590 1.744 1.00 42.06 162 ALA B CA 1
ATOM 3992 C C . ALA D 3 158 ? 24.106 68.853 0.732 1.00 42.80 162 ALA B C 1
ATOM 3993 O O . ALA D 3 158 ? 23.938 68.599 -0.443 1.00 43.60 162 ALA B O 1
ATOM 3995 N N . LEU D 3 159 ? 25.227 69.394 1.160 1.00 43.34 163 LEU B N 1
ATOM 3996 C CA . LEU D 3 159 ? 26.339 69.610 0.263 1.00 43.85 163 LEU B CA 1
ATOM 3997 C C . LEU D 3 159 ? 26.780 68.416 -0.593 1.00 45.27 163 LEU B C 1
ATOM 3998 O O . LEU D 3 159 ? 27.168 68.588 -1.745 1.00 46.04 163 LEU B O 1
ATOM 4003 N N . LEU D 3 160 ? 26.844 67.236 0.034 1.00 45.65 164 LEU B N 1
ATOM 4004 C CA . LEU D 3 160 ? 27.388 66.096 -0.606 1.00 47.06 164 LEU B CA 1
ATOM 4005 C C . LEU D 3 160 ? 26.410 65.602 -1.709 1.00 48.88 164 LEU B C 1
ATOM 4006 O O . LEU D 3 160 ? 26.865 65.059 -2.723 1.00 48.28 164 LEU B O 1
ATOM 4011 N N . GLU D 3 161 ? 25.097 65.769 -1.470 1.00 50.21 165 GLU B N 1
ATOM 4012 C CA . GLU D 3 161 ? 24.087 65.401 -2.418 1.00 52.38 165 GLU B CA 1
ATOM 4013 C C . GLU D 3 161 ? 24.137 66.365 -3.587 1.00 53.34 165 GLU B C 1
ATOM 4014 O O . GLU D 3 161 ? 23.926 65.973 -4.741 1.00 54.04 165 GLU B O 1
ATOM 4020 N N . LEU D 3 162 ? 24.415 67.633 -3.305 1.00 53.11 166 LEU B N 1
ATOM 4021 C CA . LEU D 3 162 ? 24.565 68.601 -4.357 1.00 52.98 166 LEU B CA 1
ATOM 4022 C C . LEU D 3 162 ? 25.656 68.093 -5.256 1.00 53.15 166 LEU B C 1
ATOM 4023 O O . LEU D 3 162 ? 25.406 67.806 -6.421 1.00 53.06 166 LEU B O 1
ATOM 4028 N N . PHE D 3 163 ? 26.855 67.950 -4.711 1.00 53.62 167 PHE B N 1
ATOM 4029 C CA . PHE D 3 163 ? 28.001 67.378 -5.406 1.00 54.37 167 PHE B CA 1
ATOM 4030 C C . PHE D 3 163 ? 27.681 66.110 -6.250 1.00 55.32 167 PHE B C 1
ATOM 4031 O O . PHE D 3 163 ? 28.248 65.894 -7.329 1.00 56.31 167 PHE B O 1
ATOM 4039 N N . ASN D 3 164 ? 26.768 65.281 -5.752 1.00 55.99 168 ASN B N 1
ATOM 4040 C CA . ASN D 3 164 ? 26.272 64.118 -6.482 1.00 56.88 168 ASN B CA 1
ATOM 4041 C C . ASN D 3 164 ? 25.516 64.528 -7.777 1.00 58.46 168 ASN B C 1
ATOM 4042 O O . ASN D 3 164 ? 25.263 63.700 -8.666 1.00 59.52 168 ASN B O 1
ATOM 4047 N N . ASN D 3 165 ? 25.182 65.810 -7.879 1.00 59.82 169 ASN B N 1
ATOM 4048 C CA . ASN D 3 165 ? 24.380 66.352 -8.985 1.00 61.36 169 ASN B CA 1
ATOM 4049 C C . ASN D 3 165 ? 25.184 67.340 -9.791 1.00 62.02 169 ASN B C 1
ATOM 4050 O O . ASN D 3 165 ? 24.641 68.081 -10.617 1.00 62.00 169 ASN B O 1
ATOM 4055 N N . ASP D 3 166 ? 26.480 67.385 -9.495 1.00 63.33 170 ASP B N 1
ATOM 4056 C CA . ASP D 3 166 ? 27.436 68.195 -10.250 1.00 64.58 170 ASP B CA 1
ATOM 4057 C C . ASP D 3 166 ? 27.141 69.666 -10.157 1.00 64.81 170 ASP B C 1
ATOM 4058 O O . ASP D 3 166 ? 27.423 70.411 -11.067 1.00 65.99 170 ASP B O 1
ATOM 4063 N N . ALA D 3 167 ? 26.609 70.089 -9.022 1.00 65.12 171 ALA B N 1
ATOM 4064 C CA . ALA D 3 167 ? 26.282 71.485 -8.796 1.00 65.67 171 ALA B CA 1
ATOM 4065 C C . ALA D 3 167 ? 27.518 72.372 -8.653 1.00 65.93 171 ALA B C 1
ATOM 4066 O O . ALA D 3 167 ? 27.413 73.584 -8.558 1.00 66.57 171 ALA B O 1
ATOM 4068 N N . HIS D 3 168 ? 28.693 71.768 -8.631 1.00 66.21 172 HIS B N 1
ATOM 4069 C CA . HIS D 3 168 ? 29.970 72.498 -8.480 1.00 67.37 172 HIS B CA 1
ATOM 4070 C C . HIS D 3 168 ? 30.548 72.727 -9.895 1.00 68.61 172 HIS B C 1
ATOM 4071 O O . HIS D 3 168 ? 31.480 73.533 -10.125 1.00 67.88 172 HIS B O 1
ATOM 4078 N N . GLN D 3 169 ? 29.978 71.939 -10.812 1.00 70.47 173 GLN B N 1
ATOM 4079 C CA . GLN D 3 169 ? 30.250 71.958 -12.234 1.00 72.12 173 GLN B CA 1
ATOM 4080 C C . GLN D 3 169 ? 29.380 73.138 -12.771 1.00 72.50 173 GLN B C 1
ATOM 4081 O O . GLN D 3 169 ? 29.912 74.058 -13.413 1.00 72.72 173 GLN B O 1
ATOM 4087 N N . ASP D 3 170 ? 28.082 73.169 -12.446 1.00 72.18 174 ASP B N 1
ATOM 4088 C CA . ASP D 3 170 ? 27.226 74.359 -12.710 1.00 71.90 174 ASP B CA 1
ATOM 4089 C C . ASP D 3 170 ? 27.654 75.666 -11.969 1.00 72.73 174 ASP B C 1
ATOM 4090 O O . ASP D 3 170 ? 28.647 75.694 -11.236 1.00 73.36 174 ASP B O 1
ATOM 4095 N N . LEU D 3 171 ? 26.903 76.753 -12.162 1.00 73.07 175 LEU B N 1
ATOM 4096 C CA . LEU D 3 171 ? 27.277 78.063 -11.600 1.00 73.22 175 LEU B CA 1
ATOM 4097 C C . LEU D 3 171 ? 26.149 78.704 -10.757 1.00 72.99 175 LEU B C 1
ATOM 4098 O O . LEU D 3 171 ? 26.422 79.314 -9.729 1.00 73.13 175 LEU B O 1
ATOM 4103 N N . GLU D 3 172 ? 24.895 78.534 -11.195 1.00 72.53 176 GLU B N 1
ATOM 4104 C CA . GLU D 3 172 ? 23.686 79.033 -10.482 1.00 72.51 176 GLU B CA 1
ATOM 4105 C C . GLU D 3 172 ? 23.179 78.066 -9.398 1.00 72.73 176 GLU B C 1
ATOM 4106 O O . GLU D 3 172 ? 22.083 78.243 -8.835 1.00 73.43 176 GLU B O 1
ATOM 4112 N N . GLN D 3 173 ? 23.969 77.021 -9.164 1.00 72.01 177 GLN B N 1
ATOM 4113 C CA . GLN D 3 173 ? 23.719 76.045 -8.138 1.00 71.19 177 GLN B CA 1
ATOM 4114 C C . GLN D 3 173 ? 24.832 76.253 -7.162 1.00 70.07 177 GLN B C 1
ATOM 4115 O O . GLN D 3 173 ? 24.587 76.280 -5.968 1.00 70.68 177 GLN B O 1
ATOM 4121 N N . LEU D 3 174 ? 26.044 76.453 -7.689 1.00 68.34 178 LEU B N 1
ATOM 4122 C CA . LEU D 3 174 ? 27.256 76.721 -6.897 1.00 67.07 178 LEU B CA 1
ATOM 4123 C C . LEU D 3 174 ? 27.141 77.956 -6.000 1.00 66.57 178 LEU B C 1
ATOM 4124 O O . LEU D 3 174 ? 27.144 77.875 -4.772 1.00 67.30 178 LEU B O 1
ATOM 4129 N N . VAL D 3 175 ? 27.038 79.103 -6.645 1.00 66.18 179 VAL B N 1
ATOM 4130 C CA . VAL D 3 175 ? 26.981 80.397 -6.003 1.00 64.89 179 VAL B CA 1
ATOM 4131 C C . VAL D 3 175 ? 25.807 80.464 -5.019 1.00 64.39 179 VAL B C 1
ATOM 4132 O O . VAL D 3 175 ? 25.985 80.980 -3.911 1.00 63.24 179 VAL B O 1
ATOM 4136 N N . ASN D 3 176 ? 24.651 79.903 -5.406 1.00 63.72 180 ASN B N 1
ATOM 4137 C CA . ASN D 3 176 ? 23.419 80.036 -4.635 1.00 63.89 180 ASN B CA 1
ATOM 4138 C C . ASN D 3 176 ? 23.075 78.874 -3.711 1.00 63.92 180 ASN B C 1
ATOM 4139 O O . ASN D 3 176 ? 22.138 78.992 -2.900 1.00 64.52 180 ASN B O 1
ATOM 4144 N N . LYS D 3 177 ? 23.763 77.735 -3.848 1.00 63.42 181 LYS B N 1
ATOM 4145 C CA . LYS D 3 177 ? 23.466 76.598 -2.959 1.00 63.21 181 LYS B CA 1
ATOM 4146 C C . LYS D 3 177 ? 24.685 76.014 -2.288 1.00 62.61 181 LYS B C 1
ATOM 4147 O O . LYS D 3 177 ? 24.652 75.749 -1.116 1.00 62.95 181 LYS B O 1
ATOM 4153 N N . ILE D 3 178 ? 25.765 75.821 -3.023 1.00 62.61 182 ILE B N 1
ATOM 4154 C CA . ILE D 3 178 ? 27.015 75.352 -2.413 1.00 62.33 182 ILE B CA 1
ATOM 4155 C C . ILE D 3 178 ? 27.702 76.390 -1.508 1.00 63.05 182 ILE B C 1
ATOM 4156 O O . ILE D 3 178 ? 27.971 76.100 -0.349 1.00 63.18 182 ILE B O 1
ATOM 4161 N N . LEU D 3 179 ? 27.986 77.589 -2.022 1.00 63.16 183 LEU B N 1
ATOM 4162 C CA . LEU D 3 179 ? 28.696 78.582 -1.208 1.00 63.01 183 LEU B CA 1
ATOM 4163 C C . LEU D 3 179 ? 27.968 78.981 0.081 1.00 63.30 183 LEU B C 1
ATOM 4164 O O . LEU D 3 179 ? 28.626 79.041 1.133 1.00 64.45 183 LEU B O 1
ATOM 4169 N N . PRO D 3 180 ? 26.643 79.277 0.016 1.00 62.47 184 PRO B N 1
ATOM 4170 C CA . PRO D 3 180 ? 25.855 79.420 1.231 1.00 62.34 184 PRO B CA 1
ATOM 4171 C C . PRO D 3 180 ? 26.279 78.442 2.371 1.00 61.78 184 PRO B C 1
ATOM 4172 O O . PRO D 3 180 ? 26.842 78.883 3.399 1.00 62.03 184 PRO B O 1
ATOM 4176 N N . ILE D 3 181 ? 26.018 77.147 2.164 1.00 60.30 185 ILE B N 1
ATOM 4177 C CA . ILE D 3 181 ? 26.396 76.088 3.089 1.00 58.70 185 ILE B CA 1
ATOM 4178 C C . ILE D 3 181 ? 27.810 76.248 3.560 1.00 58.00 185 ILE B C 1
ATOM 4179 O O . ILE D 3 181 ? 28.028 76.208 4.750 1.00 57.48 185 ILE B O 1
ATOM 4184 N N . TRP D 3 182 ? 28.762 76.503 2.666 1.00 57.70 186 TRP B N 1
ATOM 4185 C CA . TRP D 3 182 ? 30.139 76.751 3.110 1.00 58.14 186 TRP B CA 1
ATOM 4186 C C . TRP D 3 182 ? 30.212 77.872 4.172 1.00 58.19 186 TRP B C 1
ATOM 4187 O O . TRP D 3 182 ? 30.814 77.715 5.227 1.00 58.65 186 TRP B O 1
ATOM 4198 N N . ASP D 3 183 ? 29.546 78.976 3.884 1.00 58.66 187 ASP B N 1
ATOM 4199 C CA . ASP D 3 183 ? 29.584 80.190 4.707 1.00 57.99 187 ASP B CA 1
ATOM 4200 C C . ASP D 3 183 ? 28.911 80.023 6.087 1.00 57.37 187 ASP B C 1
ATOM 4201 O O . ASP D 3 183 ? 29.408 80.408 7.128 1.00 56.45 187 ASP B O 1
ATOM 4206 N N . GLN D 3 184 ? 27.757 79.429 6.052 1.00 57.48 188 GLN B N 1
ATOM 4207 C CA . GLN D 3 184 ? 27.041 79.111 7.229 1.00 58.25 188 GLN B CA 1
ATOM 4208 C C . GLN D 3 184 ? 27.743 78.147 8.193 1.00 57.94 188 GLN B C 1
ATOM 4209 O O . GLN D 3 184 ? 27.300 78.017 9.370 1.00 58.79 188 GLN B O 1
ATOM 4215 N N . MET D 3 185 ? 28.779 77.445 7.685 1.00 55.58 189 MET B N 1
ATOM 4216 C CA . MET D 3 185 ? 29.416 76.340 8.410 1.00 53.65 189 MET B CA 1
ATOM 4217 C C . MET D 3 185 ? 30.731 76.765 8.939 1.00 52.45 189 MET B C 1
ATOM 4218 O O . MET D 3 185 ? 31.331 76.007 9.680 1.00 51.96 189 MET B O 1
ATOM 4223 N N . ARG D 3 186 ? 31.221 77.955 8.561 1.00 51.25 190 ARG B N 1
ATOM 4224 C CA . ARG D 3 186 ? 32.558 78.374 9.013 1.00 50.14 190 ARG B CA 1
ATOM 4225 C C . ARG D 3 186 ? 32.486 78.596 10.514 1.00 49.63 190 ARG B C 1
ATOM 4226 O O . ARG D 3 186 ? 31.425 78.903 11.090 1.00 49.13 190 ARG B O 1
ATOM 4234 N N . LYS D 3 187 ? 33.618 78.383 11.143 1.00 50.08 191 LYS B N 1
ATOM 4235 C CA . LYS D 3 187 ? 33.722 78.607 12.545 1.00 51.06 191 LYS B CA 1
ATOM 4236 C C . LYS D 3 187 ? 34.938 79.518 12.734 1.00 52.34 191 LYS B C 1
ATOM 4237 O O . LYS D 3 187 ? 35.173 80.002 13.821 1.00 53.59 191 LYS B O 1
ATOM 4243 N N . GLN D 3 188 ? 35.665 79.796 11.638 1.00 53.23 192 GLN B N 1
ATOM 4244 C CA . GLN D 3 188 ? 36.865 80.658 11.650 1.00 54.36 192 GLN B CA 1
ATOM 4245 C C . GLN D 3 188 ? 36.850 81.740 10.560 1.00 54.53 192 GLN B C 1
ATOM 4246 O O . GLN D 3 188 ? 37.909 82.036 10.002 1.00 53.23 192 GLN B O 1
ATOM 4252 N N . GLN D 3 189 ? 35.662 82.296 10.239 1.00 55.70 193 GLN B N 1
ATOM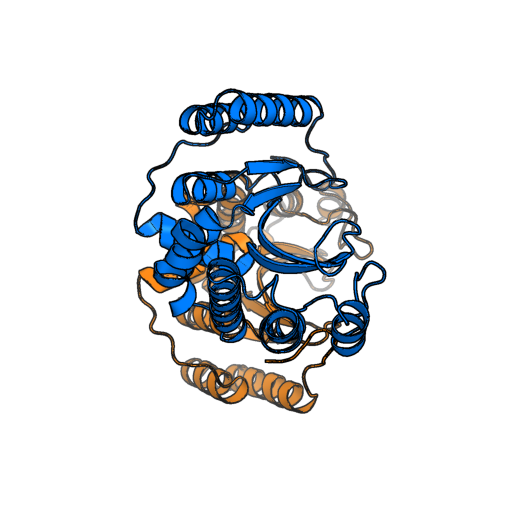 4253 C CA . GLN D 3 189 ? 35.558 83.412 9.310 1.00 57.32 193 GLN B CA 1
ATOM 4254 C C . GLN D 3 189 ? 36.247 84.632 9.889 1.00 58.48 193 GLN B C 1
ATOM 4255 O O . GLN D 3 189 ? 35.829 85.122 10.929 1.00 59.45 193 GLN B O 1
ATOM 4261 N N . GLY D 3 190 ? 37.305 85.122 9.240 1.00 59.40 194 GLY B N 1
ATOM 4262 C CA . GLY D 3 190 ? 38.126 86.197 9.841 1.00 60.48 194 GLY B CA 1
ATOM 4263 C C . GLY D 3 190 ? 39.582 85.811 9.987 1.00 60.46 194 GLY B C 1
ATOM 4264 O O . GLY D 3 190 ? 40.426 86.666 10.230 1.00 60.93 194 GLY B O 1
ATOM 4265 N N . GLN D 3 191 ? 39.857 84.511 9.860 1.00 60.79 195 GLN B N 1
ATOM 4266 C CA . GLN D 3 191 ? 41.215 83.923 9.843 1.00 61.39 195 GLN B CA 1
ATOM 4267 C C . GLN D 3 191 ? 42.224 84.758 9.060 1.00 62.33 195 GLN B C 1
ATOM 4268 O O . GLN D 3 191 ? 41.844 85.403 8.099 1.00 63.01 195 GLN B O 1
ATOM 4274 N N . SER D 3 192 ? 43.506 84.733 9.431 1.00 62.44 196 SER B N 1
ATOM 4275 C CA . SER D 3 192 ? 44.530 85.414 8.615 1.00 63.00 196 SER B CA 1
ATOM 4276 C C . SER D 3 192 ? 44.566 84.918 7.131 1.00 63.43 196 SER B C 1
ATOM 4277 O O . SER D 3 192 ? 44.234 85.673 6.174 1.00 63.91 196 SER B O 1
ATOM 4280 N N . ASN D 3 193 ? 44.923 83.652 6.927 1.00 63.64 197 ASN B N 1
ATOM 4281 C CA . ASN D 3 193 ? 45.069 83.142 5.549 1.00 63.00 197 ASN B CA 1
ATOM 4282 C C . ASN D 3 193 ? 43.769 82.811 4.796 1.00 63.33 197 ASN B C 1
ATOM 4283 O O . ASN D 3 193 ? 43.810 82.374 3.651 1.00 63.32 197 ASN B O 1
ATOM 4288 N N . GLU D 3 194 ? 42.619 83.063 5.425 1.00 64.23 198 GLU B N 1
ATOM 4289 C CA . GLU D 3 194 ? 41.294 82.688 4.871 1.00 65.21 198 GLU B CA 1
ATOM 4290 C C . GLU D 3 194 ? 41.148 82.794 3.360 1.00 66.32 198 GLU B C 1
ATOM 4291 O O . GLU D 3 194 ? 41.577 83.760 2.730 1.00 67.33 198 GLU B O 1
ATOM 4297 N N . GLY D 3 195 ? 40.542 81.782 2.773 1.00 67.24 199 GLY B N 1
ATOM 4298 C CA . GLY D 3 195 ? 40.409 81.738 1.335 1.00 68.08 199 GLY B CA 1
ATOM 4299 C C . GLY D 3 195 ? 39.815 83.054 0.924 1.00 68.53 199 GLY B C 1
ATOM 4300 O O . GLY D 3 195 ? 40.365 83.758 0.085 1.00 68.57 199 GLY B O 1
ATOM 4301 N N . PHE D 3 196 ? 38.703 83.368 1.564 1.00 69.06 200 PHE B N 1
ATOM 4302 C CA . PHE D 3 196 ? 37.833 84.486 1.245 1.00 70.20 200 PHE B CA 1
ATOM 4303 C C . PHE D 3 196 ? 37.273 85.063 2.551 1.00 70.81 200 PHE B C 1
ATOM 4304 O O . PHE D 3 196 ? 37.156 84.351 3.573 1.00 71.17 200 PHE B O 1
ATOM 4312 N N . PRO D 3 197 ? 36.993 86.378 2.561 1.00 70.78 201 PRO B N 1
ATOM 4313 C CA . PRO D 3 197 ? 36.450 86.953 3.788 1.00 69.81 201 PRO B CA 1
ATOM 4314 C C . PRO D 3 197 ? 34.923 86.902 4.050 1.00 68.46 201 PRO B C 1
ATOM 4315 O O . PRO D 3 197 ? 34.503 87.099 5.190 1.00 68.34 201 PRO B O 1
ATOM 4319 N N . ASN D 3 198 ? 34.118 86.593 3.042 1.00 67.43 202 ASN B N 1
ATOM 4320 C CA . ASN D 3 198 ? 32.648 86.520 3.213 1.00 67.66 202 ASN B CA 1
ATOM 4321 C C . ASN D 3 198 ? 31.953 85.742 2.065 1.00 67.55 202 ASN B C 1
ATOM 4322 O O . ASN D 3 198 ? 32.625 85.291 1.166 1.00 67.57 202 ASN B O 1
ATOM 4327 N N . LEU D 3 199 ? 30.625 85.596 2.108 1.00 67.50 203 LEU B N 1
ATOM 4328 C CA . LEU D 3 199 ? 29.871 84.816 1.136 1.00 67.88 203 LEU B CA 1
ATOM 4329 C C . LEU D 3 199 ? 30.069 85.377 -0.293 1.00 69.32 203 LEU B C 1
ATOM 4330 O O . LEU D 3 199 ? 30.982 84.939 -0.996 1.00 69.64 203 LEU B O 1
ATOM 4335 N N . GLU D 3 200 ? 29.240 86.364 -0.699 1.00 70.80 204 GLU B N 1
ATOM 4336 C CA . GLU D 3 200 ? 29.567 87.362 -1.779 1.00 71.70 204 GLU B CA 1
ATOM 4337 C C . GLU D 3 200 ? 31.048 87.483 -2.256 1.00 71.76 204 GLU B C 1
ATOM 4338 O O . GLU D 3 200 ? 31.289 87.348 -3.442 1.00 71.56 204 GLU B O 1
ATOM 4344 N N . ALA D 3 201 ? 32.033 87.757 -1.393 1.00 71.89 205 ALA B N 1
ATOM 4345 C CA . ALA D 3 201 ? 33.450 87.731 -1.862 1.00 72.37 205 ALA B CA 1
ATOM 4346 C C . ALA D 3 201 ? 33.811 86.451 -2.680 1.00 72.87 205 ALA B C 1
ATOM 4347 O O . ALA D 3 201 ? 34.509 86.502 -3.701 1.00 73.10 205 ALA B O 1
ATOM 4349 N N . ALA D 3 202 ? 33.301 85.310 -2.231 1.00 73.56 206 ALA B N 1
ATOM 4350 C CA . ALA D 3 202 ? 33.438 84.045 -2.961 1.00 74.10 206 ALA B CA 1
ATOM 4351 C C . ALA D 3 202 ? 32.455 83.938 -4.127 1.00 74.23 206 ALA B C 1
ATOM 4352 O O . ALA D 3 202 ? 32.863 83.587 -5.217 1.00 75.19 206 ALA B O 1
ATOM 4354 N N . GLN D 3 203 ? 31.166 84.207 -3.892 1.00 73.90 207 GLN B N 1
ATOM 4355 C CA . GLN D 3 203 ? 30.182 84.439 -4.983 1.00 73.90 207 GLN B CA 1
ATOM 4356 C C . GLN D 3 203 ? 30.665 85.440 -6.116 1.00 74.38 207 GLN B C 1
ATOM 4357 O O . GLN D 3 203 ? 30.582 85.120 -7.309 1.00 73.96 207 GLN B O 1
ATOM 4363 N N . ASP D 3 204 ? 31.169 86.618 -5.729 1.00 75.05 208 ASP B N 1
ATOM 4364 C CA . ASP D 3 204 ? 31.834 87.570 -6.633 1.00 75.88 208 ASP B CA 1
ATOM 4365 C C . ASP D 3 204 ? 33.263 87.163 -6.930 1.00 75.64 208 ASP B C 1
ATOM 4366 O O . ASP D 3 204 ? 34.173 88.012 -6.906 1.00 76.51 208 ASP B O 1
ATOM 4371 N N . PHE D 3 205 ? 33.483 85.878 -7.157 1.00 74.68 209 PHE B N 1
ATOM 4372 C CA . PHE D 3 205 ? 34.781 85.393 -7.612 1.00 74.40 209 PHE B CA 1
ATOM 4373 C C . PHE D 3 205 ? 34.547 84.078 -8.331 1.00 75.04 209 PHE B C 1
ATOM 4374 O O . PHE D 3 205 ? 35.398 83.599 -9.082 1.00 75.01 209 PHE B O 1
ATOM 4382 N N . ALA D 3 206 ? 33.379 83.491 -8.076 1.00 75.58 210 ALA B N 1
ATOM 4383 C CA . ALA D 3 206 ? 32.818 82.485 -8.950 1.00 76.10 210 ALA B CA 1
ATOM 4384 C C . ALA D 3 206 ? 32.533 83.149 -10.324 1.00 77.01 210 ALA B C 1
ATOM 4385 O O . ALA D 3 206 ? 32.257 82.454 -11.331 1.00 77.85 210 ALA B O 1
ATOM 4387 N N . ARG D 3 207 ? 32.653 84.486 -10.341 1.00 76.89 211 ARG B N 1
ATOM 4388 C CA . ARG D 3 207 ? 32.280 85.345 -11.458 1.00 76.64 211 ARG B CA 1
ATOM 4389 C C . ARG D 3 207 ? 33.449 86.142 -12.056 1.00 76.73 211 ARG B C 1
ATOM 4390 O O . ARG D 3 207 ? 34.164 85.639 -12.942 1.00 75.90 211 ARG B O 1
#

Solvent-accessible surface area: 20694 Å² total; per-residue (Å²): 137,34,147,89,60,58,148,9,56,120,98,55,40,67,66,4,141,120,10,20,93,47,5,151,184,91,153,74,38,71,93,1,10,78,21,0,66,173,20,27,154,17,108,114,34,121,57,55,72,86,1,38,19,0,0,0,0,0,2,2,16,46,12,40,10,43,18,43,7,93,117,72,108,122,34,145,38,13,9,43,9,56,2,59,0,25,0,43,30,51,11,18,0,11,32,0,0,0,5,1,0,22,28,3,108,33,6,53,0,112,52,90,104,86,23,77,0,33,0,23,0,22,5,83,70,84,121,13,0,62,117,76,0,3,56,13,10,82,116,30,1,39,76,32,2,1,82,18,59,50,95,22,6,59,26,1,75,35,0,2,88,32,5,81,119,76,2,60,61,62,45,91,53,4,1,77,122,0,0,29,20,7,37,121,9,35,100,105,85,62,79,123,116,57,35,9,76,53,33,103,29,0,35,103,92,10,168,122,24,139,68,62,85,147,12,66,128,90,55,26,87,70,8,132,132,4,19,55,34,5,150,150,90,139,69,38,79,95,1,24,85,25,0,51,176,10,17,135,16,110,150,27,156,54,57,57,80,1,51,11,0,0,0,0,1,1,1,21,44,7,40,4,50,14,47,7,100,126,91,98,127,26,139,40,18,11,52,10,46,7,44,0,29,0,48,34,65,16,23,4,11,34,2,0,1,5,1,0,35,23,1,136,29,4,46,1,117,51,84,110,85,27,62,0,37,0,19,0,24,6,92,73,69,86,20,0,50,116,71,0,3,32,11,7,77,131,46,0,48,79,32,4,0,81,27,26,52,99,15,6,57,15,0,97,43,0,4,104,26,10,73,97,78,0,51,90,64,41,101,61,4,5,83,108,0,0,36,22,8,43,94,10,43,93,130,99,58,74,120,122,41,42,8,80,60,44,101,32,0,22,108,76,8,182

Radius of gyration: 23.79 Å; Cα contacts (8 Å, |Δi|>4): 601; chains: 2; bounding box: 48×44×73 Å

B-factor: mean 43.6, std 13.24, range [16.94, 87.09]

Sequence (414 aa):
ILKPGEKLPQDKLEELKKINDAVKKTKNFSKYLIDLRKLFQIDEVQVTSESKLFLAGFLEGEASLNISTKKLATSKFGLVVDPEFNVTRHVNGVKVLYLALEVFKTGRIRHKSGSNATLVLTIDNRQSLEEKVIPFYEQYVVAFSSPEKVKRVANFKALLELFNNDAHQDLEQLVNKILPIWDQMRKQQGQSNEGFPNLEAAQDFARILKPGEKLPQDKLEELKKINDAVKKTKNFSKYLIDLRKLFQIDEVQVTSESKLFLAGFLEGEASLNISTKKLATSKFGLVVDPEFNVTRHVNGVKVLYLALEVFKTGRIRHKSGSNATLVLTIDNRQSLEEKVIPFYEQYVVAFSSPEKVKRVANFKALLELFNNDAHQDLEQLVNKILPIWDQMRKQQGQSNEGFPNLEAAQDFAR

Foldseek 3Di:
DDDPPAADDVVLQVLLVVLVVVCVVPVCLVVSLVSVCVSLVEPDDDDDPVLLLVLLVVCLPFKDWAWAWAADCPDLQRIDIFIKIKGKDFSVVCRSVSSVCVQLVDWGWHADPPDRGMIMTMDGDLVSCVPGVLVSCVVRHDVPHDPVVVVLSVLSVVLSVCVVVPLCNPLCCCLPPVLVSNQVRDDQQPPPPGRDNGSVRSNVSSD/DDDPPAFDPVVLQVQQVVLVVVCVVVVPLVVSLVSVCVSLVEDDDDQDPVLLLVLLVLCLVFKDWAWAWAADCPDPFRIDIFIKIKGKDFSVPCNSVSNLCVQLVDWGKHADPPDRGMIMTMDGDLVSCVPRVLVSCVPRHQVPHDVVVVVSSVLSVQLSVCVVVVLVVPLCCCLPPVLVSNQVNDPDQVDPVGRANHSCRVSVRSD

Secondary structure (DSSP, 8-state):
-PPTTPPPPHHHHHHHHHHHHHHHHH--HHHHHHHHHHHHT-------HHHHHHHHHHHHHHEEEEEEEEE-TTSTTSEEEEEEEEEEEEGGGHHHHHHHHHHHS--EEEE-TTSSSEEEEEE--HHHIIIIIHHHIIIIITTTS-HHHHHHHHHHHHHHHHHHTTGGGSHHHIIIIIHHHHHHH-S-TT-TT-S-SSHHHHHHHH-/-PPTTPPPPHHHHHHHHHHHHHHHHH--HHHHHHHHHHHHT-------HHHHHHHHHHHHHHEEEEEEEEE-TTSSSSEEEEEEEEEEEEGGGHHHHHHHHHHHT--EEEE-TTSSSEEEEEE--HHHIIIIIHHHIIIIIGGGS-HHHHHHHHHHHHHHHHHTTTTTTSSTTIIIIIHHHHHHT-S-TT-SS-S-SSHHHHHTT--